Protein AF-0000000080783765 (afdb_homodimer)

Structure (mmCIF, N/CA/C/O backbone):
data_AF-0000000080783765-model_v1
#
loop_
_entity.id
_entity.type
_entity.pdbx_description
1 polymer 'DNA-directed RNA polymerase subunit'
#
loop_
_atom_site.group_PDB
_atom_site.id
_atom_site.type_symbol
_atom_site.label_atom_id
_atom_site.label_alt_id
_atom_site.label_comp_id
_atom_site.label_asym_id
_atom_site.label_entity_id
_atom_site.label_seq_id
_atom_site.pdbx_PDB_ins_code
_atom_site.Cartn_x
_atom_site.Cartn_y
_atom_site.Cartn_z
_atom_site.occupancy
_atom_site.B_iso_or_equiv
_atom_site.auth_seq_id
_atom_site.auth_comp_id
_atom_site.auth_asym_id
_atom_site.auth_atom_id
_atom_site.pdbx_PDB_model_num
ATOM 1 N N . MET A 1 1 ? 6.215 -6.309 -8.883 1 90.25 1 MET A N 1
ATOM 2 C CA . MET A 1 1 ? 4.875 -5.793 -8.617 1 90.25 1 MET A CA 1
ATOM 3 C C . MET A 1 1 ? 4.859 -4.27 -8.648 1 90.25 1 MET A C 1
ATOM 5 O O . MET A 1 1 ? 3.85 -3.662 -9.008 1 90.25 1 MET A O 1
ATOM 9 N N . PHE A 1 2 ? 6.07 -3.703 -8.445 1 91.88 2 PHE A N 1
ATOM 10 C CA . PHE A 1 2 ? 6.172 -2.252 -8.344 1 91.88 2 PHE A CA 1
ATOM 11 C C . PHE A 1 2 ? 7.234 -1.714 -9.289 1 91.88 2 PHE A C 1
ATOM 13 O O . PHE A 1 2 ? 8.258 -2.365 -9.523 1 91.88 2 PHE A O 1
ATOM 20 N N . ILE A 1 3 ? 6.953 -0.541 -9.773 1 92.56 3 ILE A N 1
ATOM 21 C CA . ILE A 1 3 ? 7.922 0.125 -10.641 1 92.56 3 ILE A CA 1
ATOM 22 C C . ILE A 1 3 ? 8.023 1.601 -10.258 1 92.56 3 ILE A C 1
ATOM 24 O O . ILE A 1 3 ? 7.109 2.156 -9.648 1 92.56 3 ILE A O 1
ATOM 28 N N . LEU A 1 4 ? 9.148 2.172 -10.594 1 93.38 4 LEU A N 1
ATOM 29 C CA . LEU A 1 4 ? 9.281 3.623 -10.516 1 93.38 4 LEU A CA 1
ATOM 30 C C . LEU A 1 4 ? 8.914 4.277 -11.844 1 93.38 4 LEU A C 1
ATOM 32 O O . LEU A 1 4 ? 9.344 3.816 -12.906 1 93.38 4 LEU A O 1
ATOM 36 N N . THR A 1 5 ? 8.133 5.281 -11.812 1 96.19 5 THR A N 1
ATOM 37 C CA . THR A 1 5 ? 7.746 6.027 -13.008 1 96.19 5 THR A CA 1
ATOM 38 C C . THR A 1 5 ? 8.07 7.512 -12.844 1 96.19 5 THR A C 1
ATOM 40 O O . THR A 1 5 ? 7.797 8.102 -11.805 1 96.19 5 THR A O 1
ATOM 43 N N . THR A 1 6 ? 8.648 8.031 -13.867 1 97.25 6 THR A N 1
ATOM 44 C CA . THR A 1 6 ? 8.977 9.453 -13.859 1 97.25 6 THR A CA 1
ATOM 45 C C . THR A 1 6 ? 7.828 10.281 -14.43 1 97.25 6 THR A C 1
ATOM 47 O O . THR A 1 6 ? 7.301 9.961 -15.5 1 97.25 6 THR A O 1
ATOM 50 N N . ILE A 1 7 ? 7.41 11.328 -13.727 1 96.75 7 ILE A N 1
ATOM 51 C CA . ILE A 1 7 ? 6.332 12.219 -14.148 1 96.75 7 ILE A CA 1
ATOM 52 C C . ILE A 1 7 ? 6.801 13.664 -14.078 1 96.75 7 ILE A C 1
ATOM 54 O O . ILE A 1 7 ? 7.527 14.047 -13.156 1 96.75 7 ILE A O 1
ATOM 58 N N . SER A 1 8 ? 6.543 14.383 -15.055 1 96.12 8 SER A N 1
ATOM 59 C CA . SER A 1 8 ? 6.699 15.836 -15.031 1 96.12 8 SER A CA 1
ATOM 60 C C . SER A 1 8 ? 5.352 16.531 -14.883 1 96.12 8 SER A C 1
ATOM 62 O O . SER A 1 8 ? 4.395 16.203 -15.578 1 96.12 8 SER A O 1
ATOM 64 N N . ASP A 1 9 ? 5.328 17.453 -13.953 1 94.62 9 ASP A N 1
ATOM 65 C CA . ASP A 1 9 ? 4.059 18.125 -13.711 1 94.62 9 ASP A CA 1
ATOM 66 C C . ASP A 1 9 ? 4.273 19.531 -13.156 1 94.62 9 ASP A C 1
ATOM 68 O O . ASP A 1 9 ? 5.387 19.875 -12.75 1 94.62 9 ASP A O 1
ATOM 72 N N . LEU A 1 10 ? 3.25 20.312 -13.266 1 90.94 10 LEU A N 1
ATOM 73 C CA . LEU A 1 10 ? 3.225 21.641 -12.656 1 90.94 10 LEU A CA 1
ATOM 74 C C . LEU A 1 10 ? 2.574 21.594 -11.281 1 90.94 10 LEU A C 1
ATOM 76 O O . LEU A 1 10 ? 1.428 21.172 -11.141 1 90.94 10 LEU A O 1
ATOM 80 N N . VAL A 1 11 ? 3.365 21.953 -10.258 1 87.62 11 VAL A N 1
ATOM 81 C CA . VAL A 1 11 ? 2.859 21.938 -8.891 1 87.62 11 VAL A CA 1
ATOM 82 C C . VAL A 1 11 ? 2.648 23.375 -8.406 1 87.62 11 VAL A C 1
ATOM 84 O O . VAL A 1 11 ? 3.467 24.25 -8.672 1 87.62 11 VAL A O 1
ATOM 87 N N . GLN A 1 12 ? 1.494 23.578 -7.742 1 82.62 12 GLN A N 1
ATOM 88 C CA . GLN A 1 12 ? 1.192 24.891 -7.168 1 82.62 12 GLN A CA 1
ATOM 89 C C . GLN A 1 12 ? 1.448 24.906 -5.664 1 82.62 12 GLN A C 1
ATOM 91 O O . GLN A 1 12 ? 0.917 24.062 -4.93 1 82.62 12 GLN A O 1
ATOM 96 N N . ILE A 1 13 ? 2.346 25.812 -5.297 1 77.56 13 ILE A N 1
ATOM 97 C CA . ILE A 1 13 ? 2.684 25.922 -3.879 1 77.56 13 ILE A CA 1
ATOM 98 C C . ILE A 1 13 ? 2.211 27.266 -3.332 1 77.56 13 ILE A C 1
ATOM 100 O O . ILE A 1 13 ? 2.414 28.297 -3.963 1 77.56 13 ILE A O 1
ATOM 104 N N . SER A 1 14 ? 1.521 27.25 -2.162 1 74.19 14 SER A N 1
ATOM 105 C CA . SER A 1 14 ? 1.124 28.5 -1.529 1 74.19 14 SER A CA 1
ATOM 106 C C . SER A 1 14 ? 2.328 29.234 -0.949 1 74.19 14 SER A C 1
ATOM 108 O O . SER A 1 14 ? 3.299 28.609 -0.524 1 74.19 14 SER A O 1
ATOM 110 N N . PRO A 1 15 ? 2.217 30.578 -0.954 1 65.88 15 PRO A N 1
ATOM 111 C CA . PRO A 1 15 ? 3.32 31.391 -0.441 1 65.88 15 PRO A CA 1
ATOM 112 C C . PRO A 1 15 ? 3.701 31.031 0.994 1 65.88 15 PRO A C 1
ATOM 114 O O . PRO A 1 15 ? 4.867 31.156 1.374 1 65.88 15 PRO A O 1
ATOM 117 N N . GLU A 1 16 ? 2.736 30.75 1.825 1 62.22 16 GLU A N 1
ATOM 118 C CA . GLU A 1 16 ? 3.008 30.406 3.221 1 62.22 16 GLU A CA 1
ATOM 119 C C . GLU A 1 16 ? 3.852 29.141 3.33 1 62.22 16 GLU A C 1
ATOM 121 O O . GLU A 1 16 ? 4.617 28.984 4.281 1 62.22 16 GLU A O 1
ATOM 126 N N . ASP A 1 17 ? 3.756 28.391 2.395 1 60.56 17 ASP A N 1
ATOM 127 C CA . ASP A 1 17 ? 4.449 27.094 2.402 1 60.56 17 ASP A CA 1
ATOM 128 C C . ASP A 1 17 ? 5.844 27.219 1.789 1 60.56 17 ASP A C 1
ATOM 130 O O . ASP A 1 17 ? 6.613 26.266 1.792 1 60.56 17 ASP A O 1
ATOM 134 N N . PHE A 1 18 ? 6.039 28.562 1.225 1 54.81 18 PHE A N 1
ATOM 135 C CA . PHE A 1 18 ? 7.332 28.766 0.58 1 54.81 18 PHE A CA 1
ATOM 136 C C . PHE A 1 18 ? 8.469 28.641 1.593 1 54.81 18 PHE A C 1
ATOM 138 O O . PHE A 1 18 ? 9.578 28.25 1.246 1 54.81 18 PHE A O 1
ATOM 145 N N . SER A 1 19 ? 8.172 29.344 2.744 1 51.62 19 SER A N 1
ATOM 146 C CA . SER A 1 19 ? 9.32 29.266 3.643 1 51.62 19 SER A CA 1
ATOM 147 C C . SER A 1 19 ? 9.711 27.812 3.916 1 51.62 19 SER A C 1
ATOM 149 O O . SER A 1 19 ? 10.781 27.547 4.461 1 51.62 19 SER A O 1
ATOM 151 N N . LYS A 1 20 ? 8.797 27.125 4.406 1 52.56 20 LYS A N 1
ATOM 152 C CA . LYS A 1 20 ? 9.148 25.75 4.758 1 52.56 20 LYS A CA 1
ATOM 153 C C . LYS A 1 20 ? 9.828 25.047 3.588 1 52.56 20 LYS A C 1
ATOM 155 O O . LYS A 1 20 ? 9.797 25.531 2.457 1 52.56 20 LYS A O 1
ATOM 160 N N . LEU A 1 21 ? 10.602 23.922 3.83 1 57.84 21 LEU A N 1
ATOM 161 C CA . LEU A 1 21 ? 11.445 23.125 2.939 1 57.84 21 LEU A CA 1
ATOM 162 C C . LEU A 1 21 ? 10.664 22.688 1.704 1 57.84 21 LEU A C 1
ATOM 164 O O . LEU A 1 21 ? 9.711 21.922 1.808 1 57.84 21 LEU A O 1
ATOM 168 N N . SER A 1 22 ? 10.625 23.594 0.687 1 63.41 22 SER A N 1
ATOM 169 C CA . SER A 1 22 ? 10.07 23.5 -0.658 1 63.41 22 SER A CA 1
ATOM 170 C C . SER A 1 22 ? 9.906 22.031 -1.075 1 63.41 22 SER A C 1
ATOM 172 O O . SER A 1 22 ? 8.867 21.656 -1.632 1 63.41 22 SER A O 1
ATOM 174 N N . ALA A 1 23 ? 10.867 21.312 -0.525 1 72.19 23 ALA A N 1
ATOM 175 C CA . ALA A 1 23 ? 10.828 19.922 -0.968 1 72.19 23 ALA A CA 1
ATOM 176 C C . ALA A 1 23 ? 9.68 19.172 -0.303 1 72.19 23 ALA A C 1
ATOM 178 O O . ALA A 1 23 ? 9.023 18.344 -0.938 1 72.19 23 ALA A O 1
ATOM 179 N N . VAL A 1 24 ? 9.406 19.594 0.864 1 75.88 24 VAL A N 1
ATOM 180 C CA . VAL A 1 24 ? 8.344 18.938 1.615 1 75.88 24 VAL A CA 1
ATOM 181 C C . VAL A 1 24 ? 6.984 19.359 1.062 1 75.88 24 VAL A C 1
ATOM 183 O O . VAL A 1 24 ? 6.09 18.531 0.895 1 75.88 24 VAL A O 1
ATOM 186 N N . ALA A 1 25 ? 6.867 20.609 0.814 1 78.56 25 ALA A N 1
ATOM 187 C CA . ALA A 1 25 ? 5.617 21.109 0.248 1 78.56 25 ALA A CA 1
ATOM 188 C C . ALA A 1 25 ? 5.344 20.484 -1.118 1 78.56 25 ALA A C 1
ATOM 190 O O . ALA A 1 25 ? 4.199 20.156 -1.438 1 78.56 25 ALA A O 1
ATOM 191 N N . ILE A 1 26 ? 6.406 20.328 -1.875 1 84.38 26 ILE A N 1
ATOM 192 C CA . ILE A 1 26 ? 6.277 19.734 -3.197 1 84.38 26 ILE A CA 1
ATOM 193 C C . ILE A 1 26 ? 5.82 18.281 -3.062 1 84.38 26 ILE A C 1
ATOM 195 O O . ILE A 1 26 ? 4.898 17.844 -3.756 1 84.38 26 ILE A O 1
ATOM 199 N N . GLU A 1 27 ? 6.48 17.609 -2.205 1 85.5 27 GLU A N 1
ATOM 200 C CA . GLU A 1 27 ? 6.113 16.219 -1.96 1 85.5 27 GLU A CA 1
ATOM 201 C C . GLU A 1 27 ? 4.656 16.094 -1.52 1 85.5 27 GLU A C 1
ATOM 203 O O . GLU A 1 27 ? 3.93 15.227 -1.996 1 85.5 27 GLU A O 1
ATOM 208 N N . ASP A 1 28 ? 4.285 16.953 -0.664 1 81.19 28 ASP A N 1
ATOM 209 C CA . ASP A 1 28 ? 2.912 16.938 -0.167 1 81.19 28 ASP A CA 1
ATOM 210 C C . ASP A 1 28 ? 1.915 17.141 -1.307 1 81.19 28 ASP A C 1
ATOM 212 O O . ASP A 1 28 ? 0.901 16.438 -1.379 1 81.19 28 ASP A O 1
ATOM 216 N N . ASN A 1 29 ? 2.199 18.094 -2.105 1 83.88 29 ASN A N 1
ATOM 217 C CA . ASN A 1 29 ? 1.332 18.391 -3.242 1 83.88 29 ASN A CA 1
ATOM 218 C C . ASN A 1 29 ? 1.254 17.203 -4.207 1 83.88 29 ASN A C 1
ATOM 220 O O . ASN A 1 29 ? 0.172 16.859 -4.688 1 83.88 29 ASN A O 1
ATOM 224 N N . ILE A 1 30 ? 2.395 16.625 -4.434 1 89.94 30 ILE A N 1
ATOM 225 C CA . ILE A 1 30 ? 2.453 15.492 -5.348 1 89.94 30 ILE A CA 1
ATOM 226 C C . ILE A 1 30 ? 1.645 14.328 -4.781 1 89.94 30 ILE A C 1
ATOM 228 O O . ILE A 1 30 ? 0.862 13.703 -5.5 1 89.94 30 ILE A O 1
ATOM 232 N N . ASN A 1 31 ? 1.802 14.055 -3.537 1 88.31 31 ASN A N 1
ATOM 233 C CA . ASN A 1 31 ? 1.07 12.953 -2.918 1 88.31 31 ASN A CA 1
ATOM 234 C C . ASN A 1 31 ? -0.433 13.219 -2.91 1 88.31 31 ASN A C 1
ATOM 236 O O . ASN A 1 31 ? -1.229 12.297 -3.104 1 88.31 31 ASN A O 1
ATOM 240 N N . GLU A 1 32 ? -0.769 14.367 -2.65 1 85.56 32 GLU A N 1
ATOM 241 C CA . GLU A 1 32 ? -2.186 14.719 -2.684 1 85.56 32 GLU A CA 1
ATOM 242 C C . GLU A 1 32 ? -2.789 14.453 -4.059 1 85.56 32 GLU A C 1
ATOM 244 O O . GLU A 1 32 ? -3.924 13.977 -4.164 1 85.56 32 GLU A O 1
ATOM 249 N N . LYS A 1 33 ? -2.064 14.711 -5.016 1 90.5 33 LYS A N 1
ATOM 250 C CA . LYS A 1 33 ? -2.561 14.625 -6.387 1 90.5 33 LYS A CA 1
ATOM 251 C C . LYS A 1 33 ? -2.51 13.188 -6.895 1 90.5 33 LYS A C 1
ATOM 253 O O . LYS A 1 33 ? -3.402 12.742 -7.621 1 90.5 33 LYS A O 1
ATOM 258 N N . TYR A 1 34 ? -1.527 12.375 -6.504 1 93.88 34 TYR A N 1
ATOM 259 C CA . TYR A 1 34 ? -1.271 11.133 -7.215 1 93.88 34 TYR A CA 1
ATOM 260 C C . TYR A 1 34 ? -1.437 9.93 -6.293 1 93.88 34 TYR A C 1
ATOM 262 O O . TYR A 1 34 ? -1.751 8.828 -6.746 1 93.88 34 TYR A O 1
ATOM 270 N N . ALA A 1 35 ? -1.202 10.047 -5.055 1 91.62 35 ALA A N 1
ATOM 271 C CA . ALA A 1 35 ? -1.141 8.891 -4.164 1 91.62 35 ALA A CA 1
ATOM 272 C C . ALA A 1 35 ? -2.484 8.172 -4.105 1 91.62 35 ALA A C 1
ATOM 274 O O . ALA A 1 35 ? -3.531 8.812 -3.967 1 91.62 35 ALA A O 1
ATOM 275 N N . ASN A 1 36 ? -2.418 6.898 -4.246 1 90.62 36 ASN A N 1
ATOM 276 C CA . ASN A 1 36 ? -3.557 5.992 -4.16 1 90.62 36 ASN A CA 1
ATOM 277 C C . ASN A 1 36 ? -4.535 6.211 -5.309 1 90.62 36 ASN A C 1
ATOM 279 O O . ASN A 1 36 ? -5.73 5.938 -5.176 1 90.62 36 ASN A O 1
ATOM 283 N N . LYS A 1 37 ? -4.09 6.824 -6.285 1 93.12 37 LYS A N 1
ATOM 284 C CA . LYS A 1 37 ? -4.898 7.02 -7.484 1 93.12 37 LYS A CA 1
ATOM 285 C C . LYS A 1 37 ? -4.324 6.246 -8.664 1 93.12 37 LYS A C 1
ATOM 287 O O . LYS A 1 37 ? -3.109 6.055 -8.758 1 93.12 37 LYS A O 1
ATOM 292 N N . VAL A 1 38 ? -5.25 5.801 -9.508 1 95.69 38 VAL A N 1
ATOM 293 C CA . VAL A 1 38 ? -4.844 5.113 -10.727 1 95.69 38 VAL A CA 1
ATOM 294 C C . VAL A 1 38 ? -4.445 6.137 -11.789 1 95.69 38 VAL A C 1
ATOM 296 O O . VAL A 1 38 ? -5.188 7.086 -12.055 1 95.69 38 VAL A O 1
ATOM 299 N N . ILE A 1 39 ? -3.244 6.031 -12.195 1 95 39 ILE A N 1
ATOM 300 C CA . ILE A 1 39 ? -2.805 6.777 -13.375 1 95 39 ILE A CA 1
ATOM 301 C C . ILE A 1 39 ? -2.998 5.926 -14.625 1 95 39 ILE A C 1
ATOM 303 O O . ILE A 1 39 ? -2.418 4.844 -14.742 1 95 39 ILE A O 1
ATOM 307 N N . GLN A 1 40 ? -3.781 6.43 -15.5 1 94.56 40 GLN A N 1
ATOM 308 C CA . GLN A 1 40 ? -4.156 5.664 -16.688 1 94.56 40 GLN A CA 1
ATOM 309 C C . GLN A 1 40 ? -2.924 5.164 -17.438 1 94.56 40 GLN A C 1
ATOM 311 O O . GLN A 1 40 ? -2 5.934 -17.703 1 94.56 40 GLN A O 1
ATOM 316 N N . ASN A 1 41 ? -2.973 3.885 -17.703 1 94.31 41 ASN A N 1
ATOM 317 C CA . ASN A 1 41 ? -1.95 3.172 -18.469 1 94.31 41 ASN A CA 1
ATOM 318 C C . ASN A 1 41 ? -0.602 3.201 -17.75 1 94.31 41 ASN A C 1
ATOM 320 O O . ASN A 1 41 ? 0.437 2.957 -18.375 1 94.31 41 ASN A O 1
ATOM 324 N N . VAL A 1 42 ? -0.551 3.639 -16.562 1 95.62 42 VAL A N 1
ATOM 325 C CA . VAL A 1 42 ? 0.671 3.635 -15.766 1 95.62 42 VAL A CA 1
ATOM 326 C C . VAL A 1 42 ? 0.519 2.672 -14.586 1 95.62 42 VAL A C 1
ATOM 328 O O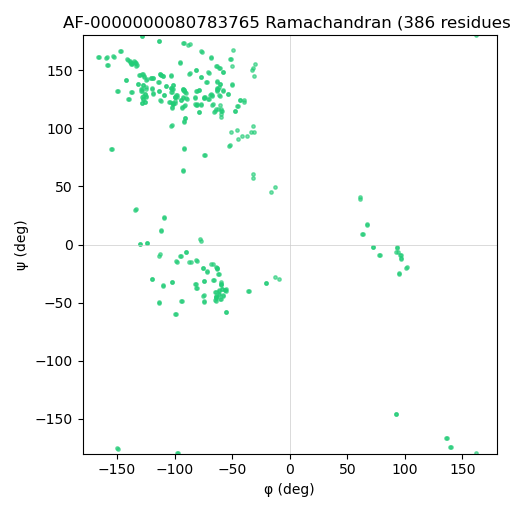 . VAL A 1 42 ? 1.364 1.8 -14.375 1 95.62 42 VAL A O 1
ATOM 331 N N . GLY A 1 43 ? -0.474 2.713 -13.82 1 97.31 43 GLY A N 1
ATOM 332 C CA . GLY A 1 43 ? -0.714 1.85 -12.672 1 97.31 43 GLY A CA 1
ATOM 333 C C . GLY A 1 43 ? -1.307 2.584 -11.484 1 97.31 43 GLY A C 1
ATOM 334 O O . GLY A 1 43 ? -1.772 3.719 -11.617 1 97.31 43 GLY A O 1
ATOM 335 N N . LEU A 1 44 ? -1.438 1.899 -10.391 1 96.56 44 LEU A N 1
ATOM 336 C CA . LEU A 1 44 ? -1.867 2.514 -9.141 1 96.56 44 LEU A CA 1
ATOM 337 C C . LEU A 1 44 ? -0.697 3.191 -8.438 1 96.56 44 LEU A C 1
ATOM 339 O O . LEU A 1 44 ? 0.289 2.537 -8.086 1 96.56 44 LEU A O 1
ATOM 343 N N . CYS A 1 45 ? -0.799 4.488 -8.219 1 96.56 45 CYS A N 1
ATOM 344 C CA . CYS A 1 45 ? 0.271 5.215 -7.543 1 96.56 45 CYS A CA 1
ATOM 345 C C . CYS A 1 45 ? 0.245 4.957 -6.043 1 96.56 45 CYS A C 1
ATOM 347 O O . CYS A 1 45 ? -0.758 5.227 -5.379 1 96.56 45 CYS A O 1
ATOM 349 N N . MET A 1 46 ? 1.354 4.418 -5.555 1 93.5 46 MET A N 1
ATOM 350 C CA . MET A 1 46 ? 1.466 4.199 -4.113 1 93.5 46 MET A CA 1
ATOM 351 C C . MET A 1 46 ? 1.861 5.484 -3.396 1 93.5 46 MET A C 1
ATOM 353 O O . MET A 1 46 ? 1.38 5.758 -2.295 1 93.5 46 MET A O 1
ATOM 357 N N . GLY A 1 47 ? 2.77 6.258 -4.098 1 93.31 47 GLY A N 1
ATOM 358 C CA . GLY A 1 47 ? 3.195 7.516 -3.504 1 93.31 47 GLY A CA 1
ATOM 359 C C . GLY A 1 47 ? 4.477 8.055 -4.105 1 93.31 47 GLY A C 1
ATOM 360 O O . GLY A 1 47 ? 5.07 7.43 -4.988 1 93.31 47 GLY A O 1
ATOM 361 N N . PHE A 1 48 ? 4.867 9.227 -3.549 1 93.88 48 PHE A N 1
ATOM 362 C CA . PHE A 1 48 ? 6.066 9.953 -3.955 1 93.88 48 PHE A CA 1
ATOM 363 C C . PHE A 1 48 ? 7.324 9.188 -3.557 1 93.88 48 PHE A C 1
ATOM 365 O O . PHE A 1 48 ? 7.41 8.664 -2.443 1 93.88 48 PHE A O 1
ATOM 372 N N . TYR A 1 49 ? 8.227 9.016 -4.57 1 92.62 49 TYR A N 1
ATOM 373 C CA . TYR A 1 49 ? 9.5 8.367 -4.262 1 92.62 49 TYR A CA 1
ATOM 374 C C . TYR A 1 49 ? 10.602 9.398 -4.078 1 92.62 49 TYR A C 1
ATOM 376 O O . TYR A 1 49 ? 11.109 9.586 -2.969 1 92.62 49 TYR A O 1
ATOM 384 N N . ASP A 1 50 ? 10.859 10.203 -5.168 1 92.12 50 ASP A N 1
ATOM 385 C CA . ASP A 1 50 ? 11.867 11.25 -5.02 1 92.12 50 ASP A CA 1
ATOM 386 C C . ASP A 1 50 ? 11.688 12.344 -6.07 1 92.12 50 ASP A C 1
ATOM 388 O O . ASP A 1 50 ? 10.93 12.172 -7.023 1 92.12 50 ASP A O 1
ATOM 392 N N . LEU A 1 51 ? 12.289 13.492 -5.738 1 91.12 51 LEU A N 1
ATOM 393 C CA . LEU A 1 51 ? 12.281 14.641 -6.637 1 91.12 51 LEU A CA 1
ATOM 394 C C . LEU A 1 51 ? 13.547 14.656 -7.5 1 91.12 51 LEU A C 1
ATOM 396 O O . LEU A 1 51 ? 14.656 14.617 -6.977 1 91.12 51 LEU A O 1
ATOM 400 N N . LEU A 1 52 ? 13.398 14.695 -8.828 1 93.44 52 LEU A N 1
ATOM 401 C CA . LEU A 1 52 ? 14.547 14.68 -9.727 1 93.44 52 LEU A CA 1
ATOM 402 C C . LEU A 1 52 ? 14.953 16.094 -10.109 1 93.44 52 LEU A C 1
ATOM 404 O O . LEU A 1 52 ? 16.141 16.422 -10.141 1 93.44 52 LEU A O 1
ATOM 408 N N . GLU A 1 53 ? 13.961 16.906 -10.523 1 91.56 53 GLU A N 1
ATOM 409 C CA . GLU A 1 53 ? 14.203 18.281 -10.969 1 91.56 53 GLU A CA 1
ATOM 410 C C . GLU A 1 53 ? 13.086 19.203 -10.508 1 91.56 53 GLU A C 1
ATOM 412 O O . GLU A 1 53 ? 11.93 18.797 -10.391 1 91.56 53 GLU A O 1
ATOM 417 N N . SER A 1 54 ? 13.445 20.391 -10.133 1 88.25 54 SER A N 1
ATOM 418 C CA . SER A 1 54 ? 12.477 21.438 -9.828 1 88.25 54 SER A CA 1
ATOM 419 C C . SER A 1 54 ? 12.914 22.766 -10.406 1 88.25 54 SER A C 1
ATOM 421 O O . SER A 1 54 ? 14.094 23.125 -10.344 1 88.25 54 SER A O 1
ATOM 423 N N . SER A 1 55 ? 11.961 23.359 -11.07 1 84.88 55 SER A N 1
ATOM 424 C CA . SER A 1 55 ? 12.258 24.688 -11.609 1 84.88 55 SER A CA 1
ATOM 425 C C . SER A 1 55 ? 12.219 25.75 -10.523 1 84.88 55 SER A C 1
ATOM 427 O O . SER A 1 55 ? 11.797 25.484 -9.398 1 84.88 55 SER A O 1
ATOM 429 N N . ASP A 1 56 ? 12.812 26.922 -10.992 1 78.12 56 ASP A N 1
ATOM 430 C CA . ASP A 1 56 ? 12.656 28.062 -10.094 1 78.12 56 ASP A CA 1
ATOM 431 C C . ASP A 1 56 ? 11.188 28.484 -10 1 78.12 56 ASP A C 1
ATOM 433 O O . ASP A 1 56 ? 10.461 28.453 -11 1 78.12 56 ASP A O 1
ATOM 437 N N . GLY A 1 57 ? 10.672 28.453 -8.844 1 70.25 57 GLY A N 1
ATOM 438 C CA . GLY A 1 57 ? 9.297 28.859 -8.625 1 70.25 57 GLY A CA 1
ATOM 439 C C . GLY A 1 57 ? 8.945 30.156 -9.328 1 70.25 57 GLY A C 1
ATOM 440 O O . GLY A 1 57 ? 9.758 31.078 -9.383 1 70.25 57 GLY A O 1
ATOM 441 N N . LEU A 1 58 ? 7.941 30.125 -10.281 1 66.38 58 LEU A N 1
ATOM 442 C CA . LEU A 1 58 ? 7.391 31.328 -10.898 1 66.38 58 LEU A CA 1
ATOM 443 C C . LEU A 1 58 ? 6.184 31.828 -10.125 1 66.38 58 LEU A C 1
ATOM 445 O O . LEU A 1 58 ? 5.262 31.062 -9.828 1 66.38 58 LEU A O 1
ATOM 449 N N . ILE A 1 59 ? 6.426 32.938 -9.406 1 63.22 59 ILE A N 1
ATOM 450 C CA . ILE A 1 59 ? 5.316 33.5 -8.648 1 63.22 59 ILE A CA 1
ATOM 451 C C . ILE A 1 59 ? 4.219 33.969 -9.602 1 63.22 59 ILE A C 1
ATOM 453 O O . ILE A 1 59 ? 4.492 34.656 -10.586 1 63.22 59 ILE A O 1
ATOM 457 N N . GLY A 1 60 ? 3.002 33.312 -9.477 1 60.97 60 GLY A N 1
ATOM 458 C CA . GLY A 1 60 ? 1.872 33.812 -10.242 1 60.97 60 GLY A CA 1
ATOM 459 C C . GLY A 1 60 ? 1.505 35.219 -9.898 1 60.97 60 GLY A C 1
ATOM 460 O O . GLY A 1 60 ? 1.637 35.656 -8.75 1 60.97 60 GLY A O 1
ATOM 461 N N . HIS A 1 61 ? 1.202 36.031 -10.883 1 61.47 61 HIS A N 1
ATOM 462 C CA . HIS A 1 61 ? 0.775 37.406 -10.719 1 61.47 61 HIS A CA 1
ATOM 463 C C . HIS A 1 61 ? -0.49 37.5 -9.875 1 61.47 61 HIS A C 1
ATOM 465 O O . HIS A 1 61 ? -1.53 36.969 -10.242 1 61.47 61 HIS A O 1
ATOM 471 N N . GLY A 1 62 ? -0.463 38.094 -8.695 1 61.81 62 GLY A N 1
ATOM 472 C CA . GLY A 1 62 ? -1.635 38.531 -7.941 1 61.81 62 GLY A CA 1
ATOM 473 C C . GLY A 1 62 ? -2.098 37.5 -6.93 1 61.81 62 GLY A C 1
ATOM 474 O O . GLY A 1 62 ? -2.91 37.812 -6.055 1 61.81 62 GLY A O 1
ATOM 475 N N . THR A 1 63 ? -1.788 36.219 -7.156 1 63.75 63 THR A N 1
ATOM 476 C CA . THR A 1 63 ? -2.398 35.219 -6.27 1 63.75 63 THR A CA 1
ATOM 477 C C . THR A 1 63 ? -1.421 34.812 -5.172 1 63.75 63 THR A C 1
ATOM 479 O O . THR A 1 63 ? -1.828 34.25 -4.145 1 63.75 63 THR A O 1
ATOM 482 N N . GLY A 1 64 ? -0.136 35.156 -5.344 1 69.44 64 GLY A N 1
ATOM 483 C CA . GLY A 1 64 ? 0.891 34.719 -4.41 1 69.44 64 GLY A CA 1
ATOM 484 C C . GLY A 1 64 ? 1.209 33.219 -4.523 1 69.44 64 GLY A C 1
ATOM 485 O O . GLY A 1 64 ? 2.113 32.719 -3.848 1 69.44 64 GLY A O 1
ATOM 486 N N . LEU A 1 65 ? 0.465 32.562 -5.43 1 74.31 65 LEU A N 1
ATOM 487 C CA . LEU A 1 65 ? 0.749 31.172 -5.668 1 74.31 65 LEU A CA 1
ATOM 488 C C . LEU A 1 65 ? 1.971 31 -6.566 1 74.31 65 LEU A C 1
ATOM 490 O O . LEU A 1 65 ? 2.174 31.781 -7.496 1 74.31 65 LEU A O 1
ATOM 494 N N . VAL A 1 66 ? 2.848 30.109 -6.152 1 77.94 66 VAL A N 1
ATOM 495 C CA . VAL A 1 66 ? 4.062 29.844 -6.914 1 77.94 66 VAL A CA 1
ATOM 496 C C . VAL A 1 66 ? 3.904 28.547 -7.703 1 77.94 66 VAL A C 1
ATOM 498 O O . VAL A 1 66 ? 3.553 27.516 -7.141 1 77.94 66 VAL A O 1
ATOM 501 N N . ASN A 1 67 ? 3.971 28.703 -8.984 1 83.62 67 ASN A N 1
ATOM 502 C CA . ASN A 1 67 ? 3.965 27.531 -9.844 1 83.62 67 ASN A CA 1
ATOM 503 C C . ASN A 1 67 ? 5.379 27.016 -10.094 1 83.62 67 ASN A C 1
ATOM 505 O O . ASN A 1 67 ? 6.262 27.781 -10.492 1 83.62 67 ASN A O 1
ATOM 509 N N . VAL A 1 68 ? 5.578 25.781 -9.812 1 86.81 68 VAL A N 1
ATOM 510 C CA . VAL A 1 68 ? 6.895 25.172 -9.969 1 86.81 68 VAL A CA 1
ATOM 511 C C . VAL A 1 68 ? 6.789 23.922 -10.852 1 86.81 68 VAL A C 1
ATOM 513 O O . VAL A 1 68 ? 5.984 23.031 -10.578 1 86.81 68 VAL A O 1
ATOM 516 N N . ASN A 1 69 ? 7.512 23.875 -11.945 1 90.94 69 ASN A N 1
ATOM 517 C CA . ASN A 1 69 ? 7.652 22.641 -12.711 1 90.94 69 ASN A CA 1
ATOM 518 C C . ASN A 1 69 ? 8.57 21.641 -12.016 1 90.94 69 ASN A C 1
ATOM 520 O O . ASN A 1 69 ? 9.695 21.984 -11.641 1 90.94 69 ASN A O 1
ATOM 524 N N . VAL A 1 70 ? 8.023 20.516 -11.875 1 93.81 70 VAL A N 1
ATOM 525 C CA . VAL A 1 70 ? 8.836 19.516 -11.164 1 93.81 70 VAL A CA 1
ATOM 526 C C . VAL A 1 70 ? 8.867 18.219 -11.961 1 93.81 70 VAL A C 1
ATOM 528 O O . VAL A 1 70 ? 7.914 17.891 -12.664 1 93.81 70 VAL A O 1
ATOM 531 N N . LYS A 1 71 ? 9.992 17.531 -11.906 1 95.81 71 LYS A N 1
ATOM 532 C CA . LYS A 1 71 ? 10.188 16.156 -12.344 1 95.81 71 LYS A CA 1
ATOM 533 C C . LYS A 1 71 ? 10.461 15.234 -11.156 1 95.81 71 LYS A C 1
ATOM 535 O O . LYS A 1 71 ? 11.359 15.492 -10.359 1 95.81 71 LYS A O 1
ATOM 540 N N . PHE A 1 72 ? 9.703 14.242 -11.023 1 95.69 72 PHE A N 1
ATOM 541 C CA . PHE A 1 72 ? 9.781 13.383 -9.844 1 95.69 72 PHE A CA 1
ATOM 542 C C . PHE A 1 72 ? 9.438 11.945 -10.203 1 95.69 72 PHE A C 1
ATOM 544 O O . PHE A 1 72 ? 8.945 11.672 -11.305 1 95.69 72 PHE A O 1
ATOM 551 N N . ARG A 1 73 ? 9.734 11.023 -9.305 1 95.94 73 ARG A N 1
ATOM 552 C CA . ARG A 1 73 ? 9.391 9.617 -9.5 1 95.94 73 ARG A CA 1
ATOM 553 C C . ARG A 1 73 ? 8.359 9.156 -8.477 1 95.94 73 ARG A C 1
ATOM 555 O O . ARG A 1 73 ? 8.414 9.555 -7.312 1 95.94 73 ARG A O 1
ATOM 562 N N . LEU A 1 74 ? 7.457 8.383 -8.961 1 96.62 74 LEU A N 1
ATOM 563 C CA . LEU A 1 74 ? 6.418 7.742 -8.156 1 96.62 74 LEU A CA 1
ATOM 564 C C . LEU A 1 74 ? 6.652 6.238 -8.055 1 96.62 74 LEU A C 1
ATOM 566 O O . LEU A 1 74 ? 7.152 5.621 -9 1 96.62 74 LEU A O 1
ATOM 570 N N . ILE A 1 75 ? 6.32 5.699 -6.902 1 95.12 75 ILE A N 1
ATOM 571 C CA . ILE A 1 75 ? 6.191 4.25 -6.797 1 95.12 75 ILE A CA 1
ATOM 572 C C . ILE A 1 75 ? 4.82 3.811 -7.301 1 95.12 75 ILE A C 1
ATOM 574 O O . ILE A 1 75 ? 3.793 4.305 -6.832 1 95.12 75 ILE A O 1
ATOM 578 N N . VAL A 1 76 ? 4.816 2.893 -8.219 1 96.69 76 VAL A N 1
ATOM 579 C CA . VAL A 1 76 ? 3.574 2.512 -8.883 1 96.69 76 VAL A CA 1
ATOM 580 C C . VAL A 1 76 ? 3.393 0.998 -8.812 1 96.69 76 VAL A C 1
ATOM 582 O O . VAL A 1 76 ? 4.332 0.241 -9.07 1 96.69 76 VAL A O 1
ATOM 585 N N . PHE A 1 77 ? 2.246 0.594 -8.344 1 96.12 77 PHE A N 1
ATOM 586 C CA . PHE A 1 77 ? 1.861 -0.81 -8.43 1 96.12 77 PHE A CA 1
ATOM 587 C C . PHE A 1 77 ? 1.363 -1.147 -9.828 1 96.12 77 PHE A C 1
ATOM 589 O O . PHE A 1 77 ? 0.319 -0.653 -10.258 1 96.12 77 PHE A O 1
ATOM 596 N N . ARG A 1 78 ? 2.08 -1.941 -10.469 1 95.56 78 ARG A N 1
ATOM 597 C CA . ARG A 1 78 ? 1.759 -2.432 -11.805 1 95.56 78 ARG A CA 1
ATOM 598 C C . ARG A 1 78 ? 2.422 -3.779 -12.07 1 95.56 78 ARG A C 1
ATOM 600 O O . ARG A 1 78 ? 3.443 -3.85 -12.758 1 95.56 78 ARG A O 1
ATOM 607 N N . PRO A 1 79 ? 1.775 -4.777 -11.594 1 93.31 79 PRO A N 1
ATOM 608 C CA . PRO A 1 79 ? 2.389 -6.094 -11.805 1 93.31 79 PRO A CA 1
ATOM 609 C C . PRO A 1 79 ? 2.484 -6.465 -13.281 1 93.31 79 PRO A C 1
ATOM 611 O O . PRO A 1 79 ? 1.68 -6 -14.094 1 93.31 79 PRO A O 1
ATOM 614 N N . PHE A 1 80 ? 3.43 -7.285 -13.609 1 89.5 80 PHE A N 1
ATOM 615 C CA . PHE A 1 80 ? 3.588 -7.699 -15 1 89.5 80 PHE A CA 1
ATOM 616 C C . PHE A 1 80 ? 2.875 -9.023 -15.258 1 89.5 80 PHE A C 1
ATOM 618 O O . PHE A 1 80 ? 2.631 -9.789 -14.328 1 89.5 80 PHE A O 1
ATOM 625 N N . LYS A 1 81 ? 2.57 -9.188 -16.484 1 91.56 81 LYS A N 1
ATOM 626 C CA . LYS A 1 81 ? 1.976 -10.461 -16.875 1 91.56 81 LYS A CA 1
ATOM 627 C C . LYS A 1 81 ? 2.889 -11.633 -16.516 1 91.56 81 LYS A C 1
ATOM 629 O O . LYS A 1 81 ? 4.094 -11.586 -16.781 1 91.56 81 LYS A O 1
ATOM 634 N N . GLY A 1 82 ? 2.332 -12.648 -15.898 1 87.19 82 GLY A N 1
ATOM 635 C CA . GLY A 1 82 ? 3.084 -13.836 -15.531 1 87.19 82 GLY A CA 1
ATOM 636 C C . GLY A 1 82 ? 3.57 -13.812 -14.094 1 87.19 82 GLY A C 1
ATOM 637 O O . GLY A 1 82 ? 4.074 -14.812 -13.586 1 87.19 82 GLY A O 1
ATOM 638 N N . GLU A 1 83 ? 3.426 -12.703 -13.469 1 87.25 83 GLU A N 1
ATOM 639 C CA . GLU A 1 83 ? 3.844 -12.594 -12.078 1 87.25 83 GLU A CA 1
ATOM 640 C C . GLU A 1 83 ? 2.895 -13.352 -11.156 1 87.25 83 GLU A C 1
ATOM 642 O O . GLU A 1 83 ? 1.677 -13.32 -11.344 1 87.25 83 GLU A O 1
ATOM 647 N N . VAL A 1 84 ? 3.457 -14.008 -10.188 1 87.56 84 VAL A N 1
ATOM 648 C CA . VAL A 1 84 ? 2.646 -14.672 -9.172 1 87.56 84 VAL A CA 1
ATOM 649 C C . VAL A 1 84 ? 2.543 -13.789 -7.93 1 87.56 84 VAL A C 1
ATOM 651 O O . VAL A 1 84 ? 3.555 -13.289 -7.43 1 87.56 84 VAL A O 1
ATOM 654 N N . ILE A 1 85 ? 1.33 -13.57 -7.477 1 90.5 85 ILE A N 1
ATOM 655 C CA . ILE A 1 85 ? 1.079 -12.664 -6.359 1 90.5 85 ILE A CA 1
ATOM 656 C C . ILE A 1 85 ? 0.261 -13.375 -5.289 1 90.5 85 ILE A C 1
ATOM 658 O O . ILE A 1 85 ? -0.588 -14.211 -5.602 1 90.5 85 ILE A O 1
ATOM 662 N N . LEU A 1 86 ? 0.569 -13.023 -4.066 1 89.81 86 LEU A N 1
ATOM 663 C CA . LEU A 1 86 ? -0.224 -13.492 -2.934 1 89.81 86 LEU A CA 1
ATOM 664 C C . LEU A 1 86 ? -1.326 -12.492 -2.594 1 89.81 86 LEU A C 1
ATOM 666 O O . LEU A 1 86 ? -1.086 -11.289 -2.559 1 89.81 86 LEU A O 1
ATOM 670 N N . GLY A 1 87 ? -2.516 -12.969 -2.408 1 92.88 87 GLY A N 1
ATOM 671 C CA . GLY A 1 87 ? -3.652 -12.164 -1.994 1 92.88 87 GLY A CA 1
ATOM 672 C C . GLY A 1 87 ? -4.672 -12.945 -1.187 1 92.88 87 GLY A C 1
ATOM 673 O O . GLY A 1 87 ? -4.422 -14.086 -0.794 1 92.88 87 GLY A O 1
ATOM 674 N N . LYS A 1 88 ? -5.762 -12.281 -0.878 1 95.12 88 LYS A N 1
ATOM 675 C CA . LYS A 1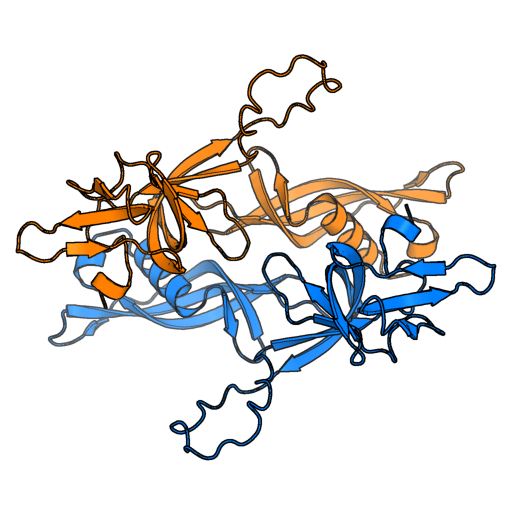 88 ? -6.832 -12.914 -0.113 1 95.12 88 LYS A CA 1
ATOM 676 C C . LYS A 1 88 ? -8.141 -12.906 -0.892 1 95.12 88 LYS A C 1
ATOM 678 O O . LYS A 1 88 ? -8.469 -11.922 -1.554 1 95.12 88 LYS A O 1
ATOM 683 N N . ILE A 1 89 ? -8.875 -13.977 -0.733 1 96.81 89 ILE A N 1
ATOM 684 C CA . ILE A 1 89 ? -10.188 -14.039 -1.358 1 96.81 89 ILE A CA 1
ATOM 685 C C . ILE A 1 89 ? -11.141 -13.07 -0.657 1 96.81 89 ILE A C 1
ATOM 687 O O . ILE A 1 89 ? -11.336 -13.156 0.558 1 96.81 89 ILE A O 1
ATOM 691 N N . THR A 1 90 ? -11.727 -12.203 -1.434 1 96.81 90 THR A N 1
ATOM 692 C CA . THR A 1 90 ? -12.664 -11.242 -0.853 1 96.81 90 THR A CA 1
ATOM 693 C C . THR A 1 90 ? -14.102 -11.664 -1.115 1 96.81 90 THR A C 1
ATOM 695 O O . THR A 1 90 ? -15 -11.367 -0.319 1 96.81 90 THR A O 1
ATOM 698 N N . SER A 1 91 ? -14.344 -12.312 -2.252 1 96.06 91 SER A N 1
ATOM 699 C CA . SER A 1 91 ? -15.68 -12.812 -2.549 1 96.06 91 SER A CA 1
ATOM 700 C C . SER A 1 91 ? -15.656 -13.797 -3.711 1 96.06 91 SER A C 1
ATOM 702 O O . SER A 1 91 ? -14.656 -13.898 -4.43 1 96.06 91 SER A O 1
ATOM 704 N N . GLY A 1 92 ? -16.719 -14.57 -3.783 1 94.75 92 GLY A N 1
ATOM 705 C CA . GLY A 1 92 ? -16.969 -15.461 -4.902 1 94.75 92 GLY A CA 1
ATOM 706 C C . GLY A 1 92 ? -18.344 -15.273 -5.523 1 94.75 92 GLY A C 1
ATOM 707 O O . GLY A 1 92 ? -19.344 -15.172 -4.809 1 94.75 92 GLY A O 1
ATOM 708 N N . THR A 1 93 ? -18.344 -15.047 -6.77 1 94.38 93 THR A N 1
ATOM 709 C CA . THR A 1 93 ? -19.578 -15.008 -7.535 1 94.38 93 THR A CA 1
ATOM 710 C C . THR A 1 93 ? -19.5 -15.922 -8.758 1 94.38 93 THR A C 1
ATOM 712 O O . THR A 1 93 ? -18.453 -16.531 -9 1 94.38 93 THR A O 1
ATOM 715 N N . GLU A 1 94 ? -20.547 -15.961 -9.484 1 94.5 94 GLU A N 1
ATOM 716 C CA . GLU A 1 94 ? -20.562 -16.781 -10.695 1 94.5 94 GLU A CA 1
ATOM 717 C C . GLU A 1 94 ? -19.531 -16.266 -11.703 1 94.5 94 GLU A C 1
ATOM 719 O O . GLU A 1 94 ? -19.094 -17.016 -12.586 1 94.5 94 GLU A O 1
ATOM 724 N N . GLN A 1 95 ? -19.156 -15.023 -11.523 1 95.62 95 GLN A N 1
ATOM 725 C CA . GLN A 1 95 ? -18.203 -14.422 -12.453 1 95.62 95 GLN A CA 1
ATOM 726 C C . GLN A 1 95 ? -16.781 -14.82 -12.109 1 95.62 95 GLN A C 1
ATOM 728 O O . GLN A 1 95 ? -15.867 -14.641 -12.914 1 95.62 95 GLN A O 1
ATOM 733 N N . GLY A 1 96 ? -16.594 -15.391 -10.906 1 97.38 96 GLY A N 1
ATOM 734 C CA . GLY A 1 96 ? -15.266 -15.828 -10.508 1 97.38 96 GLY A CA 1
ATOM 735 C C . GLY A 1 96 ? -14.914 -15.453 -9.078 1 97.38 96 GLY A C 1
ATOM 736 O O . GLY A 1 96 ? -15.805 -15.188 -8.266 1 97.38 96 GLY A O 1
ATOM 737 N N . ILE A 1 97 ? -13.688 -15.578 -8.812 1 97.5 97 ILE A N 1
ATOM 738 C CA . ILE A 1 97 ? -13.18 -15.281 -7.473 1 97.5 97 ILE A CA 1
ATOM 739 C C . ILE A 1 97 ? -12.555 -13.891 -7.453 1 97.5 97 ILE A C 1
ATOM 741 O O . ILE A 1 97 ? -11.719 -13.562 -8.305 1 97.5 97 ILE A O 1
ATOM 745 N N . LYS A 1 98 ? -12.984 -13.094 -6.547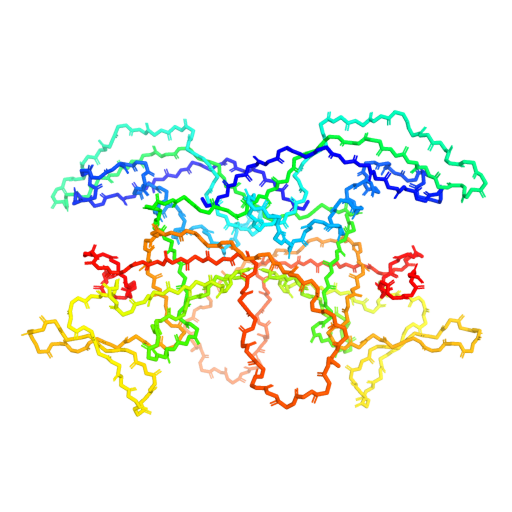 1 98 98 LYS A N 1
ATOM 746 C CA . LYS A 1 98 ? -12.367 -11.789 -6.344 1 98 98 LYS A CA 1
ATOM 747 C C . LYS A 1 98 ? -11.273 -11.852 -5.281 1 98 98 LYS A C 1
ATOM 749 O O . LYS A 1 98 ? -11.445 -12.492 -4.242 1 98 98 LYS A O 1
ATOM 754 N N . ILE A 1 99 ? -10.156 -11.25 -5.613 1 97.56 99 ILE A N 1
ATOM 755 C CA . ILE A 1 99 ? -8.992 -11.266 -4.73 1 97.56 99 ILE A CA 1
ATOM 756 C C . ILE A 1 99 ? -8.633 -9.836 -4.328 1 97.56 99 ILE A C 1
ATOM 758 O O . ILE A 1 99 ? -8.758 -8.906 -5.129 1 97.56 99 ILE A O 1
ATOM 762 N N . GLY A 1 100 ? -8.203 -9.711 -3.107 1 96.31 100 GLY A N 1
ATOM 763 C CA . GLY A 1 100 ? -7.734 -8.422 -2.627 1 96.31 100 GLY A CA 1
ATOM 764 C C . GLY A 1 100 ? -6.324 -8.469 -2.068 1 96.31 100 GLY A C 1
ATOM 765 O O . GLY A 1 100 ? -5.941 -9.453 -1.425 1 96.31 100 GLY A O 1
ATOM 766 N N . LEU A 1 101 ? -5.598 -7.414 -2.35 1 93.5 101 LEU A N 1
ATOM 767 C CA . LEU A 1 101 ? -4.387 -7.066 -1.613 1 93.5 101 LEU A CA 1
ATOM 768 C C . LEU A 1 101 ? -4.684 -6.027 -0.538 1 93.5 101 LEU A C 1
ATOM 770 O O . LEU A 1 101 ? -5.84 -5.641 -0.347 1 93.5 101 LEU A O 1
ATOM 774 N N . GLU A 1 102 ? -3.699 -5.645 0.153 1 89.06 102 GLU A N 1
ATOM 775 C CA . GLU A 1 102 ? -3.898 -4.66 1.212 1 89.06 102 GLU A CA 1
ATOM 776 C C . GLU A 1 102 ? -4.305 -3.307 0.636 1 89.06 102 GLU A C 1
ATOM 778 O O . GLU A 1 102 ? -5.066 -2.562 1.261 1 89.06 102 GLU A O 1
ATOM 783 N N . PHE A 1 103 ? -3.852 -3.016 -0.531 1 91.75 103 PHE A N 1
ATOM 784 C CA . PHE A 1 103 ? -4.027 -1.676 -1.076 1 91.75 103 PHE A CA 1
ATOM 785 C C . PHE A 1 103 ? -4.746 -1.729 -2.42 1 91.75 103 PHE A C 1
ATOM 787 O O . PHE A 1 103 ? -5.031 -0.689 -3.02 1 91.75 103 PHE A O 1
ATOM 794 N N . PHE A 1 104 ? -5.125 -2.875 -2.887 1 95.62 104 PHE A N 1
ATOM 795 C CA . PHE A 1 104 ? -5.703 -3.043 -4.215 1 95.62 104 PHE A CA 1
ATOM 796 C C . PHE A 1 104 ? -6.684 -4.211 -4.234 1 95.62 104 PHE A C 1
ATOM 798 O O . PHE A 1 104 ? -6.332 -5.328 -3.857 1 95.62 104 PHE A O 1
ATOM 805 N N . ASN A 1 105 ? -7.895 -3.994 -4.816 1 95.75 105 ASN A N 1
ATOM 806 C CA . ASN A 1 105 ? -8.914 -5.023 -4.66 1 95.75 105 ASN A CA 1
ATOM 807 C C . ASN A 1 105 ? -9.547 -5.395 -6 1 95.75 105 ASN A C 1
ATOM 809 O O . ASN A 1 105 ? -10.438 -6.246 -6.059 1 95.75 105 ASN A O 1
ATOM 813 N N . ASP A 1 106 ? -9.125 -4.809 -7.027 1 96.88 106 ASP A N 1
ATOM 814 C CA . ASP A 1 106 ? -9.758 -5.039 -8.32 1 96.88 106 ASP A CA 1
ATOM 815 C C . ASP A 1 106 ? -9.055 -6.16 -9.086 1 96.88 106 ASP A C 1
ATOM 817 O O . ASP A 1 106 ? -8.539 -5.941 -10.188 1 96.88 106 ASP A O 1
ATOM 821 N N . ILE A 1 107 ? -9.125 -7.363 -8.477 1 97.94 107 ILE A N 1
ATOM 822 C CA . ILE A 1 107 ? -8.508 -8.562 -9.039 1 97.94 107 ILE A CA 1
ATOM 823 C C . ILE A 1 107 ? -9.562 -9.664 -9.18 1 97.94 107 ILE A C 1
ATOM 825 O O . ILE A 1 107 ? -10.25 -10 -8.211 1 97.94 107 ILE A O 1
ATOM 829 N N . LEU A 1 108 ? -9.641 -10.195 -10.391 1 98.31 108 LEU A N 1
ATOM 830 C CA . LEU A 1 108 ? -10.633 -11.227 -10.664 1 98.31 108 LEU A CA 1
ATOM 831 C C . LEU A 1 108 ? -9.984 -12.453 -11.305 1 98.31 108 LEU A C 1
ATOM 833 O O . LEU A 1 108 ? -9.164 -12.32 -12.219 1 98.31 108 LEU A O 1
ATOM 837 N N . ILE A 1 109 ? -10.312 -13.602 -10.789 1 98.19 109 ILE A N 1
ATOM 838 C CA . ILE A 1 109 ? -10.031 -14.867 -11.453 1 98.19 109 ILE A CA 1
ATOM 839 C C . ILE A 1 109 ? -11.305 -15.414 -12.094 1 98.19 109 ILE A C 1
ATOM 841 O O . ILE A 1 109 ? -12.156 -15.977 -11.398 1 98.19 109 ILE A O 1
ATOM 845 N N . PRO A 1 110 ? -11.445 -15.273 -13.32 1 97.81 110 PRO A N 1
ATOM 846 C CA . PRO A 1 110 ? -12.672 -15.781 -13.953 1 97.81 110 PRO A CA 1
ATOM 847 C C . PRO A 1 110 ? -12.742 -17.312 -13.945 1 97.81 110 PRO A C 1
ATOM 849 O O . PRO A 1 110 ? -11.719 -17.984 -13.82 1 97.81 110 PRO A O 1
ATOM 852 N N . PRO A 1 111 ? -13.906 -17.844 -14.109 1 96.31 111 PRO A N 1
ATOM 853 C CA . PRO A 1 111 ? -14.102 -19.297 -14.047 1 96.31 111 PRO A CA 1
ATOM 854 C C . PRO A 1 111 ? -13.203 -20.062 -15.016 1 96.31 111 PRO A C 1
ATOM 856 O O . PRO A 1 111 ? -12.68 -21.109 -14.664 1 96.31 111 PRO A O 1
ATOM 859 N N . SER A 1 112 ? -12.992 -19.531 -16.203 1 95.94 112 SER A N 1
ATOM 860 C CA . SER A 1 112 ? -12.219 -20.203 -17.25 1 95.94 112 SER A CA 1
ATOM 861 C C . SER A 1 112 ? -10.742 -20.297 -16.859 1 95.94 112 SER A C 1
ATOM 863 O O . SER A 1 112 ? -9.977 -21.047 -17.469 1 95.94 112 SER A O 1
ATOM 865 N N . LEU A 1 113 ? -10.328 -19.484 -15.867 1 96.31 113 LEU A N 1
ATOM 866 C CA . LEU A 1 113 ? -8.922 -19.469 -15.484 1 96.31 113 LEU A CA 1
ATOM 867 C C . LEU A 1 113 ? -8.727 -20.047 -14.094 1 96.31 113 LEU A C 1
ATOM 869 O O . LEU A 1 113 ? -7.676 -19.859 -13.477 1 96.31 113 LEU A O 1
ATOM 873 N N . LEU A 1 114 ? -9.75 -20.656 -13.641 1 94.06 114 LEU A N 1
ATOM 874 C CA . LEU A 1 114 ? -9.648 -21.469 -12.43 1 94.06 114 LEU A CA 1
ATOM 875 C C . LEU A 1 114 ? -9.242 -22.906 -12.766 1 94.06 114 LEU A C 1
ATOM 877 O O . LEU A 1 114 ? -9.07 -23.25 -13.938 1 94.06 114 LEU A O 1
ATOM 881 N N . LEU A 1 115 ? -8.969 -23.656 -11.711 1 88.69 115 LEU A N 1
ATOM 882 C CA . LEU A 1 115 ? -8.609 -25.062 -11.922 1 88.69 115 LEU A CA 1
ATOM 883 C C . LEU A 1 115 ? -9.711 -25.797 -12.672 1 88.69 115 LEU A C 1
ATOM 885 O O . LEU A 1 115 ? -10.891 -25.484 -12.508 1 88.69 115 LEU A O 1
ATOM 889 N N . ASP A 1 116 ? -9.273 -26.703 -13.391 1 86.69 116 ASP A N 1
ATOM 890 C CA . ASP A 1 116 ? -10.234 -27.484 -14.164 1 86.69 116 ASP A CA 1
ATOM 891 C C . ASP A 1 116 ? -11.219 -28.203 -13.25 1 86.69 116 ASP A C 1
ATOM 893 O O . ASP A 1 116 ? -10.82 -28.891 -12.312 1 86.69 116 ASP A O 1
ATOM 897 N N . GLY A 1 117 ? -12.492 -27.984 -13.562 1 87.25 117 GLY A N 1
ATOM 898 C CA . GLY A 1 117 ? -13.523 -28.672 -12.797 1 87.25 117 GLY A CA 1
ATOM 899 C C . GLY A 1 117 ? -14.047 -27.859 -11.625 1 87.25 117 GLY A C 1
ATOM 900 O O . GLY A 1 117 ? -14.922 -28.328 -10.891 1 87.25 117 GLY A O 1
ATOM 901 N N . ALA A 1 118 ? -13.484 -26.719 -11.453 1 92 118 ALA A N 1
ATOM 902 C CA . ALA A 1 118 ? -13.984 -25.859 -10.375 1 92 118 ALA A CA 1
ATOM 903 C C . ALA A 1 118 ? -15.438 -25.453 -10.625 1 92 118 ALA A C 1
ATOM 905 O O . ALA A 1 118 ? -15.828 -25.203 -11.766 1 92 118 ALA A O 1
ATOM 906 N N . LYS A 1 119 ? -16.234 -25.453 -9.523 1 94.12 119 LYS A N 1
ATOM 907 C CA . LYS A 1 119 ? -17.656 -25.094 -9.609 1 94.12 119 LYS A CA 1
ATOM 908 C C . LYS A 1 119 ? -18.031 -24.109 -8.516 1 94.12 119 LYS A C 1
ATOM 910 O O . LYS A 1 119 ? -17.453 -24.109 -7.434 1 94.12 119 LYS A O 1
ATOM 915 N N . PHE A 1 120 ? -19.031 -23.391 -8.844 1 95.75 120 PHE A N 1
ATOM 916 C CA . PHE A 1 120 ? -19.531 -22.438 -7.871 1 95.75 120 PHE A CA 1
ATOM 917 C C . PHE A 1 120 ? -20.641 -23.047 -7.027 1 95.75 120 PHE A C 1
ATOM 919 O O . PHE A 1 120 ? -21.609 -23.594 -7.566 1 95.75 120 PHE A O 1
ATOM 926 N N . ASP A 1 121 ? -20.453 -22.953 -5.758 1 94.75 121 ASP A N 1
ATOM 927 C CA . ASP A 1 121 ? -21.484 -23.391 -4.82 1 94.75 121 ASP A CA 1
ATOM 928 C C . ASP A 1 121 ? -22.422 -22.25 -4.453 1 94.75 121 ASP A C 1
ATOM 930 O O . ASP A 1 121 ? -22.062 -21.375 -3.658 1 94.75 121 ASP A O 1
ATOM 934 N N . TYR A 1 122 ? -23.641 -22.266 -4.914 1 93 122 TYR A N 1
ATOM 935 C CA . TYR A 1 122 ? -24.594 -21.172 -4.754 1 93 122 TYR A CA 1
ATOM 936 C C . TYR A 1 122 ? -25.078 -21.078 -3.307 1 93 122 TYR A C 1
ATOM 938 O O . TYR A 1 122 ? -25.484 -20.016 -2.852 1 93 122 TYR A O 1
ATOM 946 N N . THR A 1 123 ? -24.984 -22.094 -2.639 1 91.94 123 THR A N 1
ATOM 947 C CA . THR A 1 123 ? -25.453 -22.109 -1.259 1 91.94 123 THR A CA 1
ATOM 948 C C . THR A 1 123 ? -24.5 -21.359 -0.349 1 91.94 123 THR A C 1
ATOM 950 O O . THR A 1 123 ? -24.906 -20.438 0.361 1 91.94 123 THR A O 1
ATOM 953 N N . ASP A 1 124 ? -23.25 -21.719 -0.517 1 90.69 124 ASP A N 1
ATOM 954 C CA . ASP A 1 124 ? -22.234 -21.141 0.366 1 90.69 124 ASP A CA 1
ATOM 955 C C . ASP A 1 124 ? -21.578 -19.922 -0.28 1 90.69 124 ASP A C 1
ATOM 957 O O . ASP A 1 124 ? -20.812 -19.219 0.364 1 90.69 124 ASP A O 1
ATOM 961 N N . GLN A 1 125 ? -21.844 -19.703 -1.552 1 92.5 125 GLN A N 1
ATOM 962 C CA . GLN A 1 125 ? -21.297 -18.578 -2.303 1 92.5 125 GLN A CA 1
ATOM 963 C C . GLN A 1 125 ? -19.781 -18.625 -2.35 1 92.5 125 GLN A C 1
ATOM 965 O O . GLN A 1 125 ? -19.109 -17.609 -2.094 1 92.5 125 GLN A O 1
ATOM 970 N N . VAL A 1 126 ? -19.297 -19.812 -2.504 1 94.81 126 VAL A N 1
ATOM 971 C CA . VAL A 1 126 ? -17.859 -20.016 -2.672 1 94.81 126 VAL A CA 1
ATOM 972 C C . VAL A 1 126 ? -17.609 -20.984 -3.818 1 94.81 126 VAL A C 1
ATOM 974 O O . VAL A 1 126 ? -18.5 -21.766 -4.191 1 94.81 126 VAL A O 1
ATOM 977 N N . TRP A 1 127 ? -16.406 -20.891 -4.367 1 95.19 127 TRP A N 1
ATOM 978 C CA . TRP A 1 127 ? -15.992 -21.844 -5.387 1 95.19 127 TRP A CA 1
ATOM 979 C C . TRP A 1 127 ? -15.383 -23.078 -4.754 1 95.19 127 TRP A C 1
ATOM 981 O O . TRP A 1 127 ? -14.75 -23 -3.695 1 95.19 127 TRP A O 1
ATOM 991 N N . VAL A 1 128 ? -15.625 -24.172 -5.457 1 93.81 128 VAL A N 1
ATOM 992 C CA . VAL A 1 128 ? -15.172 -25.453 -4.957 1 93.81 128 VAL A CA 1
ATOM 993 C C . VAL A 1 128 ? -14.453 -26.219 -6.07 1 93.81 128 VAL A C 1
ATOM 995 O O . VAL A 1 128 ? -14.852 -26.156 -7.234 1 93.81 128 VAL A O 1
ATOM 998 N N . TRP A 1 129 ? -13.383 -26.812 -5.621 1 90.38 129 TRP A N 1
ATOM 999 C CA . TRP A 1 129 ? -12.641 -27.656 -6.562 1 90.38 129 TRP A CA 1
ATOM 1000 C C . TRP A 1 129 ? -12.445 -29.062 -6.008 1 90.38 129 TRP A C 1
ATOM 1002 O O . TRP A 1 129 ? -12.047 -29.234 -4.852 1 90.38 129 TRP A O 1
ATOM 1012 N N . ASP A 1 130 ? -12.805 -29.969 -6.871 1 85.56 130 ASP A N 1
ATOM 1013 C CA . ASP A 1 130 ? -12.609 -31.391 -6.551 1 85.56 130 ASP A CA 1
ATOM 1014 C C . ASP A 1 130 ? -11.414 -31.953 -7.316 1 85.56 130 ASP A C 1
ATOM 1016 O O . ASP A 1 130 ? -11.359 -31.875 -8.547 1 85.56 130 ASP A O 1
ATOM 1020 N N . ASN A 1 131 ? -10.383 -32.531 -6.551 1 79.19 131 ASN A N 1
ATOM 1021 C CA . ASN A 1 131 ? -9.172 -33.031 -7.203 1 79.19 131 ASN A CA 1
ATOM 1022 C C . ASN A 1 131 ? -9.398 -34.375 -7.867 1 79.19 131 ASN A C 1
ATOM 1024 O O . ASN A 1 131 ? -8.461 -34.969 -8.414 1 79.19 131 ASN A O 1
ATOM 1028 N N . GLY A 1 132 ? -10.57 -34.875 -7.875 1 78.81 132 GLY A N 1
ATOM 1029 C CA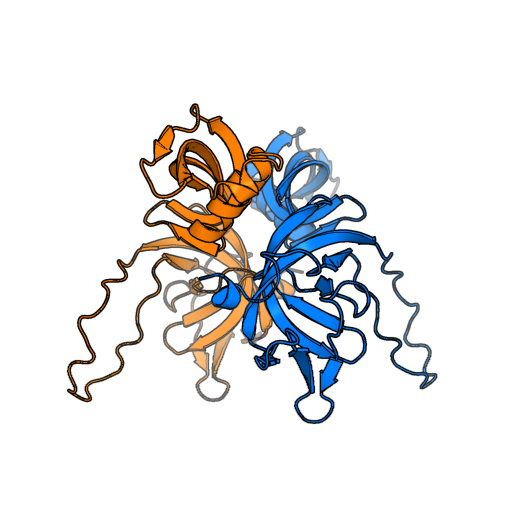 . GLY A 1 132 ? -10.914 -36.156 -8.484 1 78.81 132 GLY A CA 1
ATOM 1030 C C . GLY A 1 132 ? -10.508 -37.344 -7.645 1 78.81 132 GLY A C 1
ATOM 1031 O O . GLY A 1 132 ? -10.805 -38.469 -8 1 78.81 132 GLY A O 1
ATOM 1032 N N . GLU A 1 133 ? -9.758 -37.125 -6.586 1 81.5 133 GLU A N 1
ATOM 1033 C CA . GLU A 1 133 ? -9.281 -38.188 -5.723 1 81.5 133 GLU A CA 1
ATOM 1034 C C . GLU A 1 133 ? -9.984 -38.156 -4.367 1 81.5 133 GLU A C 1
ATOM 1036 O O . GLU A 1 133 ? -9.43 -38.625 -3.365 1 81.5 133 GLU A O 1
ATOM 1041 N N . GLY A 1 134 ? -11.156 -37.562 -4.363 1 78.81 134 GLY A N 1
ATOM 1042 C CA . GLY A 1 134 ? -11.969 -37.594 -3.156 1 78.81 134 GLY A CA 1
ATOM 1043 C C . GLY A 1 134 ? -11.75 -36.406 -2.256 1 78.81 134 GLY A C 1
ATOM 1044 O O . GLY A 1 134 ? -12.414 -36.25 -1.225 1 78.81 134 GLY A O 1
ATOM 1045 N N . ALA A 1 135 ? -10.781 -35.531 -2.555 1 82.06 135 ALA A N 1
ATOM 1046 C CA . ALA A 1 135 ? -10.578 -34.375 -1.721 1 82.06 135 ALA A CA 1
ATOM 1047 C C . ALA A 1 135 ? -11.234 -33.125 -2.344 1 82.06 135 ALA A C 1
ATOM 1049 O O . ALA A 1 135 ? -11.125 -32.906 -3.551 1 82.06 135 ALA A O 1
ATOM 1050 N N . THR A 1 136 ? -12.133 -32.531 -1.588 1 86.12 136 THR A N 1
ATOM 1051 C CA . THR A 1 136 ? -12.797 -31.297 -1.996 1 86.12 136 THR A CA 1
ATOM 1052 C C . THR A 1 136 ? -12.125 -30.078 -1.357 1 86.12 136 THR A C 1
ATOM 1054 O O . THR A 1 136 ? -11.891 -30.062 -0.148 1 86.12 136 THR A O 1
ATOM 1057 N N . PHE A 1 137 ? -11.789 -29.172 -2.256 1 86.62 137 PHE A N 1
ATOM 1058 C CA . PHE A 1 137 ? -11.125 -27.953 -1.793 1 86.62 137 PHE A CA 1
ATOM 1059 C C . PHE A 1 137 ? -12.055 -26.75 -1.922 1 86.62 137 PHE A C 1
ATOM 1061 O O . PHE A 1 137 ? -12.68 -26.547 -2.967 1 86.62 137 PHE A O 1
ATOM 1068 N N . TYR A 1 138 ? -12.188 -26.031 -0.854 1 91.06 138 TYR A N 1
ATOM 1069 C CA . TYR A 1 138 ? -13.055 -24.859 -0.829 1 91.06 138 TYR A CA 1
ATOM 1070 C C . TYR A 1 138 ? -12.242 -23.578 -0.907 1 91.06 138 TYR A C 1
ATOM 1072 O O . TYR A 1 138 ? -11.234 -23.422 -0.209 1 91.06 138 TYR A O 1
ATOM 1080 N N . PHE A 1 139 ? -12.68 -22.656 -1.751 1 93.81 139 PHE A N 1
ATOM 1081 C CA . PHE A 1 139 ? -12.109 -21.312 -1.798 1 93.81 139 PHE A CA 1
ATOM 1082 C C . PHE A 1 139 ? -12.867 -20.375 -0.876 1 93.81 139 PHE A C 1
ATOM 1084 O O . PHE A 1 139 ? -13.641 -19.531 -1.341 1 93.81 139 PHE A O 1
ATOM 1091 N N . ASP A 1 140 ? -12.531 -20.422 0.315 1 93.5 140 ASP A N 1
ATOM 1092 C CA . ASP A 1 140 ? -13.273 -19.672 1.327 1 93.5 140 ASP A CA 1
ATOM 1093 C C . ASP A 1 140 ? -12.836 -18.203 1.358 1 93.5 140 ASP A C 1
ATOM 1095 O O . ASP A 1 140 ? -11.664 -17.906 1.139 1 93.5 140 ASP A O 1
ATOM 1099 N N . ILE A 1 141 ? -13.812 -17.406 1.736 1 94.06 141 ILE A N 1
ATOM 1100 C CA . ILE A 1 141 ? -13.531 -15.984 1.897 1 94.06 141 ILE A CA 1
ATOM 1101 C C . ILE A 1 141 ? -12.5 -15.781 3.004 1 94.06 141 ILE A C 1
ATOM 1103 O O . ILE A 1 141 ? -12.57 -16.422 4.055 1 94.06 141 ILE A O 1
ATOM 1107 N N . GLY A 1 142 ? -11.523 -14.969 2.75 1 93.88 142 GLY A N 1
ATOM 1108 C CA . GLY A 1 142 ? -10.508 -14.648 3.744 1 93.88 142 GLY A CA 1
ATOM 1109 C C . GLY A 1 142 ? -9.25 -15.484 3.602 1 93.88 142 GLY A C 1
ATOM 1110 O O . GLY A 1 142 ? -8.219 -15.18 4.203 1 93.88 142 GLY A O 1
ATOM 1111 N N . GLU A 1 143 ? -9.297 -16.516 2.797 1 92.88 143 GLU A N 1
ATOM 1112 C CA . GLU A 1 143 ? -8.141 -17.391 2.629 1 92.88 143 GLU A CA 1
ATOM 1113 C C . GLU A 1 143 ? -7.086 -16.75 1.728 1 92.88 143 GLU A C 1
ATOM 1115 O O . GLU A 1 143 ? -7.422 -16.031 0.786 1 92.88 143 GLU A O 1
ATOM 1120 N N . THR A 1 144 ? -5.82 -17.047 2.107 1 91.81 144 THR A N 1
ATOM 1121 C CA . THR A 1 144 ? -4.703 -16.562 1.303 1 91.81 144 THR A CA 1
ATOM 1122 C C . THR A 1 144 ? -4.473 -17.469 0.096 1 91.81 144 THR A C 1
ATOM 1124 O O . THR A 1 144 ? -4.434 -18.688 0.23 1 91.81 144 THR A O 1
ATOM 1127 N N . VAL A 1 145 ? -4.332 -16.844 -1.082 1 92.94 145 VAL A N 1
ATOM 1128 C CA . VAL A 1 145 ? -4.156 -17.625 -2.307 1 92.94 145 VAL A CA 1
ATOM 1129 C C . VAL A 1 145 ? -3.02 -17.031 -3.135 1 92.94 145 VAL A C 1
ATOM 1131 O O . VAL A 1 145 ? -2.686 -15.852 -2.99 1 92.94 145 VAL A O 1
ATOM 1134 N N . ARG A 1 146 ? -2.449 -17.906 -3.969 1 91 146 ARG A N 1
ATOM 1135 C CA . ARG A 1 146 ? -1.529 -17.484 -5.02 1 91 146 ARG A CA 1
ATOM 1136 C C . ARG A 1 146 ? -2.223 -17.469 -6.379 1 91 146 ARG A C 1
ATOM 1138 O O . ARG A 1 146 ? -2.986 -18.375 -6.703 1 91 146 ARG A O 1
ATOM 1145 N N . PHE A 1 147 ? -2.004 -16.406 -7.082 1 93.62 147 PHE A N 1
ATOM 1146 C CA . PHE A 1 147 ? -2.516 -16.344 -8.445 1 93.62 147 PHE A CA 1
ATOM 1147 C C . PHE A 1 147 ? -1.478 -15.75 -9.391 1 93.62 147 PHE A C 1
ATOM 1149 O O . PHE A 1 147 ? -0.565 -15.047 -8.953 1 93.62 147 PHE A O 1
ATOM 1156 N N . ARG A 1 148 ? -1.583 -16.062 -10.594 1 91.56 148 ARG A N 1
ATOM 1157 C CA . ARG A 1 148 ? -0.708 -15.523 -11.625 1 91.56 148 ARG A CA 1
ATOM 1158 C C . ARG A 1 148 ? -1.407 -14.414 -12.406 1 91.56 148 ARG A C 1
ATOM 1160 O O . ARG A 1 148 ? -2.584 -14.539 -12.75 1 91.56 148 ARG A O 1
ATOM 1167 N N . VAL A 1 149 ? -0.706 -13.344 -12.68 1 94.44 149 VAL A N 1
ATOM 1168 C CA . VAL A 1 149 ? -1.264 -12.242 -13.445 1 94.44 149 VAL A CA 1
ATOM 1169 C C . VAL A 1 149 ? -1.356 -12.633 -14.922 1 94.44 149 VAL A C 1
ATOM 1171 O O . VAL A 1 149 ? -0.358 -13.023 -15.531 1 94.44 149 VAL A O 1
ATOM 1174 N N . GLU A 1 150 ? -2.561 -12.484 -15.469 1 96.5 150 GLU A N 1
ATOM 1175 C CA . GLU A 1 150 ? -2.764 -12.859 -16.875 1 96.5 150 GLU A CA 1
ATOM 1176 C C . GLU A 1 150 ? -2.99 -11.625 -17.734 1 96.5 150 GLU A C 1
ATOM 1178 O O . GLU A 1 150 ? -2.613 -11.617 -18.906 1 96.5 150 GLU A O 1
ATOM 1183 N N . ALA A 1 151 ? -3.658 -10.688 -17.156 1 97.56 151 ALA A N 1
ATOM 1184 C CA . ALA A 1 151 ? -3.969 -9.492 -17.953 1 97.56 151 ALA A CA 1
ATOM 1185 C C . ALA A 1 151 ? -4.258 -8.297 -17.047 1 97.56 151 ALA A C 1
ATOM 1187 O O . ALA A 1 151 ? -4.586 -8.469 -15.867 1 97.56 151 ALA A O 1
ATOM 1188 N N . GLU A 1 152 ? -4.023 -7.168 -17.609 1 96.88 152 GLU A N 1
ATOM 1189 C CA . GLU A 1 152 ? -4.465 -5.914 -17 1 96.88 152 GLU A CA 1
ATOM 1190 C C . GLU A 1 152 ? -5.566 -5.262 -17.844 1 96.88 152 GLU A C 1
ATOM 1192 O O . GLU A 1 152 ? -5.574 -5.375 -19.062 1 96.88 152 GLU A O 1
ATOM 1197 N N . GLU A 1 153 ? -6.5 -4.59 -17.141 1 96.62 153 GLU A N 1
ATOM 1198 C CA . GLU A 1 153 ? -7.578 -3.891 -17.828 1 96.62 153 GLU A CA 1
ATOM 1199 C C . GLU A 1 153 ? -7.672 -2.436 -17.375 1 96.62 153 GLU A C 1
ATOM 1201 O O . GLU A 1 153 ? -7.555 -2.143 -16.188 1 96.62 153 GLU A O 1
ATOM 1206 N N . TRP A 1 154 ? -7.871 -1.577 -18.406 1 95.69 154 TRP A N 1
ATOM 1207 C CA . TRP A 1 154 ? -8.016 -0.144 -18.172 1 95.69 154 TRP A CA 1
ATOM 1208 C C . TRP A 1 154 ? -9.383 0.347 -18.641 1 95.69 154 TRP A C 1
ATOM 1210 O O . TRP A 1 154 ? -9.836 -0.014 -19.719 1 95.69 154 TRP A O 1
ATOM 1220 N N . HIS A 1 155 ? -10.031 1.066 -17.766 1 92.12 155 HIS A N 1
ATOM 1221 C CA . HIS A 1 155 ? -11.312 1.654 -18.156 1 92.12 155 HIS A CA 1
ATOM 1222 C C . HIS A 1 155 ? -11.344 3.148 -17.859 1 92.12 155 HIS A C 1
ATOM 1224 O O . HIS A 1 155 ? -11.039 3.566 -16.734 1 92.12 155 HIS A O 1
ATOM 1230 N N . ASP A 1 156 ? -11.578 4.004 -18.891 1 81.5 156 ASP A N 1
ATOM 1231 C CA . ASP A 1 156 ? -11.672 5.453 -18.734 1 81.5 156 ASP A CA 1
ATOM 1232 C C . ASP A 1 156 ? -12.875 5.84 -17.875 1 81.5 156 ASP A C 1
ATOM 1234 O O . ASP A 1 156 ? -13.984 5.34 -18.094 1 81.5 156 ASP A O 1
ATOM 1238 N N . GLN A 1 157 ? -12.578 6.391 -16.766 1 71.88 157 GLN A N 1
ATOM 1239 C CA . GLN A 1 157 ? -13.688 6.828 -15.93 1 71.88 157 GLN A CA 1
ATOM 1240 C C . GLN A 1 157 ? -14.336 8.094 -16.484 1 71.88 157 GLN A C 1
ATOM 1242 O O . GLN A 1 157 ? -13.648 9.102 -16.703 1 71.88 157 GLN A O 1
ATOM 1247 N N . ILE A 1 158 ? -15.164 8.016 -17.547 1 59.88 158 ILE A N 1
ATOM 1248 C CA . ILE A 1 158 ? -15.867 9.18 -18.078 1 59.88 158 ILE A CA 1
ATOM 1249 C C . ILE A 1 158 ? -16.766 9.773 -16.984 1 59.88 158 ILE A C 1
ATOM 1251 O O . ILE A 1 158 ? -17.547 9.062 -16.359 1 59.88 158 ILE A O 1
ATOM 1255 N N . PRO A 1 159 ? -16.375 10.914 -16.531 1 52.69 159 PRO A N 1
ATOM 1256 C CA . PRO A 1 159 ? -17.344 11.555 -15.641 1 52.69 159 PRO A CA 1
ATOM 1257 C C . PRO A 1 159 ? -18.781 11.43 -16.141 1 52.69 159 PRO A C 1
ATOM 1259 O O . PRO A 1 159 ? -19.047 11.625 -17.328 1 52.69 159 PRO A O 1
ATOM 1262 N N . ASN A 1 160 ? -19.516 10.422 -15.711 1 47.12 160 ASN A N 1
ATOM 1263 C CA . ASN A 1 160 ? -20.891 10.453 -16.172 1 47.12 160 ASN A CA 1
ATOM 1264 C C . ASN A 1 160 ? -21.484 11.867 -16.078 1 47.12 160 ASN A C 1
ATOM 1266 O O . ASN A 1 160 ? -21.156 12.617 -15.164 1 47.12 160 ASN A O 1
ATOM 1270 N N . ALA A 1 161 ? -22.047 12.5 -17.234 1 46.19 161 ALA A N 1
ATOM 1271 C CA . ALA A 1 161 ? -23.016 13.594 -17.156 1 46.19 161 ALA A CA 1
ATOM 1272 C C . ALA A 1 161 ? -23.891 13.461 -15.914 1 46.19 161 ALA A C 1
ATOM 1274 O O . ALA A 1 161 ? -24.078 12.367 -15.383 1 46.19 161 ALA A O 1
ATOM 1275 N N . PRO A 1 162 ? -24.438 14.594 -15.328 1 44.72 162 PRO A N 1
ATOM 1276 C CA . PRO A 1 162 ? -25.406 14.539 -14.219 1 44.72 162 PRO A CA 1
ATOM 1277 C C . PRO A 1 162 ? -26.281 13.289 -14.266 1 44.72 162 PRO A C 1
ATOM 1279 O O . PRO A 1 162 ? -26.469 12.703 -15.336 1 44.72 162 PRO A O 1
ATOM 1282 N N . ASP A 1 163 ? -26.641 12.75 -13.109 1 43.03 163 ASP A N 1
ATOM 1283 C CA . ASP A 1 163 ? -27.641 11.695 -12.922 1 43.03 163 ASP A CA 1
ATOM 1284 C C . ASP A 1 163 ? -28.75 11.789 -13.961 1 43.03 163 ASP A C 1
ATOM 1286 O O . ASP A 1 163 ? -29.516 12.75 -13.969 1 43.03 163 ASP A O 1
ATOM 1290 N N . MET A 1 164 ? -28.625 11.695 -15.219 1 40.62 164 MET A N 1
ATOM 1291 C CA . MET A 1 164 ? -29.969 11.531 -15.758 1 40.62 164 MET A CA 1
ATOM 1292 C C . MET A 1 164 ? -30.797 10.625 -14.875 1 40.62 164 MET A C 1
ATOM 1294 O O . MET A 1 164 ? -30.297 9.648 -14.32 1 40.62 164 MET A O 1
ATOM 1298 N N . PRO A 1 165 ? -32.094 11.148 -14.359 1 39.31 165 PRO A N 1
ATOM 1299 C CA . PRO A 1 165 ? -33.094 10.461 -13.516 1 39.31 165 PRO A CA 1
ATOM 1300 C C . PRO A 1 165 ? -33.219 8.984 -13.867 1 39.31 165 PRO A C 1
ATOM 1302 O O . PRO A 1 165 ? -34.062 8.281 -13.273 1 39.31 165 PRO A O 1
ATOM 1305 N N . ASP A 1 166 ? -33.188 8.602 -15.219 1 40.03 166 ASP A N 1
ATOM 1306 C CA . ASP A 1 166 ? -33.875 7.332 -15.469 1 40.03 166 ASP A CA 1
ATOM 1307 C C . ASP A 1 166 ? -33.219 6.203 -14.672 1 40.03 166 ASP A C 1
ATOM 1309 O O . ASP A 1 166 ? -32 6.242 -14.406 1 40.03 166 ASP A O 1
ATOM 1313 N N . GLY A 1 167 ? -33.875 5.465 -13.758 1 39.88 167 GLY A N 1
ATOM 1314 C CA . GLY A 1 167 ? -33.906 4.234 -12.984 1 39.88 167 GLY A CA 1
ATOM 1315 C C . GLY A 1 167 ? -32.906 3.189 -13.469 1 39.88 167 GLY A C 1
ATOM 1316 O O . GLY A 1 167 ? -33.031 2.008 -13.133 1 39.88 167 GLY A O 1
ATOM 1317 N N . SER A 1 168 ? -32.625 3.266 -14.703 1 38.94 168 SER A N 1
ATOM 1318 C CA . SER A 1 168 ? -31.969 2.049 -15.156 1 38.94 168 SER A CA 1
ATOM 1319 C C . SER A 1 168 ? -30.812 1.682 -14.242 1 38.94 168 SER A C 1
ATOM 1321 O O . SER A 1 168 ? -30.281 2.535 -13.531 1 38.94 168 SER A O 1
ATOM 1323 N N . SER A 1 169 ? -30.5 0.326 -14.211 1 40.62 169 SER A N 1
ATOM 1324 C CA . SER A 1 169 ? -29.625 -0.504 -13.375 1 40.62 169 SER A CA 1
ATOM 1325 C C . SER A 1 169 ? -28.266 0.144 -13.188 1 40.62 169 SER A C 1
ATOM 1327 O O . SER A 1 169 ? -27.688 0.698 -14.125 1 40.62 169 SER A O 1
ATOM 1329 N N . ALA A 1 170 ? -27.953 0.845 -12.07 1 40.03 170 ALA A N 1
ATOM 1330 C CA . ALA A 1 170 ? -26.625 1.132 -11.555 1 40.03 170 ALA A CA 1
ATOM 1331 C C . ALA A 1 170 ? -25.578 0.279 -12.258 1 40.03 170 ALA A C 1
ATOM 1333 O O . ALA A 1 170 ? -25.438 -0.916 -11.977 1 40.03 170 ALA A O 1
ATOM 1334 N N . VAL A 1 171 ? -25.547 0.191 -13.672 1 47.22 171 VAL A N 1
ATOM 1335 C CA . VAL A 1 171 ? -24.453 -0.544 -14.312 1 47.22 171 VAL A CA 1
ATOM 1336 C C . VAL A 1 171 ? -23.188 -0.412 -13.477 1 47.22 171 VAL A C 1
ATOM 1338 O O . VAL A 1 171 ? -22.781 0.697 -13.109 1 47.22 171 VAL A O 1
ATOM 1341 N N . GLU A 1 172 ? -22.797 -1.386 -12.703 1 58.75 172 GLU A N 1
ATOM 1342 C CA . GLU A 1 172 ? -21.609 -1.495 -11.867 1 58.75 172 GLU A CA 1
ATOM 1343 C C . GLU A 1 172 ? -20.391 -0.86 -12.539 1 58.75 172 GLU A C 1
ATOM 1345 O O . GLU A 1 172 ? -20.016 -1.268 -13.641 1 58.75 172 GLU A O 1
ATOM 1350 N N . ARG A 1 173 ? -20.047 0.351 -12.328 1 70.81 173 ARG A N 1
ATOM 1351 C CA . ARG A 1 173 ? -18.906 1.074 -12.875 1 70.81 173 ARG A CA 1
ATOM 1352 C C . ARG A 1 173 ? -17.625 0.249 -12.75 1 70.81 173 ARG A C 1
ATOM 1354 O O . ARG A 1 173 ? -17.344 -0.312 -11.695 1 70.81 173 ARG A O 1
ATOM 1361 N N . LYS A 1 174 ? -17.125 -0.099 -14.023 1 86.62 174 LYS A N 1
ATOM 1362 C CA . LYS A 1 174 ? -15.852 -0.817 -14.078 1 86.62 174 LYS A CA 1
ATOM 1363 C C . LYS A 1 174 ? -14.719 0.019 -13.484 1 86.62 174 LYS A C 1
ATOM 1365 O O . LYS A 1 174 ? -14.656 1.23 -13.703 1 86.62 174 LYS A O 1
ATOM 1370 N N . PRO A 1 175 ? -13.898 -0.628 -12.664 1 92.56 175 PRO A N 1
ATOM 1371 C CA . PRO A 1 175 ? -12.773 0.117 -12.094 1 92.56 175 PRO A CA 1
ATOM 1372 C C . PRO A 1 175 ? -11.82 0.642 -13.156 1 92.56 175 PRO A C 1
ATOM 1374 O O . PRO A 1 175 ? -11.711 0.061 -14.242 1 92.56 175 PRO A O 1
ATOM 1377 N N . ALA A 1 176 ? -11.148 1.732 -12.875 1 94.19 176 ALA A N 1
ATOM 1378 C CA . ALA A 1 176 ? -10.195 2.357 -13.789 1 94.19 176 ALA A CA 1
ATOM 1379 C C . ALA A 1 176 ? -9.062 1.397 -14.133 1 94.19 176 ALA A C 1
ATOM 1381 O O . ALA A 1 176 ? -8.531 1.435 -15.25 1 94.19 176 ALA A O 1
ATOM 1382 N N . TYR A 1 177 ? -8.633 0.554 -13.242 1 97.19 177 TYR A N 1
ATOM 1383 C CA . TYR A 1 177 ? -7.559 -0.418 -13.391 1 97.19 177 TYR A CA 1
ATOM 1384 C C . TYR A 1 177 ? -7.914 -1.732 -12.703 1 97.19 177 TYR A C 1
ATOM 1386 O O . TYR A 1 177 ? -8.344 -1.741 -11.547 1 97.19 177 TYR A O 1
ATOM 1394 N N . SER A 1 178 ? -7.871 -2.809 -13.391 1 97.94 178 SER A N 1
ATOM 1395 C CA . SER A 1 178 ? -8.148 -4.121 -12.812 1 97.94 178 SER A CA 1
ATOM 1396 C C . SER A 1 178 ? -7.203 -5.18 -13.367 1 97.94 178 SER A C 1
ATOM 1398 O O . SER A 1 178 ? -6.574 -4.973 -14.406 1 97.94 178 SER A O 1
ATOM 1400 N N . ILE A 1 179 ? -7.094 -6.25 -12.602 1 97.88 179 ILE A N 1
ATOM 1401 C CA . ILE A 1 179 ? -6.195 -7.34 -12.961 1 97.88 179 ILE A CA 1
ATOM 1402 C C . ILE A 1 179 ? -6.992 -8.633 -13.133 1 97.88 179 ILE A C 1
ATOM 1404 O O . ILE A 1 179 ? -7.887 -8.922 -12.336 1 97.88 179 ILE A O 1
ATOM 1408 N N . ILE A 1 180 ? -6.719 -9.336 -14.18 1 98.44 180 ILE A N 1
ATOM 1409 C CA . ILE A 1 180 ? -7.234 -10.688 -14.375 1 98.44 180 ILE A CA 1
ATOM 1410 C C . ILE A 1 180 ? -6.148 -11.703 -14.039 1 98.44 180 ILE A C 1
ATOM 1412 O O . ILE A 1 180 ? -5.035 -11.633 -14.57 1 98.44 180 ILE A O 1
ATOM 1416 N N . GLY A 1 181 ? -6.465 -12.539 -13.117 1 97.38 181 GLY A N 1
ATOM 1417 C CA . GLY A 1 181 ? -5.508 -13.555 -12.711 1 97.38 181 GLY A CA 1
ATOM 1418 C C . GLY A 1 181 ? -5.949 -14.969 -13.062 1 97.38 181 GLY A C 1
ATOM 1419 O O . GLY A 1 181 ? -7.035 -15.164 -13.617 1 97.38 181 GLY A O 1
ATOM 1420 N N . SER A 1 182 ? -5.066 -15.93 -12.805 1 96.69 182 SER A N 1
ATOM 1421 C CA . SER A 1 182 ? -5.348 -17.344 -13.023 1 96.69 182 SER A CA 1
ATOM 1422 C C . SER A 1 182 ? -4.809 -18.203 -11.891 1 96.69 182 SER A C 1
ATOM 1424 O O . SER A 1 182 ? -3.918 -17.766 -11.148 1 96.69 182 SER A O 1
ATOM 1426 N N . MET A 1 183 ? -5.422 -19.391 -11.758 1 93.25 183 MET A N 1
ATOM 1427 C CA . MET A 1 183 ? -4.996 -20.391 -10.781 1 93.25 183 MET A CA 1
ATOM 1428 C C . MET A 1 183 ? -4.906 -21.781 -11.414 1 93.25 183 MET A C 1
ATOM 1430 O O . MET A 1 183 ? -5.09 -22.781 -10.734 1 93.25 183 MET A O 1
ATOM 1434 N N . GLN A 1 184 ? -4.613 -21.875 -12.594 1 87.12 184 GLN A N 1
ATOM 1435 C CA . GLN A 1 184 ? -4.766 -23.094 -13.359 1 87.12 184 GLN A CA 1
ATOM 1436 C C . GLN A 1 184 ? -3.531 -23.984 -13.234 1 87.12 184 GLN A C 1
ATOM 1438 O O . GLN A 1 184 ? -3.539 -25.141 -13.664 1 87.12 184 GLN A O 1
ATOM 1443 N N . ILE A 1 185 ? -2.5 -23.469 -12.781 1 77.5 185 ILE A N 1
ATOM 1444 C CA . ILE A 1 185 ? 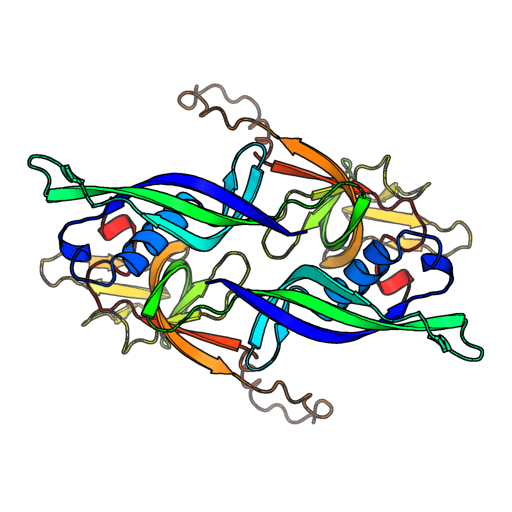-1.26 -24.234 -12.734 1 77.5 185 ILE A CA 1
ATOM 1445 C C . ILE A 1 185 ? -0.996 -24.703 -11.305 1 77.5 185 ILE A C 1
ATOM 1447 O O . ILE A 1 185 ? -1.43 -24.062 -10.344 1 77.5 185 ILE A O 1
ATOM 1451 N N . ALA A 1 186 ? -0.405 -25.906 -11.273 1 69.94 186 ALA A N 1
ATOM 1452 C CA . ALA A 1 186 ? -0.023 -26.438 -9.969 1 69.94 186 ALA A CA 1
ATOM 1453 C C . ALA A 1 186 ? 0.77 -25.406 -9.172 1 69.94 186 ALA A C 1
ATOM 1455 O O . ALA A 1 186 ? 1.604 -24.688 -9.727 1 69.94 186 ALA A O 1
ATOM 1456 N N . GLY A 1 187 ? 0.476 -25.297 -7.891 1 72.75 187 GLY A N 1
ATOM 1457 C CA . GLY A 1 187 ? 1.182 -24.359 -7.035 1 72.75 187 GLY A CA 1
ATOM 1458 C C . GLY A 1 187 ? 0.396 -23.094 -6.773 1 72.75 187 GLY A C 1
ATOM 1459 O O . GLY A 1 187 ? 0.708 -22.344 -5.844 1 72.75 187 GLY A O 1
ATOM 1460 N N . LEU A 1 188 ? -0.576 -22.844 -7.648 1 74.06 188 LEU A N 1
ATOM 1461 C CA . LEU A 1 188 ? -1.436 -21.688 -7.449 1 74.06 188 LEU A CA 1
ATOM 1462 C C . LEU A 1 188 ? -2.678 -22.062 -6.648 1 74.06 188 LEU A C 1
ATOM 1464 O O . LEU A 1 188 ? -2.852 -23.219 -6.27 1 74.06 188 LEU A O 1
ATOM 1468 N N . GLY A 1 189 ? -3.506 -21.062 -6.262 1 82.44 189 GLY A N 1
ATOM 1469 C CA . GLY A 1 189 ? -4.648 -21.297 -5.395 1 82.44 189 GLY A CA 1
ATOM 1470 C C . GLY A 1 189 ? -4.332 -21.109 -3.924 1 82.44 189 GLY A C 1
ATOM 1471 O O . GLY A 1 189 ? -3.531 -20.25 -3.561 1 82.44 189 GLY A O 1
ATOM 1472 N N . LEU A 1 190 ? -5.023 -21.953 -3.154 1 81.81 190 LEU A N 1
ATOM 1473 C CA . LEU A 1 190 ? -4.832 -21.781 -1.718 1 81.81 190 LEU A CA 1
ATOM 1474 C C . LEU A 1 190 ? -3.412 -22.156 -1.309 1 81.81 190 LEU A C 1
ATOM 1476 O O . LEU A 1 190 ? -2.928 -23.234 -1.667 1 81.81 190 LEU A O 1
ATOM 1480 N N . VAL A 1 191 ? -2.766 -21.297 -0.623 1 76.62 191 VAL A N 1
ATOM 1481 C CA . VAL A 1 191 ? -1.406 -21.531 -0.152 1 76.62 191 VAL A CA 1
ATOM 1482 C C . VAL A 1 191 ? -1.386 -22.766 0.744 1 76.62 191 VAL A C 1
ATOM 1484 O O . VAL A 1 191 ? -0.438 -23.562 0.702 1 76.62 191 VAL A O 1
ATOM 1487 N N . ALA A 1 192 ? -2.475 -22.953 1.473 1 72.12 192 ALA A N 1
ATOM 1488 C CA . ALA A 1 192 ? -2.58 -24.047 2.436 1 72.12 192 ALA A CA 1
ATOM 1489 C C . ALA A 1 192 ? -2.514 -25.406 1.737 1 72.12 192 ALA A C 1
ATOM 1491 O O . ALA A 1 192 ? -2.164 -26.422 2.355 1 72.12 192 ALA A O 1
ATOM 1492 N N . TRP A 1 193 ? -2.785 -25.422 0.443 1 69.12 193 TRP A N 1
ATOM 1493 C CA . TRP A 1 193 ? -2.787 -26.656 -0.323 1 69.12 193 TRP A CA 1
ATOM 1494 C C . TRP A 1 193 ? -1.363 -27.141 -0.59 1 69.12 193 TRP A C 1
ATOM 1496 O O . TRP A 1 193 ? -1.144 -28.312 -0.896 1 69.12 193 TRP A O 1
ATOM 1506 N N . TRP A 1 194 ? -0.461 -26.172 -0.466 1 65.75 194 TRP A N 1
ATOM 1507 C CA . TRP A 1 194 ? 0.904 -26.469 -0.879 1 65.75 194 TRP A CA 1
ATOM 1508 C C . TRP A 1 194 ? 1.849 -26.469 0.319 1 65.75 194 TRP A C 1
ATOM 1510 O O . TRP A 1 194 ? 3.051 -26.703 0.17 1 65.75 194 TRP A O 1
ATOM 1520 N N . SER A 1 195 ? 1.388 -26.031 1.467 1 58.62 195 SER A N 1
ATOM 1521 C CA . SER A 1 195 ? 2.189 -26.047 2.686 1 58.62 195 SER A CA 1
ATOM 1522 C C . SER A 1 195 ? 2.299 -27.453 3.266 1 58.62 195 SER A C 1
ATOM 1524 O O . SER A 1 195 ? 1.421 -28.281 3.047 1 58.62 195 SER A O 1
ATOM 1526 N N . MET B 1 1 ? 7.715 9.016 1.911 1 90.12 1 MET B N 1
ATOM 1527 C CA . MET B 1 1 ? 6.898 8.016 2.588 1 90.12 1 MET B CA 1
ATOM 1528 C C . MET B 1 1 ? 7.453 6.613 2.361 1 90.12 1 MET B C 1
ATOM 1530 O O . MET B 1 1 ? 7.344 5.746 3.23 1 90.12 1 MET B O 1
ATOM 1534 N N . PHE B 1 2 ? 8.203 6.488 1.246 1 91.81 2 PHE B N 1
ATOM 1535 C CA . PHE B 1 2 ? 8.711 5.176 0.859 1 91.81 2 PHE B CA 1
ATOM 1536 C C . PHE B 1 2 ? 10.219 5.223 0.625 1 91.81 2 PHE B C 1
ATOM 1538 O O . PHE B 1 2 ? 10.742 6.227 0.141 1 91.81 2 PHE B O 1
ATOM 1545 N N . ILE B 1 3 ? 10.828 4.129 0.945 1 92.5 3 ILE B N 1
ATOM 1546 C CA . ILE B 1 3 ? 12.258 4.008 0.705 1 92.5 3 ILE B CA 1
ATOM 1547 C C . ILE B 1 3 ? 12.57 2.625 0.136 1 92.5 3 ILE B C 1
ATOM 1549 O O . ILE B 1 3 ? 11.789 1.687 0.303 1 92.5 3 ILE B O 1
ATOM 1553 N N . LEU B 1 4 ? 13.672 2.561 -0.549 1 93.31 4 LEU B N 1
ATOM 1554 C CA . LEU B 1 4 ? 14.219 1.266 -0.942 1 93.31 4 LEU B CA 1
ATOM 1555 C C . LEU B 1 4 ? 15.211 0.754 0.096 1 93.31 4 LEU B C 1
ATOM 1557 O O . LEU B 1 4 ? 16.062 1.507 0.566 1 93.31 4 LEU B O 1
ATOM 1561 N N . THR B 1 5 ? 15.094 -0.458 0.474 1 96.12 5 THR B N 1
ATOM 1562 C CA . THR B 1 5 ? 16.016 -1.083 1.422 1 96.12 5 THR B CA 1
ATOM 1563 C C . THR B 1 5 ? 16.609 -2.354 0.831 1 96.12 5 THR B C 1
ATOM 1565 O O . THR B 1 5 ? 15.906 -3.168 0.239 1 96.12 5 THR B O 1
ATOM 1568 N N . THR B 1 6 ? 17.891 -2.457 1.019 1 97.19 6 THR B N 1
ATOM 1569 C CA . THR B 1 6 ? 18.578 -3.646 0.538 1 97.19 6 THR B CA 1
ATOM 1570 C C . THR B 1 6 ? 18.625 -4.719 1.622 1 97.19 6 THR B C 1
ATOM 1572 O O . THR B 1 6 ? 18.984 -4.434 2.77 1 97.19 6 THR B O 1
ATOM 1575 N N . ILE B 1 7 ? 18.25 -5.953 1.28 1 96.75 7 ILE B N 1
ATOM 1576 C CA . ILE B 1 7 ? 18.25 -7.082 2.201 1 96.75 7 ILE B CA 1
ATOM 1577 C C . ILE B 1 7 ? 19 -8.258 1.574 1 96.75 7 ILE B C 1
ATOM 1579 O O . ILE B 1 7 ? 18.875 -8.508 0.371 1 96.75 7 ILE B O 1
ATOM 1583 N N . SER B 1 8 ? 19.828 -8.844 2.293 1 96.12 8 SER B N 1
ATOM 1584 C CA . SER B 1 8 ? 20.422 -10.125 1.926 1 96.12 8 SER B CA 1
ATOM 1585 C C . SER B 1 8 ? 19.781 -11.273 2.699 1 96.12 8 SER B C 1
ATOM 1587 O O . SER B 1 8 ? 19.609 -11.188 3.918 1 96.12 8 SER B O 1
ATOM 1589 N N . ASP B 1 9 ? 19.422 -12.289 1.949 1 94.62 9 ASP B N 1
ATOM 1590 C CA . ASP B 1 9 ? 18.75 -13.398 2.613 1 94.62 9 ASP B CA 1
ATOM 1591 C C . ASP B 1 9 ? 18.969 -14.703 1.854 1 94.62 9 ASP B C 1
ATOM 1593 O O . ASP B 1 9 ? 19.438 -14.695 0.714 1 94.62 9 ASP B O 1
ATOM 1597 N N . LEU B 1 10 ? 18.734 -15.773 2.541 1 91 10 LEU B N 1
ATOM 1598 C CA . LEU B 1 10 ? 18.75 -17.109 1.944 1 91 10 LEU B CA 1
ATOM 1599 C C . LEU B 1 10 ? 17.359 -17.531 1.514 1 91 10 LEU B C 1
ATOM 1601 O O . LEU B 1 10 ? 16.438 -17.562 2.332 1 91 10 LEU B O 1
ATOM 1605 N N . VAL B 1 11 ? 17.203 -17.75 0.207 1 87.62 11 VAL B N 1
ATOM 1606 C CA . VAL B 1 11 ? 15.898 -18.141 -0.323 1 87.62 11 VAL B CA 1
ATOM 1607 C C . VAL B 1 11 ? 15.938 -19.609 -0.728 1 87.62 11 VAL B C 1
ATOM 1609 O O . VAL B 1 11 ? 16.922 -20.078 -1.302 1 87.62 11 VAL B O 1
ATOM 1612 N N . GLN B 1 12 ? 14.852 -20.328 -0.358 1 82.56 12 GLN B N 1
ATOM 1613 C CA . GLN B 1 12 ? 14.727 -21.734 -0.738 1 82.56 12 GLN B CA 1
ATOM 1614 C C . GLN B 1 12 ? 13.781 -21.906 -1.921 1 82.56 12 GLN B C 1
ATOM 1616 O O . GLN B 1 12 ? 12.633 -21.438 -1.874 1 82.56 12 GLN B O 1
ATOM 1621 N N . ILE B 1 13 ? 14.359 -22.484 -2.961 1 77.62 13 ILE B N 1
ATOM 1622 C CA . ILE B 1 13 ? 13.555 -22.688 -4.16 1 77.62 13 ILE B CA 1
ATOM 1623 C C . ILE B 1 13 ? 13.359 -24.188 -4.398 1 77.62 13 ILE B C 1
ATOM 1625 O O . ILE B 1 13 ? 14.312 -24.953 -4.305 1 77.62 13 ILE B O 1
ATOM 1629 N N . SER B 1 14 ? 12.086 -24.609 -4.656 1 74.12 14 SER B N 1
ATOM 1630 C CA . SER B 1 14 ? 11.836 -26.016 -4.992 1 74.12 14 SER B CA 1
ATOM 1631 C C . SER B 1 14 ? 12.383 -26.359 -6.375 1 74.12 14 SER B C 1
ATOM 1633 O O . SER B 1 14 ? 12.414 -25.5 -7.266 1 74.12 14 SER B O 1
ATOM 1635 N N . PRO B 1 15 ? 12.82 -27.625 -6.508 1 65.44 15 PRO B N 1
ATOM 1636 C CA . PRO B 1 15 ? 13.391 -28.062 -7.785 1 65.44 15 PRO B CA 1
ATOM 1637 C C . PRO B 1 15 ? 12.438 -27.844 -8.961 1 65.44 15 PRO B C 1
ATOM 1639 O O . PRO B 1 15 ? 12.883 -27.609 -10.086 1 65.44 15 PRO B O 1
ATOM 1642 N N . GLU B 1 16 ? 11.164 -28.078 -8.758 1 62 16 GLU B N 1
ATOM 1643 C CA . GLU B 1 16 ? 10.188 -27.922 -9.828 1 62 16 GLU B CA 1
ATOM 1644 C C . GLU B 1 16 ? 10.133 -26.469 -10.32 1 62 16 GLU B C 1
ATOM 1646 O O . GLU B 1 16 ? 9.82 -26.219 -11.484 1 62 16 GLU B O 1
ATOM 1651 N N . ASP B 1 17 ? 10.469 -25.641 -9.516 1 60.16 17 ASP B N 1
ATOM 1652 C CA . ASP B 1 17 ? 10.398 -24.219 -9.828 1 60.16 17 ASP B CA 1
ATOM 1653 C C . ASP B 1 17 ? 11.695 -23.719 -10.461 1 60.16 17 ASP B C 1
ATOM 1655 O O . ASP B 1 17 ? 11.797 -22.562 -10.875 1 60.16 17 ASP B O 1
ATOM 1659 N N . PHE B 1 18 ? 12.719 -24.781 -10.453 1 54.41 18 PHE B N 1
ATOM 1660 C CA . PHE B 1 18 ? 14.008 -24.391 -11.008 1 54.41 18 PHE B CA 1
ATOM 1661 C C . PHE B 1 18 ? 13.883 -24.047 -12.484 1 54.41 18 PHE B C 1
ATOM 1663 O O . PHE B 1 18 ? 14.633 -23.234 -13.008 1 54.41 18 PHE B O 1
ATOM 1670 N N . SER B 1 19 ? 13.109 -24.984 -13.141 1 51.41 19 SER B N 1
ATOM 1671 C CA . SER B 1 19 ? 13.078 -24.641 -14.555 1 51.41 19 SER B CA 1
ATOM 1672 C C . SER B 1 19 ? 12.586 -23.219 -14.781 1 51.41 19 SER B C 1
ATOM 1674 O O . SER B 1 19 ? 12.711 -22.688 -15.875 1 51.41 19 SER B O 1
ATOM 1676 N N . LYS B 1 20 ? 11.453 -23 -14.312 1 52.16 20 LYS B N 1
ATOM 1677 C CA . LYS B 1 20 ? 10.906 -21.672 -14.57 1 52.16 20 LYS B CA 1
ATOM 1678 C C . LYS B 1 20 ? 11.898 -20.594 -14.164 1 52.16 20 LYS B C 1
ATOM 1680 O O . LYS B 1 20 ? 12.883 -20.859 -13.477 1 52.16 20 LYS B O 1
ATOM 1685 N N . LEU B 1 21 ? 11.766 -19.328 -14.711 1 57.91 21 LEU B N 1
ATOM 1686 C CA . LEU B 1 21 ? 12.617 -18.141 -14.609 1 57.91 21 LEU B CA 1
ATOM 1687 C C . LEU B 1 21 ? 12.906 -17.812 -13.156 1 57.91 21 LEU B C 1
ATOM 1689 O O . LEU B 1 21 ? 12 -17.453 -12.398 1 57.91 21 LEU B O 1
ATOM 1693 N N . SER B 1 22 ? 13.961 -18.484 -12.617 1 63.41 22 SER B N 1
ATOM 1694 C CA . SER B 1 22 ? 14.586 -18.359 -11.305 1 63.41 22 SER B CA 1
ATOM 1695 C C . SER B 1 22 ? 14.273 -17.016 -10.664 1 63.41 22 SER B C 1
ATOM 1697 O O . SER B 1 22 ? 13.945 -16.953 -9.477 1 63.41 22 SER B O 1
ATOM 1699 N N . ALA B 1 23 ? 14.18 -16.094 -11.609 1 72.06 23 ALA B N 1
ATOM 1700 C CA . ALA B 1 23 ? 13.984 -14.758 -11.062 1 72.06 23 ALA B CA 1
ATOM 1701 C C . ALA B 1 23 ? 12.555 -14.586 -10.539 1 72.06 23 ALA B C 1
ATOM 1703 O O . ALA B 1 23 ? 12.344 -13.953 -9.5 1 72.06 23 ALA B O 1
ATOM 1704 N N . VAL B 1 24 ? 11.695 -15.266 -11.195 1 75.75 24 VAL B N 1
ATOM 1705 C CA . VAL B 1 24 ? 10.289 -15.164 -10.805 1 75.75 24 VAL B CA 1
ATOM 1706 C C . VAL B 1 24 ? 10.055 -15.945 -9.516 1 75.75 24 VAL B C 1
ATOM 1708 O O . VAL B 1 24 ? 9.359 -15.477 -8.617 1 75.75 24 VAL B O 1
ATOM 1711 N N . ALA B 1 25 ? 10.625 -17.094 -9.469 1 78.56 25 ALA B N 1
ATOM 1712 C CA . ALA B 1 25 ? 10.5 -17.906 -8.266 1 78.56 25 ALA B CA 1
ATOM 1713 C C . ALA B 1 25 ? 11.109 -17.203 -7.059 1 78.56 25 ALA B C 1
ATOM 1715 O O . ALA B 1 25 ? 10.555 -17.266 -5.953 1 78.56 25 ALA B O 1
ATOM 1716 N N . ILE B 1 26 ? 12.227 -16.562 -7.297 1 84.5 26 ILE B N 1
ATOM 1717 C CA . ILE B 1 26 ? 12.906 -15.828 -6.227 1 84.5 26 ILE B CA 1
ATOM 1718 C C . ILE B 1 26 ? 12.016 -14.688 -5.746 1 84.5 26 ILE B C 1
ATOM 1720 O O . ILE B 1 26 ? 11.836 -14.5 -4.539 1 84.5 26 ILE B O 1
ATOM 1724 N N . GLU B 1 27 ? 11.531 -13.977 -6.688 1 85.38 27 GLU B N 1
ATOM 1725 C CA . GLU B 1 27 ? 10.641 -12.875 -6.355 1 85.38 27 GLU B CA 1
ATOM 1726 C C . GLU B 1 27 ? 9.43 -13.359 -5.559 1 85.38 27 GLU B C 1
ATOM 1728 O O . GLU B 1 27 ? 9.047 -12.742 -4.566 1 85.38 27 GLU B O 1
ATOM 1733 N N . ASP B 1 28 ? 8.891 -14.422 -5.992 1 81.06 28 ASP B N 1
ATOM 1734 C CA . ASP B 1 28 ? 7.73 -14.992 -5.316 1 81.06 28 ASP B CA 1
ATOM 1735 C C . ASP B 1 28 ? 8.055 -15.336 -3.863 1 81.06 28 ASP B C 1
ATOM 1737 O O . ASP B 1 28 ? 7.27 -15.047 -2.959 1 81.06 28 ASP B O 1
ATOM 1741 N N . ASN B 1 29 ? 9.141 -15.969 -3.703 1 83.88 29 ASN B N 1
ATOM 1742 C CA . ASN B 1 29 ? 9.578 -16.359 -2.367 1 83.88 29 ASN B CA 1
ATOM 1743 C C . ASN B 1 29 ? 9.812 -15.148 -1.477 1 83.88 29 ASN B C 1
ATOM 1745 O O . ASN B 1 29 ? 9.414 -15.141 -0.311 1 83.88 29 ASN B O 1
ATOM 1749 N N . ILE B 1 30 ? 10.438 -14.18 -2.062 1 90 30 ILE B N 1
ATOM 1750 C CA . ILE B 1 30 ? 10.734 -12.961 -1.312 1 90 30 ILE B CA 1
ATOM 1751 C C . ILE B 1 30 ? 9.43 -12.273 -0.903 1 90 30 ILE B C 1
ATOM 1753 O O . ILE B 1 30 ? 9.273 -11.859 0.247 1 90 30 ILE B O 1
ATOM 1757 N N . ASN B 1 31 ? 8.516 -12.164 -1.806 1 88.38 31 ASN B N 1
ATOM 1758 C CA . ASN B 1 31 ? 7.238 -11.523 -1.498 1 88.38 31 ASN B CA 1
ATOM 1759 C C . ASN B 1 31 ? 6.457 -12.305 -0.446 1 88.38 31 ASN B C 1
ATOM 1761 O O . ASN B 1 31 ? 5.809 -11.711 0.417 1 88.38 31 ASN B O 1
ATOM 1765 N N . GLU B 1 32 ? 6.488 -13.523 -0.569 1 85.5 32 GLU B N 1
ATOM 1766 C CA . GLU B 1 32 ? 5.816 -14.344 0.43 1 85.5 32 GLU B CA 1
ATOM 1767 C C . GLU B 1 32 ? 6.371 -14.086 1.827 1 85.5 32 GLU B C 1
ATOM 1769 O O . GLU B 1 32 ? 5.621 -14.039 2.803 1 85.5 32 GLU B O 1
ATOM 1774 N N . LYS B 1 33 ? 7.59 -13.914 1.886 1 90.5 33 LYS B N 1
ATOM 1775 C CA . LYS B 1 33 ? 8.273 -13.781 3.17 1 90.5 33 LYS B CA 1
ATOM 1776 C C . LYS B 1 33 ? 8.156 -12.352 3.707 1 90.5 33 LYS B C 1
ATOM 1778 O O . LYS B 1 33 ? 8.008 -12.148 4.914 1 90.5 33 LYS B O 1
ATOM 1783 N N . TYR B 1 34 ? 8.148 -11.328 2.867 1 93.94 34 TYR B N 1
ATOM 1784 C CA . TYR B 1 34 ? 8.367 -9.977 3.359 1 93.94 34 TYR B CA 1
ATOM 1785 C C . TYR B 1 34 ? 7.168 -9.086 3.066 1 93.94 34 TYR B C 1
ATOM 1787 O O . TYR B 1 34 ? 6.922 -8.109 3.779 1 93.94 34 TYR B O 1
ATOM 1795 N N . ALA B 1 35 ? 6.438 -9.312 2.055 1 91.62 35 ALA B N 1
ATOM 1796 C CA . ALA B 1 35 ? 5.406 -8.375 1.612 1 91.62 35 ALA B CA 1
ATOM 1797 C C . ALA B 1 35 ? 4.328 -8.211 2.676 1 91.62 35 ALA B C 1
ATOM 1799 O O . ALA B 1 35 ? 3.852 -9.195 3.248 1 91.62 35 ALA B O 1
ATOM 1800 N N . ASN B 1 36 ? 4.008 -7 2.928 1 90.69 36 ASN B N 1
ATOM 1801 C CA . ASN B 1 36 ? 2.957 -6.594 3.854 1 90.69 36 ASN B CA 1
ATOM 1802 C C . ASN B 1 36 ? 3.312 -6.945 5.297 1 90.69 36 ASN B C 1
ATOM 1804 O O . ASN B 1 36 ? 2.426 -7.141 6.129 1 90.69 36 ASN B O 1
ATOM 1808 N N . LYS B 1 37 ? 4.504 -7.191 5.508 1 93.12 37 LYS B N 1
ATOM 1809 C CA . LYS B 1 37 ? 4.984 -7.461 6.859 1 93.12 37 LYS B CA 1
ATOM 1810 C C . LYS B 1 37 ? 5.902 -6.344 7.352 1 93.12 37 LYS B C 1
ATOM 1812 O O . LYS B 1 37 ? 6.609 -5.719 6.555 1 93.12 37 LYS B O 1
ATOM 1817 N N . VAL B 1 38 ? 5.824 -6.121 8.656 1 95.75 38 VAL B N 1
ATOM 1818 C CA . VAL B 1 38 ? 6.703 -5.141 9.281 1 95.75 38 VAL B CA 1
ATOM 1819 C C . VAL B 1 38 ? 8.078 -5.762 9.523 1 95.75 38 VAL B C 1
ATOM 1821 O O . VAL B 1 38 ? 8.18 -6.852 10.086 1 95.75 38 VAL B O 1
ATOM 1824 N N . ILE B 1 39 ? 9.039 -5.16 8.938 1 94.94 39 ILE B N 1
ATOM 1825 C CA . ILE B 1 39 ? 10.422 -5.492 9.273 1 94.94 39 ILE B CA 1
ATOM 1826 C C . ILE B 1 39 ? 10.914 -4.566 10.383 1 94.94 39 ILE B C 1
ATOM 1828 O O . ILE B 1 39 ? 10.945 -3.346 10.211 1 94.94 39 ILE B O 1
ATOM 1832 N N . GLN B 1 40 ? 11.273 -5.152 11.461 1 94.5 40 GLN B N 1
ATOM 1833 C CA . GLN B 1 40 ? 11.648 -4.383 12.641 1 94.5 40 GLN B CA 1
ATOM 1834 C C . GLN B 1 40 ? 12.727 -3.357 12.32 1 94.5 40 GLN B C 1
ATOM 1836 O O . GLN B 1 40 ? 13.734 -3.688 11.695 1 94.5 40 GLN B O 1
ATOM 1841 N N . ASN B 1 41 ? 12.438 -2.141 12.75 1 94.19 41 ASN B N 1
ATOM 1842 C CA . ASN B 1 41 ? 13.328 -0.994 12.617 1 94.19 41 ASN B CA 1
ATOM 1843 C C . ASN B 1 41 ? 13.602 -0.658 11.156 1 94.19 41 ASN B C 1
ATOM 1845 O O . ASN B 1 41 ? 14.57 0.045 10.844 1 94.19 41 ASN B O 1
ATOM 1849 N N . VAL B 1 42 ? 12.922 -1.25 10.258 1 95.62 42 VAL B N 1
ATOM 1850 C CA . VAL B 1 42 ? 13.055 -0.944 8.844 1 95.62 42 VAL B CA 1
ATOM 1851 C C . VAL B 1 42 ? 11.758 -0.313 8.328 1 95.62 42 VAL B C 1
ATOM 1853 O O . VAL B 1 42 ? 11.781 0.756 7.715 1 95.62 42 VAL B O 1
ATOM 1856 N N . GLY B 1 43 ? 10.633 -0.833 8.547 1 97.31 43 GLY B N 1
ATOM 1857 C CA . GLY B 1 43 ? 9.344 -0.32 8.102 1 97.31 43 GLY B CA 1
ATOM 1858 C C . GLY B 1 43 ? 8.398 -1.406 7.621 1 97.31 43 GLY B C 1
ATOM 1859 O O . GLY B 1 43 ? 8.633 -2.592 7.867 1 97.31 43 GLY B O 1
ATOM 1860 N N . LEU B 1 44 ? 7.285 -1.023 7.098 1 96.56 44 LEU B N 1
ATOM 1861 C CA . LEU B 1 44 ? 6.344 -1.951 6.48 1 96.56 44 LEU B CA 1
ATOM 1862 C C . LEU B 1 44 ? 6.758 -2.271 5.047 1 96.56 44 LEU B C 1
ATOM 1864 O O . LEU B 1 44 ? 6.84 -1.374 4.207 1 96.56 44 LEU B O 1
ATOM 1868 N N . CYS B 1 45 ? 6.996 -3.539 4.77 1 96.56 45 CYS B N 1
ATOM 1869 C CA . CYS B 1 45 ? 7.387 -3.936 3.422 1 96.56 45 CYS B CA 1
ATOM 1870 C C . CYS B 1 45 ? 6.184 -3.961 2.488 1 96.56 45 CYS B C 1
ATOM 1872 O O . CYS B 1 45 ? 5.211 -4.68 2.738 1 96.56 45 CYS B O 1
ATOM 1874 N N . MET B 1 46 ? 6.266 -3.15 1.443 1 93.5 46 MET B N 1
ATOM 1875 C CA . MET B 1 46 ? 5.203 -3.15 0.443 1 93.5 46 MET B CA 1
ATOM 1876 C C . MET B 1 46 ? 5.371 -4.309 -0.533 1 93.5 46 MET B C 1
ATOM 1878 O O . MET B 1 46 ? 4.391 -4.922 -0.953 1 93.5 46 MET B O 1
ATOM 1882 N N . GLY B 1 47 ? 6.691 -4.578 -0.86 1 93.38 47 GLY B N 1
ATOM 1883 C CA . GLY B 1 47 ? 6.957 -5.68 -1.771 1 93.38 47 GLY B CA 1
ATOM 1884 C C . GLY B 1 47 ? 8.336 -5.613 -2.398 1 93.38 47 GLY B C 1
ATOM 1885 O O . GLY B 1 47 ? 9.094 -4.676 -2.143 1 93.38 47 GLY B O 1
ATOM 1886 N N . PHE B 1 48 ? 8.578 -6.648 -3.262 1 93.81 48 PHE B N 1
ATOM 1887 C CA . PHE B 1 48 ? 9.828 -6.812 -3.986 1 93.81 48 PHE B CA 1
ATOM 1888 C C . PHE B 1 48 ? 9.992 -5.727 -5.043 1 93.81 48 PHE B C 1
ATOM 1890 O O . PHE B 1 48 ? 9.039 -5.406 -5.762 1 93.81 48 PHE B O 1
ATOM 1897 N N . TYR B 1 49 ? 11.188 -5.07 -4.992 1 92.62 49 TYR B N 1
ATOM 1898 C CA . TYR B 1 49 ? 11.469 -4.074 -6.016 1 92.62 49 TYR B CA 1
ATOM 1899 C C . TYR B 1 49 ? 12.352 -4.656 -7.117 1 92.62 49 TYR B C 1
ATOM 1901 O O . TYR B 1 49 ? 11.898 -4.816 -8.258 1 92.62 49 TYR B O 1
ATOM 1909 N N . ASP B 1 50 ? 13.578 -5.121 -6.73 1 92.12 50 ASP B N 1
ATOM 1910 C CA . ASP B 1 50 ? 14.43 -5.746 -7.734 1 92.12 50 ASP B CA 1
ATOM 1911 C C . ASP B 1 50 ? 15.484 -6.641 -7.082 1 92.12 50 ASP B C 1
ATOM 1913 O O . ASP B 1 50 ? 15.68 -6.598 -5.867 1 92.12 50 ASP B O 1
ATOM 1917 N N . LEU B 1 51 ? 16.016 -7.531 -7.922 1 91.19 51 LEU B N 1
ATOM 1918 C CA . LEU B 1 51 ? 17.094 -8.438 -7.516 1 91.19 51 LEU B CA 1
ATOM 1919 C C . LEU B 1 51 ? 18.453 -7.863 -7.871 1 91.19 51 LEU B C 1
ATOM 1921 O O . LEU B 1 51 ? 18.703 -7.527 -9.031 1 91.19 51 LEU B O 1
ATOM 1925 N N . LEU B 1 52 ? 19.344 -7.727 -6.879 1 93.44 52 LEU B N 1
ATOM 1926 C CA . LEU B 1 52 ? 20.672 -7.156 -7.129 1 93.44 52 LEU B CA 1
ATOM 1927 C C . LEU B 1 52 ? 21.688 -8.25 -7.406 1 93.44 52 LEU B C 1
ATOM 1929 O O . LEU B 1 52 ? 22.516 -8.117 -8.312 1 93.44 52 LEU B O 1
ATOM 1933 N N . GLU B 1 53 ? 21.703 -9.281 -6.539 1 91.56 53 GLU B N 1
ATOM 1934 C CA . GLU B 1 53 ? 22.656 -10.383 -6.648 1 91.56 53 GLU B CA 1
ATOM 1935 C C . GLU B 1 53 ? 22 -11.711 -6.285 1 91.56 53 GLU B C 1
ATOM 1937 O O . GLU B 1 53 ? 21.109 -11.758 -5.449 1 91.56 53 GLU B O 1
ATOM 1942 N N . SER B 1 54 ? 22.359 -12.727 -6.992 1 88.19 54 SER B N 1
ATOM 1943 C CA . SER B 1 54 ? 21.953 -14.086 -6.652 1 88.19 54 SER B CA 1
ATOM 1944 C C . SER B 1 54 ? 23.109 -15.062 -6.809 1 88.19 54 SER B C 1
ATOM 1946 O O . SER B 1 54 ? 23.875 -14.977 -7.777 1 88.19 54 SER B O 1
ATOM 1948 N N . SER B 1 55 ? 23.266 -15.844 -5.781 1 84.81 55 SER B N 1
ATOM 1949 C CA . SER B 1 55 ? 24.297 -16.859 -5.863 1 84.81 55 SER B CA 1
ATOM 1950 C C . SER B 1 55 ? 23.859 -18.031 -6.727 1 84.81 55 SER B C 1
ATOM 1952 O O . SER B 1 55 ? 22.703 -18.125 -7.117 1 84.81 55 SER B O 1
ATOM 1954 N N . ASP B 1 56 ? 24.984 -18.828 -7.031 1 78.19 56 ASP B N 1
ATOM 1955 C CA . ASP B 1 56 ? 24.641 -20.078 -7.695 1 78.19 56 ASP B CA 1
ATOM 1956 C C . ASP B 1 56 ? 23.875 -21.016 -6.754 1 78.19 56 ASP B C 1
ATOM 1958 O O . ASP B 1 56 ? 24.172 -21.078 -5.559 1 78.19 56 ASP B O 1
ATOM 1962 N N . GLY B 1 57 ? 22.703 -21.344 -7.137 1 70.25 57 GLY B N 1
ATOM 1963 C CA . GLY B 1 57 ? 21.906 -22.25 -6.344 1 70.25 57 GLY B CA 1
ATOM 1964 C C . GLY B 1 57 ? 22.672 -23.453 -5.844 1 70.25 57 GLY B C 1
ATOM 1965 O O . GLY B 1 57 ? 23.516 -24 -6.562 1 70.25 57 GLY B O 1
ATOM 1966 N N . LEU B 1 58 ? 22.781 -23.625 -4.465 1 66.44 58 LEU B N 1
ATOM 1967 C CA . LEU B 1 58 ? 23.359 -24.828 -3.861 1 66.44 58 LEU B CA 1
ATOM 1968 C C . LEU B 1 58 ? 22.266 -25.859 -3.572 1 66.44 58 LEU B C 1
ATOM 1970 O O . LEU B 1 58 ? 21.25 -25.531 -2.947 1 66.44 58 LEU B O 1
ATOM 1974 N N . ILE B 1 59 ? 22.266 -26.891 -4.426 1 63 59 ILE B N 1
ATOM 1975 C CA . ILE B 1 59 ? 21.266 -27.938 -4.223 1 63 59 ILE B CA 1
ATOM 1976 C C . ILE B 1 59 ? 21.484 -28.594 -2.865 1 63 59 ILE B C 1
ATOM 1978 O O . ILE B 1 59 ? 22.609 -28.984 -2.529 1 63 59 ILE B O 1
ATOM 1982 N N . GLY B 1 60 ? 20.453 -28.453 -1.949 1 60.88 60 GLY B N 1
ATOM 1983 C CA . GLY B 1 60 ? 20.531 -29.188 -0.7 1 60.88 60 GLY B CA 1
ATOM 1984 C C . GLY B 1 60 ? 20.578 -30.688 -0.899 1 60.88 60 GLY B C 1
ATOM 1985 O O . GLY B 1 60 ? 19.953 -31.219 -1.82 1 60.88 60 GLY B O 1
ATOM 1986 N N . HIS B 1 61 ? 21.406 -31.375 -0.17 1 60.88 61 HIS B N 1
ATOM 1987 C CA . HIS B 1 61 ? 21.531 -32.844 -0.203 1 60.88 61 HIS B CA 1
ATOM 1988 C C . HIS B 1 61 ? 20.219 -33.5 0.168 1 60.88 61 HIS B C 1
ATOM 1990 O O . HIS B 1 61 ? 19.719 -33.344 1.28 1 60.88 61 HIS B O 1
ATOM 1996 N N . GLY B 1 62 ? 19.562 -34.219 -0.732 1 61.34 62 GLY B N 1
ATOM 1997 C CA . GLY B 1 62 ? 18.484 -35.156 -0.426 1 61.34 62 GLY B CA 1
ATOM 1998 C C . GLY B 1 62 ? 17.109 -34.531 -0.564 1 61.34 62 GLY B C 1
ATOM 1999 O O . GLY B 1 62 ? 16.094 -35.25 -0.585 1 61.34 62 GLY B O 1
ATOM 2000 N N . THR B 1 63 ? 16.984 -33.219 -0.415 1 63.47 63 THR B N 1
ATOM 2001 C CA . THR B 1 63 ? 15.641 -32.656 -0.383 1 63.47 63 THR B CA 1
ATOM 2002 C C . THR B 1 63 ? 15.25 -32.094 -1.748 1 63.47 63 THR B C 1
ATOM 2004 O O . THR B 1 63 ? 14.062 -31.906 -2.031 1 63.47 63 THR B O 1
ATOM 2007 N N . GLY B 1 64 ? 16.25 -31.922 -2.625 1 68.75 64 GLY B N 1
ATOM 2008 C CA . GLY B 1 64 ? 16 -31.312 -3.922 1 68.75 64 GLY B CA 1
ATOM 2009 C C . GLY B 1 64 ? 15.742 -29.812 -3.836 1 68.75 64 GLY B C 1
ATOM 2010 O O . GLY B 1 64 ? 15.602 -29.156 -4.859 1 68.75 64 GLY B O 1
ATOM 2011 N N . LEU B 1 65 ? 15.75 -29.344 -2.598 1 73.94 65 LEU B N 1
ATOM 2012 C CA . LEU B 1 65 ? 15.586 -27.906 -2.414 1 73.94 65 LEU B CA 1
ATOM 2013 C C . LEU B 1 65 ? 16.891 -27.172 -2.686 1 73.94 65 LEU B C 1
ATOM 2015 O O . LEU B 1 65 ? 17.969 -27.672 -2.348 1 73.94 65 LEU B O 1
ATOM 2019 N N . VAL B 1 66 ? 16.797 -26.109 -3.453 1 77.69 66 VAL B N 1
ATOM 2020 C CA . VAL B 1 66 ? 17.969 -25.312 -3.793 1 77.69 66 VAL B CA 1
ATOM 2021 C C . VAL B 1 66 ? 17.984 -24.047 -2.938 1 77.69 66 VAL B C 1
ATOM 2023 O O . VAL B 1 66 ? 17 -23.297 -2.883 1 77.69 66 VAL B O 1
ATOM 2026 N N . ASN B 1 67 ? 19.016 -23.953 -2.172 1 83.44 67 ASN B N 1
ATOM 2027 C CA . ASN B 1 67 ? 19.219 -22.719 -1.404 1 83.44 67 ASN B CA 1
ATOM 2028 C C . ASN B 1 67 ? 20.047 -21.703 -2.188 1 83.44 67 ASN B C 1
ATOM 2030 O O . ASN B 1 67 ? 21.125 -22.031 -2.693 1 83.44 67 ASN B O 1
ATOM 2034 N N . VAL B 1 68 ? 19.516 -20.547 -2.316 1 86.81 68 VAL B N 1
ATOM 2035 C CA . VAL B 1 68 ? 20.172 -19.5 -3.08 1 86.81 68 VAL B CA 1
ATOM 2036 C C . VAL B 1 68 ? 20.312 -18.25 -2.219 1 86.81 68 VAL B C 1
ATOM 2038 O O . VAL B 1 68 ? 19.328 -17.75 -1.66 1 86.81 68 VAL B O 1
ATOM 2041 N N . ASN B 1 69 ? 21.516 -17.75 -2.021 1 90.94 69 ASN B N 1
ATOM 2042 C CA . ASN B 1 69 ? 21.719 -16.438 -1.41 1 90.94 69 ASN B CA 1
ATOM 2043 C C . ASN B 1 69 ? 21.375 -15.305 -2.381 1 90.94 69 ASN B C 1
ATOM 2045 O O . ASN B 1 69 ? 21.875 -15.281 -3.508 1 90.94 69 ASN B O 1
ATOM 2049 N N . VAL B 1 70 ? 20.547 -14.484 -1.897 1 93.88 70 VAL B N 1
ATOM 2050 C CA . VAL B 1 70 ? 20.156 -13.406 -2.797 1 93.88 70 VAL B CA 1
ATOM 2051 C C . VAL B 1 70 ? 20.281 -12.062 -2.082 1 93.88 70 VAL B C 1
ATOM 2053 O O . VAL B 1 70 ? 20.125 -11.984 -0.862 1 93.88 70 VAL B O 1
ATOM 2056 N N . LYS B 1 71 ? 20.656 -11.039 -2.832 1 95.81 71 LYS B N 1
ATOM 2057 C CA . LYS B 1 71 ? 20.594 -9.625 -2.455 1 95.81 71 LYS B CA 1
ATOM 2058 C C . LYS B 1 71 ? 19.547 -8.883 -3.285 1 95.81 71 LYS B C 1
ATOM 2060 O O . LYS B 1 71 ? 19.578 -8.93 -4.516 1 95.81 71 LYS B O 1
ATOM 2065 N N . PHE B 1 72 ? 18.641 -8.273 -2.658 1 95.62 72 PHE B N 1
ATOM 2066 C CA . PHE B 1 72 ? 17.516 -7.652 -3.355 1 95.62 72 PHE B CA 1
ATOM 2067 C C . PHE B 1 72 ? 17.062 -6.395 -2.627 1 95.62 72 PHE B C 1
ATOM 2069 O O . PHE B 1 72 ? 17.484 -6.133 -1.499 1 95.62 72 PHE B O 1
ATOM 2076 N N . ARG B 1 73 ? 16.25 -5.582 -3.281 1 96 73 ARG B N 1
ATOM 2077 C CA . ARG B 1 73 ? 15.695 -4.379 -2.672 1 96 73 ARG B CA 1
ATOM 2078 C C . ARG B 1 73 ? 14.18 -4.5 -2.516 1 96 73 ARG B C 1
ATOM 2080 O O . ARG B 1 73 ? 13.5 -5.039 -3.391 1 96 73 ARG B O 1
ATOM 2087 N N . LEU B 1 74 ? 13.727 -4.039 -1.425 1 96.69 74 LEU B N 1
ATOM 2088 C CA . LEU B 1 74 ? 12.305 -3.959 -1.095 1 96.69 74 LEU B CA 1
ATOM 2089 C C . LEU B 1 74 ? 11.828 -2.512 -1.081 1 96.69 74 LEU B C 1
ATOM 2091 O O . LEU B 1 74 ? 12.586 -1.608 -0.715 1 96.69 74 LEU B O 1
ATOM 2095 N N . ILE B 1 75 ? 10.594 -2.316 -1.503 1 95.12 75 ILE B N 1
ATOM 2096 C CA . ILE B 1 75 ? 9.922 -1.049 -1.244 1 95.12 75 ILE B CA 1
ATOM 2097 C C . ILE B 1 75 ? 9.344 -1.054 0.169 1 95.12 75 ILE B C 1
ATOM 2099 O O . ILE B 1 75 ? 8.578 -1.953 0.529 1 95.12 75 ILE B O 1
ATOM 2103 N N . VAL B 1 76 ? 9.68 -0.058 0.924 1 96.62 76 VAL B N 1
ATOM 2104 C CA . VAL B 1 76 ? 9.312 -0.043 2.336 1 96.62 76 VAL B CA 1
ATOM 2105 C C . VAL B 1 76 ? 8.609 1.27 2.672 1 96.62 76 VAL B C 1
ATOM 2107 O O . VAL B 1 76 ? 9.07 2.346 2.277 1 96.62 76 VAL B O 1
ATOM 2110 N N . PHE B 1 77 ? 7.457 1.151 3.258 1 96.12 77 PHE B N 1
ATOM 2111 C CA . PHE B 1 77 ? 6.793 2.316 3.828 1 96.12 77 PHE B CA 1
ATOM 2112 C C . PHE B 1 77 ? 7.398 2.682 5.18 1 96.12 77 PHE B C 1
ATOM 2114 O O . PHE B 1 77 ? 7.277 1.924 6.145 1 96.12 77 PHE B O 1
ATOM 2121 N N . ARG B 1 78 ? 7.996 3.781 5.215 1 95.5 78 ARG B N 1
ATOM 2122 C CA . ARG B 1 78 ? 8.609 4.336 6.422 1 95.5 78 ARG B CA 1
ATOM 2123 C C . ARG B 1 78 ? 8.695 5.855 6.336 1 95.5 78 ARG B C 1
ATOM 2125 O O . ARG B 1 78 ? 9.766 6.406 6.059 1 95.5 78 ARG B O 1
ATOM 2132 N N . PRO B 1 79 ? 7.609 6.473 6.645 1 93.31 79 PRO B N 1
ATOM 2133 C CA . PRO B 1 79 ? 7.648 7.934 6.551 1 93.31 79 PRO B CA 1
ATOM 2134 C C . PRO B 1 79 ? 8.648 8.562 7.52 1 93.31 79 PRO B C 1
ATOM 2136 O O . PRO B 1 79 ? 8.938 7.98 8.57 1 93.31 79 PRO B O 1
ATOM 2139 N N . PHE B 1 80 ? 9.141 9.695 7.18 1 89.31 80 PHE B N 1
ATOM 2140 C CA . PHE B 1 80 ? 10.102 10.367 8.047 1 89.31 80 PHE B CA 1
ATOM 2141 C C . PHE B 1 80 ? 9.398 11.375 8.953 1 89.31 80 PHE B C 1
ATOM 2143 O O . PHE B 1 80 ? 8.297 11.836 8.641 1 89.31 80 PHE B O 1
ATOM 2150 N N . LYS B 1 81 ? 10.055 11.641 10.016 1 91.31 81 LYS B N 1
ATOM 2151 C CA . LYS B 1 81 ? 9.539 12.664 10.922 1 91.31 81 LYS B CA 1
ATOM 2152 C C . LYS B 1 81 ? 9.383 14 10.203 1 91.31 81 LYS B C 1
ATOM 2154 O O . LYS B 1 81 ? 10.297 14.438 9.484 1 91.31 81 LYS B O 1
ATOM 2159 N N . GLY B 1 82 ? 8.258 14.641 10.367 1 87 82 GLY B N 1
ATOM 2160 C CA . GLY B 1 82 ? 7.996 15.938 9.758 1 87 82 GLY B CA 1
ATOM 2161 C C . GLY B 1 82 ? 7.234 15.844 8.445 1 87 82 GLY B C 1
ATOM 2162 O O . GLY B 1 82 ? 6.789 16.859 7.906 1 87 82 GLY B O 1
ATOM 2163 N N . GLU B 1 83 ? 7.09 14.656 7.957 1 87.12 83 GLU B N 1
ATOM 2164 C CA . GLU B 1 83 ? 6.352 14.469 6.715 1 87.12 83 GLU B CA 1
ATOM 2165 C C . GLU B 1 83 ? 4.855 14.672 6.926 1 87.12 83 GLU B C 1
ATOM 2167 O O . GLU B 1 83 ? 4.301 14.25 7.941 1 87.12 83 GLU B O 1
ATOM 2172 N N . VAL B 1 84 ? 4.23 15.305 5.98 1 87.56 84 VAL B N 1
ATOM 2173 C CA . VAL B 1 84 ? 2.781 15.453 6.012 1 87.56 84 VAL B CA 1
ATOM 2174 C C . VAL B 1 84 ? 2.135 14.398 5.121 1 87.56 84 VAL B C 1
ATOM 2176 O O . VAL B 1 84 ? 2.531 14.219 3.967 1 87.56 84 VAL B O 1
ATOM 2179 N N . ILE B 1 85 ? 1.187 13.688 5.672 1 90.56 85 ILE B N 1
ATOM 2180 C CA . ILE B 1 85 ? 0.555 12.57 4.969 1 90.56 85 ILE B CA 1
ATOM 2181 C C . ILE B 1 85 ? -0.961 12.758 4.977 1 90.56 85 ILE B C 1
ATOM 2183 O O . ILE B 1 85 ? -1.528 13.266 5.941 1 90.56 85 ILE B O 1
ATOM 2187 N N . LEU B 1 86 ? -1.559 12.344 3.883 1 89.75 86 LEU B N 1
ATOM 2188 C CA . LEU B 1 86 ? -3.014 12.297 3.789 1 89.75 86 LEU B CA 1
ATOM 2189 C C . LEU B 1 86 ? -3.543 10.93 4.207 1 89.75 86 LEU B C 1
ATOM 2191 O O . LEU B 1 86 ? -2.998 9.898 3.805 1 89.75 86 LEU B O 1
ATOM 2195 N N . GLY B 1 87 ? -4.523 10.914 5.035 1 92.94 87 GLY B N 1
ATOM 2196 C CA . GLY B 1 87 ? -5.195 9.703 5.465 1 92.94 87 GLY B CA 1
ATOM 2197 C C . GLY B 1 87 ? -6.66 9.914 5.801 1 92.94 87 GLY B C 1
ATOM 2198 O O . GLY B 1 87 ? -7.211 10.984 5.547 1 92.94 87 GLY B O 1
ATOM 2199 N N . LYS B 1 88 ? -7.277 8.859 6.281 1 95.19 88 LYS B N 1
ATOM 2200 C CA . LYS B 1 88 ? -8.688 8.93 6.66 1 95.19 88 LYS B CA 1
ATOM 2201 C C . LYS B 1 88 ? -8.875 8.586 8.133 1 95.19 88 LYS B C 1
ATOM 2203 O O . LYS B 1 88 ? -8.227 7.672 8.648 1 95.19 88 LYS B O 1
ATOM 2208 N N . ILE B 1 89 ? -9.805 9.289 8.734 1 96.88 89 ILE B N 1
ATOM 2209 C CA . ILE B 1 89 ? -10.125 8.984 10.125 1 96.88 89 ILE B CA 1
ATOM 2210 C C . ILE B 1 89 ? -10.852 7.637 10.203 1 96.88 89 ILE B C 1
ATOM 2212 O O . ILE B 1 89 ? -11.883 7.441 9.562 1 96.88 89 ILE B O 1
ATOM 2216 N N . THR B 1 90 ? -10.32 6.762 11 1 96.88 90 THR B N 1
ATOM 2217 C CA . THR B 1 90 ? -10.938 5.453 11.141 1 96.88 90 THR B CA 1
ATOM 2218 C C . THR B 1 90 ? -11.734 5.371 12.445 1 96.88 90 THR B C 1
ATOM 2220 O O . THR B 1 90 ? -12.734 4.652 12.523 1 96.88 90 THR B O 1
ATOM 2223 N N . SER B 1 91 ? -11.273 6.066 13.469 1 96 91 SER B N 1
ATOM 2224 C CA . SER B 1 91 ? -12.008 6.098 14.719 1 96 91 SER B CA 1
ATOM 2225 C C . SER B 1 91 ? -11.5 7.207 15.641 1 96 91 SER B C 1
ATOM 2227 O O . SER B 1 91 ? -10.43 7.77 15.398 1 96 91 SER B O 1
ATOM 2229 N N . GLY B 1 92 ? -12.352 7.539 16.594 1 94.75 92 GLY B N 1
ATOM 2230 C CA . GLY B 1 92 ? -11.992 8.461 17.672 1 94.75 92 GLY B CA 1
ATOM 2231 C C . GLY B 1 92 ? -12.273 7.898 19.047 1 94.75 92 GLY B C 1
ATOM 2232 O O . GLY B 1 92 ? -13.336 7.324 19.281 1 94.75 92 GLY B O 1
ATOM 2233 N N . THR B 1 93 ? -11.273 7.902 19.828 1 94.44 93 THR B N 1
ATOM 2234 C CA . THR B 1 93 ? -11.422 7.551 21.234 1 94.44 93 THR B CA 1
ATOM 2235 C C . THR B 1 93 ? -10.805 8.625 22.125 1 94.44 93 THR B C 1
ATOM 2237 O O . THR B 1 93 ? -10.242 9.602 21.641 1 94.44 93 THR B O 1
ATOM 2240 N N . GLU B 1 94 ? -10.898 8.406 23.391 1 94.56 94 GLU B N 1
ATOM 2241 C CA . GLU B 1 94 ? -10.305 9.352 24.344 1 94.56 94 GLU B CA 1
ATOM 2242 C C . GLU B 1 94 ? -8.789 9.414 24.172 1 94.56 94 GLU B C 1
ATOM 2244 O O . GLU B 1 94 ? -8.164 10.406 24.562 1 94.56 94 GLU B O 1
ATOM 2249 N N . GLN B 1 95 ? -8.266 8.383 23.578 1 95.69 95 GLN B N 1
ATOM 2250 C CA . GLN B 1 95 ? -6.82 8.328 23.391 1 95.69 95 GLN B CA 1
ATOM 2251 C C . GLN B 1 95 ? -6.387 9.148 22.188 1 95.69 95 GLN B C 1
ATOM 2253 O O . GLN B 1 95 ? -5.199 9.445 22.016 1 95.69 95 GLN B O 1
ATOM 2258 N N . GLY B 1 96 ? -7.375 9.531 21.344 1 97.44 96 GLY B N 1
ATOM 2259 C CA . GLY B 1 96 ? -7.051 10.344 20.188 1 97.44 96 GLY B CA 1
ATOM 2260 C C . GLY B 1 96 ? -7.762 9.891 18.922 1 97.44 96 GLY B C 1
ATOM 2261 O O . GLY B 1 96 ? -8.773 9.18 18.984 1 97.44 96 GLY B O 1
ATOM 2262 N N . ILE B 1 97 ? -7.281 10.406 17.859 1 97.5 97 ILE B N 1
ATOM 2263 C CA . ILE B 1 97 ? -7.855 10.094 16.562 1 97.5 97 ILE B CA 1
ATOM 2264 C C . ILE B 1 97 ? -7.004 9.031 15.867 1 97.5 97 ILE B C 1
ATOM 2266 O O . ILE B 1 97 ? -5.781 9.172 15.766 1 97.5 97 ILE B O 1
ATOM 2270 N N . LYS B 1 98 ? -7.637 7.98 15.453 1 98 98 LYS B N 1
ATOM 2271 C CA . LYS B 1 98 ? -6.957 6.965 14.656 1 98 98 LYS B CA 1
ATOM 2272 C C . LYS B 1 98 ? -7.121 7.238 13.164 1 98 98 LYS B C 1
ATOM 2274 O O . LYS B 1 98 ? -8.211 7.582 12.703 1 98 98 LYS B O 1
ATOM 2279 N N . ILE B 1 99 ? -6.004 7.137 12.461 1 97.62 99 ILE B N 1
ATOM 2280 C CA . ILE B 1 99 ? -5.984 7.418 11.031 1 97.62 99 ILE B CA 1
ATOM 2281 C C . ILE B 1 99 ? -5.555 6.168 10.266 1 97.62 99 ILE B C 1
ATOM 2283 O O . ILE B 1 99 ? -4.711 5.402 10.742 1 97.62 99 ILE B O 1
ATOM 2287 N N . GLY B 1 100 ? -6.156 5.996 9.125 1 96.31 100 GLY B N 1
ATOM 2288 C CA . GLY B 1 100 ? -5.77 4.902 8.25 1 96.31 100 GLY B CA 1
ATOM 2289 C C . GLY B 1 100 ? -5.375 5.359 6.855 1 96.31 100 GLY B C 1
ATOM 2290 O O . GLY B 1 100 ? -5.973 6.289 6.309 1 96.31 100 GLY B O 1
ATOM 2291 N N . LEU B 1 101 ? -4.367 4.691 6.34 1 93.5 101 LEU B N 1
ATOM 2292 C CA . LEU B 1 101 ? -4.074 4.688 4.914 1 93.5 101 LEU B CA 1
ATOM 2293 C C . LEU B 1 101 ? -4.652 3.445 4.242 1 93.5 101 LEU B C 1
ATOM 2295 O O . LEU B 1 101 ? -5.324 2.641 4.891 1 93.5 101 LEU B O 1
ATOM 2299 N N . GLU B 1 102 ? -4.449 3.336 2.998 1 88.88 102 GLU B N 1
ATOM 2300 C CA . GLU B 1 102 ? -4.977 2.182 2.277 1 88.88 102 GLU B CA 1
ATOM 2301 C C . GLU B 1 102 ? -4.301 0.891 2.732 1 88.88 102 GLU B C 1
ATOM 2303 O O . GLU B 1 102 ? -4.926 -0.172 2.748 1 88.88 102 GLU B O 1
ATOM 2308 N N . PHE B 1 103 ? -3.092 0.98 3.133 1 91.81 103 PHE B N 1
ATOM 2309 C CA . PHE B 1 103 ? -2.311 -0.221 3.402 1 91.81 103 PHE B CA 1
ATOM 2310 C C . PHE B 1 103 ? -1.767 -0.205 4.824 1 91.81 103 PHE B C 1
ATOM 2312 O O . PHE B 1 103 ? -1.116 -1.158 5.258 1 91.81 103 PHE B O 1
ATOM 2319 N N . PHE B 1 104 ? -2.045 0.787 5.602 1 95.56 104 PHE B N 1
ATOM 2320 C CA . PHE B 1 104 ? -1.472 0.957 6.93 1 95.56 104 PHE B CA 1
ATOM 2321 C C . PHE B 1 104 ? -2.447 1.679 7.852 1 95.56 104 PHE B C 1
ATOM 2323 O O . PHE B 1 104 ? -2.924 2.77 7.527 1 95.56 104 PHE B O 1
ATOM 2330 N N . ASN B 1 105 ? -2.658 1.147 9.094 1 95.75 105 ASN B N 1
ATOM 2331 C CA . ASN B 1 105 ? -3.736 1.7 9.906 1 95.75 105 ASN B CA 1
ATOM 2332 C C . ASN B 1 105 ? -3.258 2.041 11.312 1 95.75 105 ASN B C 1
ATOM 2334 O O . ASN B 1 105 ? -4.039 2.521 12.141 1 95.75 105 ASN B O 1
ATOM 2338 N N . ASP B 1 106 ? -2.045 1.821 11.586 1 96.81 106 ASP B N 1
ATOM 2339 C CA . ASP B 1 106 ? -1.555 2.027 12.945 1 96.81 106 ASP B CA 1
ATOM 2340 C C . ASP B 1 106 ? -0.997 3.439 13.117 1 96.81 106 ASP B C 1
ATOM 2342 O O . ASP B 1 106 ? 0.184 3.611 13.43 1 96.81 106 ASP B O 1
ATOM 2346 N N . ILE B 1 107 ? -1.915 4.41 12.969 1 97.94 107 ILE B N 1
ATOM 2347 C CA . ILE B 1 107 ? -1.579 5.824 13.086 1 97.94 107 ILE B CA 1
ATOM 2348 C C . ILE B 1 107 ? -2.482 6.484 14.133 1 97.94 107 ILE B C 1
ATOM 2350 O O . ILE B 1 107 ? -3.709 6.383 14.047 1 97.94 107 ILE B O 1
ATOM 2354 N N . LEU B 1 108 ? -1.847 7.164 15.07 1 98.31 108 LEU B N 1
ATOM 2355 C CA . LEU B 1 108 ? -2.596 7.801 16.141 1 98.31 108 LEU B CA 1
ATOM 2356 C C . LEU B 1 108 ? -2.191 9.266 16.297 1 98.31 108 LEU B C 1
ATOM 2358 O O . LEU B 1 108 ? -1.003 9.594 16.281 1 98.31 108 LEU B O 1
ATOM 2362 N N . ILE B 1 109 ? -3.16 10.125 16.375 1 98.19 109 ILE B N 1
ATOM 2363 C CA . ILE B 1 109 ? -2.965 11.5 16.812 1 98.19 109 ILE B CA 1
ATOM 2364 C C . ILE B 1 109 ? -3.438 11.648 18.266 1 98.19 109 ILE B C 1
ATOM 2366 O O . ILE B 1 109 ? -4.641 11.742 18.531 1 98.19 109 ILE B O 1
ATOM 2370 N N . PRO B 1 110 ? -2.57 11.688 19.172 1 97.81 110 PRO B N 1
ATOM 2371 C CA . PRO B 1 110 ? -3.002 11.828 20.562 1 97.81 110 PRO B CA 1
ATOM 2372 C C . PRO B 1 110 ? -3.602 13.195 20.859 1 97.81 110 PRO B C 1
ATOM 2374 O O . PRO B 1 110 ? -3.346 14.156 20.141 1 97.81 110 PRO B O 1
ATOM 2377 N N . PRO B 1 111 ? -4.336 13.297 21.906 1 96.31 111 PRO B N 1
ATOM 2378 C CA . PRO B 1 111 ? -5.023 14.547 22.25 1 96.31 111 PRO B CA 1
ATOM 2379 C C . PRO B 1 111 ? -4.066 15.734 22.344 1 96.31 111 PRO B C 1
ATOM 2381 O O . PRO B 1 111 ? -4.398 16.844 21.906 1 96.31 111 PRO B O 1
ATOM 2384 N N . SER B 1 112 ? -2.891 15.523 22.906 1 95.94 112 SER B N 1
ATOM 2385 C CA . SER B 1 112 ? -1.923 16.594 23.125 1 95.94 112 SER B CA 1
ATOM 2386 C C . SER B 1 112 ? -1.378 17.141 21.812 1 95.94 112 SER B C 1
ATOM 2388 O O . SER B 1 112 ? -0.76 18.203 21.781 1 95.94 112 SER B O 1
ATOM 2390 N N . LEU B 1 113 ? -1.566 16.375 20.734 1 96.31 113 LEU B N 1
ATOM 2391 C CA . LEU B 1 113 ? -1.019 16.797 19.438 1 96.31 113 LEU B CA 1
ATOM 2392 C C . LEU B 1 113 ? -2.133 17.172 18.469 1 96.31 113 LEU B C 1
ATOM 2394 O O . LEU B 1 113 ? -1.905 17.266 17.266 1 96.31 113 LEU B O 1
ATOM 2398 N N . LEU B 1 114 ? -3.279 17.281 19.016 1 94.12 114 LEU B N 1
ATOM 2399 C CA . LEU B 1 114 ? -4.398 17.859 18.281 1 94.12 114 LEU B CA 1
ATOM 2400 C C . LEU B 1 114 ? -4.43 19.375 18.422 1 94.12 114 LEU B C 1
ATOM 2402 O O . LEU B 1 114 ? -3.598 19.953 19.125 1 94.12 114 LEU B O 1
ATOM 2406 N N . LEU B 1 115 ? -5.32 19.984 17.656 1 88.81 115 LEU B N 1
ATOM 2407 C CA . LEU B 1 115 ? -5.461 21.438 17.75 1 88.81 115 LEU B CA 1
ATOM 2408 C C . LEU B 1 115 ? -5.816 21.844 19.172 1 88.81 115 LEU B C 1
ATOM 2410 O O . LEU B 1 115 ? -6.5 21.109 19.891 1 88.81 115 LEU B O 1
ATOM 2414 N N . ASP B 1 116 ? -5.363 22.969 19.484 1 86.81 116 ASP B N 1
ATOM 2415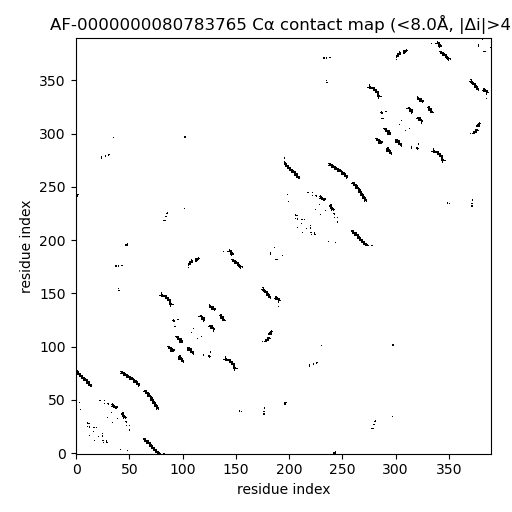 C CA . ASP B 1 116 ? -5.629 23.469 20.828 1 86.81 116 ASP B CA 1
ATOM 2416 C C . ASP B 1 116 ? -7.133 23.625 21.062 1 86.81 116 ASP B C 1
ATOM 2418 O O . ASP B 1 116 ? -7.832 24.25 20.266 1 86.81 116 ASP B O 1
ATOM 2422 N N . GLY B 1 117 ? -7.566 23.031 22.172 1 87.31 117 GLY B N 1
ATOM 2423 C CA . GLY B 1 117 ? -8.969 23.172 22.531 1 87.31 117 GLY B CA 1
ATOM 2424 C C . GLY B 1 117 ? -9.836 22.031 22.016 1 87.31 117 GLY B C 1
ATOM 2425 O O . GLY B 1 117 ? -11.047 22.016 22.234 1 87.31 117 GLY B O 1
ATOM 2426 N N . ALA B 1 118 ? -9.227 21.141 21.297 1 92.06 118 ALA B N 1
ATOM 2427 C CA . ALA B 1 118 ? -10 20 20.812 1 92.06 118 ALA B CA 1
ATOM 2428 C C . ALA B 1 118 ? -10.516 19.156 21.969 1 92.06 118 ALA B C 1
ATOM 2430 O O . ALA B 1 118 ? -9.812 18.953 22.969 1 92.06 118 ALA B O 1
ATOM 2431 N N . LYS B 1 119 ? -11.773 18.672 21.812 1 94.19 119 LYS B N 1
ATOM 2432 C CA . LYS B 1 119 ? -12.406 17.859 22.859 1 94.19 119 LYS B CA 1
ATOM 2433 C C . LYS B 1 119 ? -13.07 16.625 22.25 1 94.19 119 LYS B C 1
ATOM 2435 O O . LYS B 1 119 ? -13.523 16.656 21.109 1 94.19 119 LYS B O 1
ATOM 2440 N N . PHE B 1 120 ? -13.148 15.664 23.078 1 95.81 120 PHE B N 1
ATOM 2441 C CA . PHE B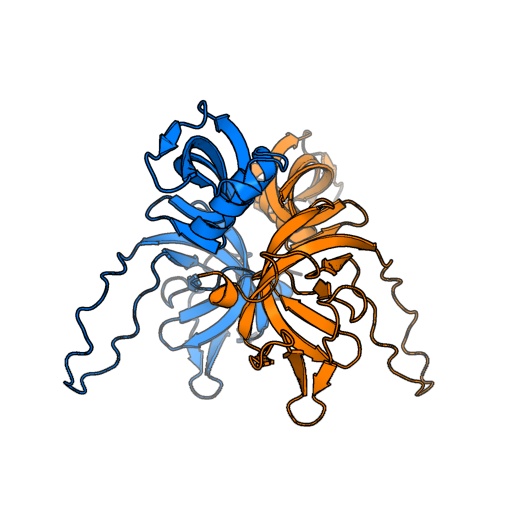 1 120 ? -13.805 14.438 22.641 1 95.81 120 PHE B CA 1
ATOM 2442 C C . PHE B 1 120 ? -15.281 14.461 23 1 95.81 120 PHE B C 1
ATOM 2444 O O . PHE B 1 120 ? -15.648 14.719 24.141 1 95.81 120 PHE B O 1
ATOM 2451 N N . ASP B 1 121 ? -16.062 14.242 22 1 94.81 121 ASP B N 1
ATOM 2452 C CA . ASP B 1 121 ? -17.5 14.125 22.203 1 94.81 121 ASP B CA 1
ATOM 2453 C C . ASP B 1 121 ? -17.906 12.672 22.453 1 94.81 121 ASP B C 1
ATOM 2455 O O . ASP B 1 121 ? -17.969 11.867 21.531 1 94.81 121 ASP B O 1
ATOM 2459 N N . TYR B 1 122 ? -18.297 12.32 23.656 1 93 122 TYR B N 1
ATOM 2460 C CA . TYR B 1 122 ? -18.578 10.961 24.078 1 93 122 TYR B CA 1
ATOM 2461 C C . TYR B 1 122 ? -19.875 10.453 23.453 1 93 122 TYR B C 1
ATOM 2463 O O . TYR B 1 122 ? -20.062 9.25 23.281 1 93 122 TYR B O 1
ATOM 2471 N N . THR B 1 123 ? -20.672 11.32 23.109 1 91.88 123 THR B N 1
ATOM 2472 C CA . THR B 1 123 ? -21.969 10.93 22.547 1 91.88 123 THR B CA 1
ATOM 2473 C C . THR B 1 123 ? -21.797 10.414 21.125 1 91.88 123 THR B C 1
ATOM 2475 O O . THR B 1 123 ? -22.219 9.305 20.797 1 91.88 123 THR B O 1
ATOM 2478 N N . ASP B 1 124 ? -21.078 11.227 20.375 1 90.69 124 ASP B N 1
ATOM 2479 C CA . ASP B 1 124 ? -20.922 10.898 18.969 1 90.69 124 ASP B CA 1
ATOM 2480 C C . ASP B 1 124 ? -19.641 10.125 18.719 1 90.69 124 ASP B C 1
ATOM 2482 O O . ASP B 1 124 ? -19.391 9.648 17.609 1 90.69 124 ASP B O 1
ATOM 2486 N N . GLN B 1 125 ? -18.797 10.047 19.703 1 92.62 125 GLN B N 1
ATOM 2487 C CA . GLN B 1 125 ? -17.531 9.328 19.625 1 92.62 125 GLN B CA 1
ATOM 2488 C C . GLN B 1 125 ? -16.625 9.922 18.547 1 92.62 125 GLN B C 1
ATOM 2490 O O . GLN B 1 125 ? -16.062 9.195 17.734 1 92.62 125 GLN B O 1
ATOM 2495 N N . VAL B 1 126 ? -16.641 11.219 18.5 1 94.81 126 VAL B N 1
ATOM 2496 C CA . VAL B 1 126 ? -15.766 11.945 17.594 1 94.81 126 VAL B CA 1
ATOM 2497 C C . VAL B 1 126 ? -15.125 13.125 18.328 1 94.81 126 VAL B C 1
ATOM 2499 O O . VAL B 1 126 ? -15.641 13.57 19.359 1 94.81 126 VAL B O 1
ATOM 2502 N N . TRP B 1 127 ? -14 13.555 17.781 1 95.19 127 TRP B N 1
ATOM 2503 C CA . TRP B 1 127 ? -13.352 14.75 18.312 1 95.19 127 TRP B CA 1
ATOM 2504 C C . TRP B 1 127 ? -13.906 16 17.641 1 95.19 127 TRP B C 1
ATOM 2506 O O . TRP B 1 127 ? -14.281 15.977 16.469 1 95.19 127 TRP B O 1
ATOM 2516 N N . VAL B 1 128 ? -13.93 17.031 18.469 1 93.88 128 VAL B N 1
ATOM 2517 C CA . VAL B 1 128 ? -14.492 18.297 18.016 1 93.88 128 VAL B CA 1
ATOM 2518 C C . VAL B 1 128 ? -13.539 19.438 18.359 1 93.88 128 VAL B C 1
ATOM 2520 O O . VAL B 1 128 ? -12.898 19.422 19.406 1 93.88 128 VAL B O 1
ATOM 2523 N N . TRP B 1 129 ? -13.453 20.297 17.375 1 90.56 129 TRP B N 1
ATOM 2524 C CA . TRP B 1 129 ? -12.633 21.484 17.594 1 90.56 129 TRP B CA 1
ATOM 2525 C C . TRP B 1 129 ? -13.43 22.75 17.312 1 90.56 129 TRP B C 1
ATOM 2527 O O . TRP B 1 129 ? -14.109 22.859 16.297 1 90.56 129 TRP B O 1
ATOM 2537 N N . ASP B 1 130 ? -13.336 23.625 18.312 1 85.56 130 ASP B N 1
ATOM 2538 C CA . ASP B 1 130 ? -13.961 24.938 18.188 1 85.56 130 ASP B CA 1
ATOM 2539 C C . ASP B 1 130 ? -12.914 26.016 17.922 1 85.56 130 ASP B C 1
ATOM 2541 O O . ASP B 1 130 ? -11.953 26.156 18.672 1 85.56 130 ASP B O 1
ATOM 2545 N N . ASN B 1 131 ? -13.086 26.781 16.75 1 79.31 131 ASN B N 1
ATOM 2546 C CA . ASN B 1 131 ? -12.086 27.781 16.375 1 79.31 131 ASN B CA 1
ATOM 2547 C C . ASN B 1 131 ? -12.211 29.047 17.219 1 79.31 131 ASN B C 1
ATOM 2549 O O . ASN B 1 131 ? -11.484 30.016 16.984 1 79.31 131 ASN B O 1
ATOM 2553 N N . GLY B 1 132 ? -13.07 29.094 18.156 1 78.81 132 GLY B N 1
ATOM 2554 C CA . GLY B 1 132 ? -13.281 30.234 19.016 1 78.81 132 GLY B CA 1
ATOM 2555 C C . GLY B 1 132 ? -14.094 31.344 18.375 1 78.81 132 GLY B C 1
ATOM 2556 O O . GLY B 1 132 ? -14.406 32.344 19.016 1 78.81 132 GLY B O 1
ATOM 2557 N N . GLU B 1 133 ? -14.344 31.219 17.078 1 81.62 133 GLU B N 1
ATOM 2558 C CA . GLU B 1 133 ? -15.078 32.25 16.328 1 81.62 133 GLU B CA 1
ATOM 2559 C C . GLU B 1 133 ? -16.469 31.75 15.953 1 81.62 133 GLU B C 1
ATOM 2561 O O . GLU B 1 133 ? -17.047 32.188 14.953 1 81.62 133 GLU B O 1
ATOM 2566 N N . GLY B 1 134 ? -16.953 30.766 16.703 1 78.94 134 GLY B N 1
ATOM 2567 C CA . GLY B 1 134 ? -18.312 30.312 16.516 1 78.94 134 GLY B CA 1
ATOM 2568 C C . GLY B 1 134 ? -18.422 29.125 15.562 1 78.94 134 GLY B C 1
ATOM 2569 O O . GLY B 1 134 ? -19.5 28.594 15.344 1 78.94 134 GLY B O 1
ATOM 2570 N N . ALA B 1 135 ? -17.312 28.734 14.922 1 82.19 135 ALA B N 1
ATOM 2571 C CA . ALA B 1 135 ? -17.391 27.594 14.031 1 82.19 135 ALA B CA 1
ATOM 2572 C C . ALA B 1 135 ? -16.875 26.328 14.719 1 82.19 135 ALA B C 1
ATOM 2574 O O . ALA B 1 135 ? -15.836 26.359 15.391 1 82.19 135 ALA B O 1
ATOM 2575 N N . THR B 1 136 ? -17.734 25.312 14.758 1 86.25 136 THR B N 1
ATOM 2576 C CA . THR B 1 136 ? -17.375 24.016 15.305 1 86.25 136 THR B CA 1
ATOM 2577 C C . THR B 1 136 ? -17.016 23.031 14.188 1 86.25 136 THR B C 1
ATOM 2579 O O . THR B 1 136 ? -17.75 22.906 13.211 1 86.25 136 THR B O 1
ATOM 2582 N N . PHE B 1 137 ? -15.828 22.469 14.383 1 86.62 137 PHE B N 1
ATOM 2583 C CA . PHE B 1 137 ? -15.352 21.5 13.391 1 86.62 137 PHE B CA 1
ATOM 2584 C C . PHE B 1 137 ? -15.359 20.094 13.953 1 86.62 137 PHE B C 1
ATOM 2586 O O . PHE B 1 137 ? -14.891 19.859 15.07 1 86.62 137 PHE B O 1
ATOM 2593 N N . TYR B 1 138 ? -15.961 19.203 13.234 1 91.12 138 TYR B N 1
ATOM 2594 C CA . TYR B 1 138 ? -16.062 17.812 13.656 1 91.12 138 TYR B CA 1
ATOM 2595 C C . TYR B 1 138 ? -15.07 16.938 12.898 1 91.12 138 TYR B C 1
ATOM 2597 O O . TYR B 1 138 ? -14.953 17.031 11.68 1 91.12 138 TYR B O 1
ATOM 2605 N N . PHE B 1 139 ? -14.383 16.078 13.625 1 93.81 139 PHE B N 1
ATOM 2606 C CA . PHE B 1 139 ? -13.531 15.062 13.016 1 93.81 139 PHE B CA 1
ATOM 2607 C C . PHE B 1 139 ? -14.312 13.766 12.812 1 93.81 139 PHE B C 1
ATOM 2609 O O . PHE B 1 139 ? -14.117 12.797 13.547 1 93.81 139 PHE B O 1
ATOM 2616 N N . ASP B 1 140 ? -15 13.727 11.781 1 93.56 140 ASP B N 1
ATOM 2617 C CA . ASP B 1 140 ? -15.898 12.602 11.531 1 93.56 140 ASP B CA 1
ATOM 2618 C C . ASP B 1 140 ? -15.148 11.414 10.945 1 93.56 140 ASP B C 1
ATOM 2620 O O . ASP B 1 140 ? -14.195 11.586 10.18 1 93.56 140 ASP B O 1
ATOM 2624 N N . ILE B 1 141 ? -15.703 10.258 11.273 1 94.12 141 ILE B N 1
ATOM 2625 C CA . ILE B 1 141 ? -15.148 9.023 10.727 1 94.12 141 ILE B CA 1
ATOM 2626 C C . ILE B 1 141 ? -15.289 9.023 9.211 1 94.12 141 ILE B C 1
ATOM 2628 O O . ILE B 1 141 ? -16.328 9.414 8.672 1 94.12 141 ILE B O 1
ATOM 2632 N N . GLY B 1 142 ? -14.234 8.656 8.531 1 94 142 GLY B N 1
ATOM 2633 C CA . GLY B 1 142 ? -14.266 8.562 7.078 1 94 142 GLY B CA 1
ATOM 2634 C C . GLY B 1 142 ? -13.727 9.805 6.391 1 94 142 GLY B C 1
ATOM 2635 O O . GLY B 1 142 ? -13.461 9.789 5.188 1 94 142 GLY B O 1
ATOM 2636 N N . GLU B 1 143 ? -13.539 10.875 7.113 1 92.88 143 GLU B N 1
ATOM 2637 C CA . GLU B 1 143 ? -13.062 12.125 6.527 1 92.88 143 GLU B CA 1
ATOM 2638 C C . GLU B 1 143 ? -11.562 12.07 6.254 1 92.88 143 GLU B C 1
ATOM 2640 O O . GLU B 1 143 ? -10.812 11.453 7.008 1 92.88 143 GLU B O 1
ATOM 2645 N N . THR B 1 144 ? -11.203 12.719 5.129 1 91.94 144 THR B N 1
ATOM 2646 C CA . THR B 1 144 ? -9.797 12.812 4.766 1 91.94 144 THR B CA 1
ATOM 2647 C C . THR B 1 144 ? -9.109 13.93 5.547 1 91.94 144 THR B C 1
ATOM 2649 O O . THR B 1 144 ? -9.625 15.047 5.629 1 91.94 144 THR B O 1
ATOM 2652 N N . VAL B 1 145 ? -7.949 13.609 6.125 1 93 145 VAL B N 1
ATOM 2653 C CA . VAL B 1 145 ? -7.234 14.594 6.934 1 93 145 VAL B CA 1
ATOM 2654 C C . VAL B 1 145 ? -5.754 14.594 6.555 1 93 145 VAL B C 1
ATOM 2656 O O . VAL B 1 145 ? -5.242 13.609 6.02 1 93 145 VAL B O 1
ATOM 2659 N N . ARG B 1 146 ? -5.125 15.742 6.828 1 91 146 ARG B N 1
ATOM 2660 C CA . ARG B 1 146 ? -3.672 15.867 6.785 1 91 146 ARG B CA 1
ATOM 2661 C C . ARG B 1 146 ? -3.074 15.828 8.188 1 91 146 ARG B C 1
ATOM 2663 O O . ARG B 1 146 ? -3.607 16.453 9.109 1 91 146 ARG B O 1
ATOM 2670 N N . PHE B 1 147 ? -2.049 15.055 8.305 1 93.62 147 PHE B N 1
ATOM 2671 C CA . PHE B 1 147 ? -1.327 15.039 9.57 1 93.62 147 PHE B CA 1
ATOM 2672 C C . PHE B 1 147 ? 0.178 15.023 9.336 1 93.62 147 PHE B C 1
ATOM 2674 O O . PHE B 1 147 ? 0.64 14.633 8.266 1 93.62 147 PHE B O 1
ATOM 2681 N N . ARG B 1 148 ? 0.877 15.477 10.273 1 91.5 148 ARG B N 1
ATOM 2682 C CA . ARG B 1 148 ? 2.336 15.469 10.227 1 91.5 148 ARG B CA 1
ATOM 2683 C C . ARG B 1 148 ? 2.898 14.328 11.078 1 91.5 148 ARG B C 1
ATOM 2685 O O . ARG B 1 148 ? 2.42 14.078 12.188 1 91.5 148 ARG B O 1
ATOM 2692 N N . VAL B 1 149 ? 3.891 13.641 10.562 1 94.38 149 VAL B N 1
ATOM 2693 C CA . VAL B 1 149 ? 4.527 12.555 11.305 1 94.38 149 VAL B CA 1
ATOM 2694 C C . VAL B 1 149 ? 5.41 13.125 12.406 1 94.38 149 VAL B C 1
ATOM 2696 O O . VAL B 1 149 ? 6.293 13.945 12.141 1 94.38 149 VAL B O 1
ATOM 2699 N N . GLU B 1 150 ? 5.156 12.656 13.641 1 96.44 150 GLU B N 1
ATOM 2700 C CA . GLU B 1 150 ? 5.926 13.164 14.766 1 96.44 150 GLU B CA 1
ATOM 2701 C C . GLU B 1 150 ? 6.871 12.102 15.312 1 96.44 150 GLU B C 1
ATOM 2703 O O . GLU B 1 150 ? 7.953 12.422 15.812 1 96.44 150 GLU B O 1
ATOM 2708 N N . ALA B 1 151 ? 6.402 10.898 15.258 1 97.5 151 ALA B N 1
ATOM 2709 C CA . ALA B 1 151 ? 7.223 9.828 15.82 1 97.5 151 ALA B CA 1
ATOM 2710 C C . ALA B 1 151 ? 6.828 8.477 15.234 1 97.5 151 ALA B C 1
ATOM 2712 O O . ALA B 1 151 ? 5.719 8.312 14.719 1 97.5 151 ALA B O 1
ATOM 2713 N N . GLU B 1 152 ? 7.773 7.602 15.258 1 96.88 152 GLU B N 1
ATOM 2714 C CA . GLU B 1 152 ? 7.531 6.191 14.977 1 96.88 152 GLU B CA 1
ATOM 2715 C C . GLU B 1 152 ? 7.73 5.34 16.234 1 96.88 152 GLU B C 1
ATOM 2717 O O . GLU B 1 152 ? 8.586 5.648 17.062 1 96.88 152 GLU B O 1
ATOM 2722 N N . GLU B 1 153 ? 6.926 4.277 16.344 1 96.56 153 GLU B N 1
ATOM 2723 C CA . GLU B 1 153 ? 7.055 3.363 17.469 1 96.56 153 GLU B CA 1
ATOM 2724 C C . GLU B 1 153 ? 7.195 1.918 17 1 96.56 153 GLU B C 1
ATOM 2726 O O . GLU B 1 153 ? 6.496 1.488 16.078 1 96.56 153 GLU B O 1
ATOM 2731 N N . TRP B 1 154 ? 8.133 1.229 17.688 1 95.69 154 TRP B N 1
ATOM 2732 C CA . TRP B 1 154 ? 8.398 -0.179 17.406 1 95.69 154 TRP B CA 1
ATOM 2733 C C . TRP B 1 154 ? 8.125 -1.04 18.625 1 95.69 154 TRP B C 1
ATOM 2735 O O . TRP B 1 154 ? 8.523 -0.689 19.75 1 95.69 154 TRP B O 1
ATOM 2745 N N . HIS B 1 155 ? 7.367 -2.082 18.422 1 91.94 155 HIS B N 1
ATOM 2746 C CA . HIS B 1 155 ? 7.125 -3.018 19.516 1 91.94 155 HIS B CA 1
ATOM 2747 C C . HIS B 1 155 ? 7.43 -4.449 19.094 1 91.94 155 HIS B C 1
ATOM 2749 O O . HIS B 1 155 ? 6.945 -4.914 18.062 1 91.94 155 HIS B O 1
ATOM 2755 N N . ASP B 1 156 ? 8.352 -5.145 19.797 1 81 156 ASP B N 1
ATOM 2756 C CA . ASP B 1 156 ? 8.711 -6.531 19.516 1 81 156 ASP B CA 1
ATOM 2757 C C . ASP B 1 156 ? 7.539 -7.469 19.781 1 81 156 ASP B C 1
ATOM 2759 O O . ASP B 1 156 ? 6.883 -7.375 20.828 1 81 156 ASP B O 1
ATOM 2763 N N . GLN B 1 157 ? 7.09 -8.031 18.75 1 71.38 157 GLN B N 1
ATOM 2764 C CA . GLN B 1 157 ? 6 -8.984 18.953 1 71.38 157 GLN B CA 1
ATOM 2765 C C . GLN B 1 157 ? 6.508 -10.281 19.578 1 71.38 157 GLN B C 1
ATOM 2767 O O . GLN B 1 157 ? 7.41 -10.922 19.031 1 71.38 157 GLN B O 1
ATOM 2772 N N . ILE B 1 158 ? 6.797 -10.312 20.891 1 59.59 158 ILE B N 1
ATOM 2773 C CA . ILE B 1 158 ? 7.195 -11.547 21.562 1 59.59 158 ILE B CA 1
ATOM 2774 C C . ILE B 1 158 ? 6.09 -12.586 21.422 1 59.59 158 ILE B C 1
ATOM 2776 O O . ILE B 1 158 ? 4.926 -12.312 21.719 1 59.59 158 ILE B O 1
ATOM 2780 N N . PRO B 1 159 ? 6.391 -13.594 20.688 1 52.25 159 PRO B N 1
ATOM 2781 C CA . PRO B 1 159 ? 5.406 -14.672 20.734 1 52.25 159 PRO B CA 1
ATOM 2782 C C . PRO B 1 159 ? 4.941 -14.984 22.156 1 52.25 159 PRO B C 1
ATOM 2784 O O . PRO B 1 159 ? 5.766 -15.094 23.062 1 52.25 159 PRO B O 1
ATOM 2787 N N . ASN B 1 160 ? 3.904 -14.359 22.609 1 46.44 160 ASN B N 1
ATOM 2788 C CA . ASN B 1 160 ? 3.502 -14.812 23.938 1 46.44 160 ASN B CA 1
ATOM 2789 C C . ASN B 1 160 ? 3.555 -16.328 24.047 1 46.44 160 ASN B C 1
ATOM 2791 O O . ASN B 1 160 ? 3.244 -17.047 23.078 1 46.44 160 ASN B O 1
ATOM 2795 N N . ALA B 1 161 ? 4.359 -16.984 25.094 1 45.66 161 ALA B N 1
ATOM 2796 C CA . ALA B 1 161 ? 4.133 -18.344 25.562 1 45.66 161 ALA B CA 1
ATOM 2797 C C . ALA B 1 161 ? 2.658 -18.734 25.453 1 45.66 161 ALA B C 1
ATOM 2799 O O . ALA B 1 161 ? 1.783 -17.859 25.469 1 45.66 161 ALA B O 1
ATOM 2800 N N . PRO B 1 162 ? 2.264 -20.047 25.344 1 44.62 162 PRO B N 1
ATOM 2801 C CA . PRO B 1 162 ? 0.876 -20.516 25.359 1 44.62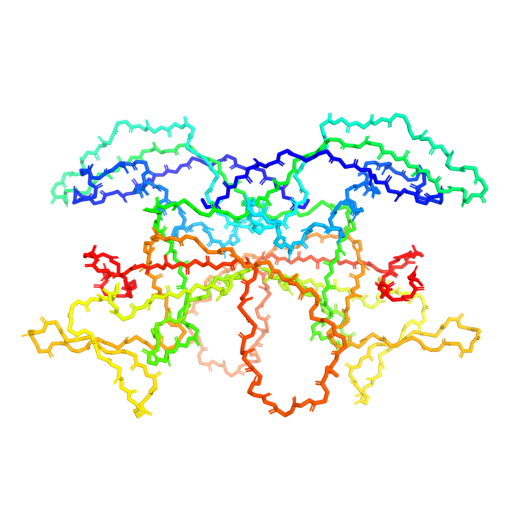 162 PRO B CA 1
ATOM 2802 C C . PRO B 1 162 ? -0.023 -19.656 26.25 1 44.62 162 PRO B C 1
ATOM 2804 O O . PRO B 1 162 ? 0.466 -18.969 27.156 1 44.62 162 PRO B O 1
ATOM 2807 N N . ASP B 1 163 ? -1.306 -19.562 25.922 1 42.69 163 ASP B N 1
ATOM 2808 C CA . ASP B 1 163 ? -2.395 -19 26.703 1 42.69 163 ASP B CA 1
ATOM 2809 C C . ASP B 1 163 ? -2.152 -19.219 28.203 1 42.69 163 ASP B C 1
ATOM 2811 O O . ASP B 1 163 ? -2.229 -20.344 28.688 1 42.69 163 ASP B O 1
ATOM 2815 N N . MET B 1 164 ? -1.147 -18.844 28.875 1 40.06 164 MET B N 1
ATOM 2816 C CA . MET B 1 164 ? -1.527 -19.047 30.281 1 40.06 164 MET B CA 1
ATOM 2817 C C . MET B 1 164 ? -2.984 -18.656 30.5 1 40.06 164 MET B C 1
ATOM 2819 O O . MET B 1 164 ? -3.467 -17.672 29.922 1 40.06 164 MET B O 1
ATOM 2823 N N . PRO B 1 165 ? -3.881 -19.656 31.031 1 39.44 165 PRO B N 1
ATOM 2824 C CA . PRO B 1 165 ? -5.305 -19.531 31.359 1 39.44 165 PRO B CA 1
ATOM 2825 C C . PRO B 1 165 ? -5.676 -18.156 31.906 1 39.44 165 PRO B C 1
ATOM 2827 O O . PRO B 1 165 ? -6.832 -17.922 32.25 1 39.44 165 PRO B O 1
ATOM 2830 N N . ASP B 1 166 ? -4.789 -17.516 32.812 1 40.12 166 ASP B N 1
ATOM 2831 C CA . ASP B 1 166 ? -5.453 -16.531 33.656 1 40.12 166 ASP B CA 1
ATOM 2832 C C . ASP B 1 166 ? -6.102 -15.43 32.812 1 40.12 166 ASP B C 1
ATOM 2834 O O . ASP B 1 166 ? -5.602 -15.07 31.75 1 40.12 166 ASP B O 1
ATOM 2838 N N . GLY B 1 167 ? -7.41 -15.172 32.75 1 39.69 167 GLY B N 1
ATOM 2839 C CA . GLY B 1 167 ? -8.484 -14.234 32.469 1 39.69 167 GLY B CA 1
ATOM 2840 C C . GLY B 1 167 ? -7.988 -12.82 32.25 1 39.69 167 GLY B C 1
ATOM 2841 O O . GLY B 1 167 ? -8.773 -11.867 32.281 1 39.69 167 GLY B O 1
ATOM 2842 N N . SER B 1 168 ? -6.895 -12.555 32.906 1 39.34 168 SER B N 1
ATOM 2843 C CA . SER B 1 168 ? -6.699 -11.109 32.938 1 39.34 168 SER B CA 1
ATOM 2844 C C . SER B 1 168 ? -6.832 -10.508 31.547 1 39.34 168 SER B C 1
ATOM 2846 O O . SER B 1 168 ? -6.742 -11.219 30.547 1 39.34 168 SER B O 1
ATOM 2848 N N . SER B 1 169 ? -6.938 -9.109 31.484 1 40.25 169 SER B N 1
ATOM 2849 C CA . SER B 1 169 ? -7.301 -8.102 30.484 1 40.25 169 SER B CA 1
ATOM 2850 C C . SER B 1 169 ? -6.52 -8.297 29.188 1 40.25 169 SER B C 1
ATOM 2852 O O . SER B 1 169 ? -5.316 -8.562 29.219 1 40.25 169 SER B O 1
ATOM 2854 N N . ALA B 1 170 ? -6.992 -8.922 28.203 1 41.62 170 ALA B N 1
ATOM 2855 C CA . ALA B 1 170 ? -6.586 -8.797 26.812 1 41.62 170 ALA B CA 1
ATOM 2856 C C . ALA B 1 170 ? -5.77 -7.527 26.578 1 41.62 170 ALA B C 1
ATOM 2858 O O . ALA B 1 170 ? -6.328 -6.438 26.469 1 41.62 170 ALA B O 1
ATOM 2859 N N . VAL B 1 171 ? -4.805 -7.18 27.406 1 47.12 171 VAL B N 1
ATOM 2860 C CA . VAL B 1 171 ? -3.992 -6.02 27.062 1 47.12 171 VAL B CA 1
ATOM 2861 C C . VAL B 1 171 ? -3.828 -5.941 25.547 1 47.12 171 VAL B C 1
ATOM 2863 O O . VAL B 1 171 ? -3.441 -6.926 24.906 1 47.12 171 VAL B O 1
ATOM 2866 N N . GLU B 1 172 ? -4.566 -5.195 24.828 1 58.16 172 GLU B N 1
ATOM 2867 C CA . GLU B 1 172 ? -4.531 -4.875 23.406 1 58.16 172 GLU B CA 1
ATOM 2868 C C . GLU B 1 172 ? -3.104 -4.895 22.875 1 58.16 172 GLU B C 1
ATOM 2870 O O . GLU B 1 172 ? -2.24 -4.164 23.359 1 58.16 172 GLU B O 1
ATOM 2875 N N . ARG B 1 173 ? -2.623 -5.906 22.297 1 70.38 173 ARG B N 1
ATOM 2876 C CA . ARG B 1 173 ? -1.303 -6.07 21.703 1 70.38 173 ARG B CA 1
ATOM 2877 C C . ARG B 1 173 ? -0.95 -4.879 20.812 1 70.38 173 ARG B C 1
ATOM 2879 O O . ARG B 1 173 ? -1.759 -4.453 19.984 1 70.38 173 ARG B O 1
ATOM 2886 N N . LYS B 1 174 ? 0.126 -4.164 21.312 1 86.25 174 LYS B N 1
ATOM 2887 C CA . LYS B 1 174 ? 0.642 -3.037 20.547 1 86.25 174 LYS B CA 1
ATOM 2888 C C . LYS B 1 174 ? 1.171 -3.5 19.188 1 86.25 174 LYS B C 1
ATOM 2890 O O . LYS B 1 174 ? 1.806 -4.551 19.094 1 86.25 174 LYS B O 1
ATOM 2895 N N . PRO B 1 175 ? 0.794 -2.76 18.141 1 92.44 175 PRO B N 1
ATOM 2896 C CA . PRO B 1 175 ? 1.298 -3.139 16.812 1 92.44 175 PRO B CA 1
ATOM 2897 C C . PRO B 1 175 ? 2.822 -3.098 16.734 1 92.44 175 PRO B C 1
ATOM 2899 O O . PRO B 1 175 ? 3.465 -2.34 17.469 1 92.44 175 PRO B O 1
ATOM 2902 N N . ALA B 1 176 ? 3.391 -3.906 15.883 1 94.06 176 ALA B N 1
ATOM 2903 C CA . ALA B 1 176 ? 4.836 -3.986 15.688 1 94.06 176 ALA B CA 1
ATOM 2904 C C . ALA B 1 176 ? 5.406 -2.641 15.25 1 94.06 176 ALA B C 1
ATOM 2906 O O . ALA B 1 176 ? 6.539 -2.295 15.586 1 94.06 176 ALA B O 1
ATOM 2907 N N . TYR B 1 177 ? 4.699 -1.879 14.477 1 97.12 177 TYR B N 1
ATOM 2908 C CA . TYR B 1 177 ? 5.082 -0.575 13.945 1 97.12 177 TYR B CA 1
ATOM 2909 C C . TYR B 1 177 ? 3.902 0.388 13.969 1 97.12 177 TYR B C 1
ATOM 2911 O O . TYR B 1 177 ? 2.807 0.046 13.516 1 97.12 177 TYR B O 1
ATOM 2919 N N . SER B 1 178 ? 4.043 1.511 14.562 1 97.94 178 SER B N 1
ATOM 2920 C CA . SER B 1 178 ? 2.984 2.518 14.586 1 97.94 178 SER B CA 1
ATOM 2921 C C . SER B 1 178 ? 3.557 3.924 14.445 1 97.94 178 SER B C 1
ATOM 2923 O O . SER B 1 178 ? 4.754 4.137 14.641 1 97.94 178 SER B O 1
ATOM 2925 N N . ILE B 1 179 ? 2.68 4.816 14.031 1 97.88 179 ILE B N 1
ATOM 2926 C CA . ILE B 1 179 ? 3.068 6.199 13.789 1 97.88 179 ILE B CA 1
ATOM 2927 C C . ILE B 1 179 ? 2.268 7.125 14.703 1 97.88 179 ILE B C 1
ATOM 2929 O O . ILE B 1 179 ? 1.061 6.941 14.875 1 97.88 179 ILE B O 1
ATOM 2933 N N . ILE B 1 180 ? 2.928 8.062 15.305 1 98.44 180 ILE B N 1
ATOM 2934 C CA . ILE B 1 180 ? 2.287 9.148 16.031 1 98.44 180 ILE B CA 1
ATOM 2935 C C . ILE B 1 180 ? 2.309 10.422 15.188 1 98.44 180 ILE B C 1
ATOM 2937 O O . ILE B 1 180 ? 3.369 10.844 14.727 1 98.44 180 ILE B O 1
ATOM 2941 N N . GLY B 1 181 ? 1.159 10.914 14.945 1 97.38 181 GLY B N 1
ATOM 2942 C CA . GLY B 1 181 ? 1.06 12.125 14.141 1 97.38 181 GLY B CA 1
ATOM 2943 C C . GLY B 1 181 ? 0.549 13.32 14.93 1 97.38 181 GLY B C 1
ATOM 2944 O O . GLY B 1 181 ? 0.249 13.203 16.125 1 97.38 181 GLY B O 1
ATOM 2945 N N . SER B 1 182 ? 0.527 14.484 14.266 1 96.69 182 SER B N 1
ATOM 2946 C CA . SER B 1 182 ? 0.016 15.719 14.852 1 96.69 182 SER B CA 1
ATOM 2947 C C . SER B 1 182 ? -0.813 16.5 13.844 1 96.69 182 SER B C 1
ATOM 2949 O O . SER B 1 182 ? -0.687 16.297 12.633 1 96.69 182 SER B O 1
ATOM 2951 N N . MET B 1 183 ? -1.688 17.375 14.398 1 93.31 183 MET B N 1
ATOM 2952 C CA . MET B 1 183 ? -2.516 18.266 13.602 1 93.31 183 MET B CA 1
ATOM 2953 C C . MET B 1 183 ? -2.492 19.688 14.172 1 93.31 183 MET B C 1
ATOM 2955 O O . MET B 1 183 ? -3.449 20.438 14.008 1 93.31 183 MET B O 1
ATOM 2959 N N . GLN B 1 184 ? -1.498 20.062 14.766 1 87.19 184 GLN B N 1
ATOM 2960 C CA . GLN B 1 184 ? -1.462 21.266 15.586 1 87.19 184 GLN B CA 1
ATOM 2961 C C . GLN B 1 184 ? -1.15 22.5 14.734 1 87.19 184 GLN B C 1
ATOM 2963 O O . GLN B 1 184 ? -1.237 23.625 15.219 1 87.19 184 GLN B O 1
ATOM 2968 N N . ILE B 1 185 ? -0.691 22.312 13.594 1 77.5 185 ILE B N 1
ATOM 2969 C CA . ILE B 1 185 ? -0.279 23.453 12.781 1 77.5 185 ILE B CA 1
ATOM 2970 C C . ILE B 1 185 ? -1.342 23.734 11.719 1 77.5 185 ILE B C 1
ATOM 2972 O O . ILE B 1 185 ? -2.068 22.828 11.305 1 77.5 185 ILE B O 1
ATOM 2976 N N . ALA B 1 186 ? -1.449 25.062 11.477 1 70.06 186 ALA B N 1
ATOM 2977 C CA . ALA B 1 186 ? -2.373 25.469 10.422 1 70.06 186 ALA B CA 1
ATOM 2978 C C . ALA B 1 186 ? -2.123 24.672 9.141 1 70.06 186 ALA B C 1
ATOM 2980 O O . ALA B 1 186 ? -0.974 24.406 8.773 1 70.06 186 ALA B O 1
ATOM 2981 N N . GLY B 1 187 ? -3.197 24.25 8.5 1 72.44 187 GLY B N 1
ATOM 2982 C CA . GLY B 1 187 ? -3.07 23.5 7.262 1 72.44 187 GLY B CA 1
ATOM 2983 C C . GLY B 1 187 ? -3.264 22 7.449 1 72.44 187 GLY B C 1
ATOM 2984 O O . GLY B 1 187 ? -3.488 21.266 6.484 1 72.44 187 GLY B O 1
ATOM 2985 N N . LEU B 1 188 ? -3.111 21.578 8.703 1 74.06 188 LEU B N 1
ATOM 2986 C CA . LEU B 1 188 ? -3.34 20.172 9.008 1 74.06 188 LEU B CA 1
ATOM 2987 C C . LEU B 1 188 ? -4.781 19.938 9.445 1 74.06 188 LEU B C 1
ATOM 2989 O O . LEU B 1 188 ? -5.578 20.875 9.508 1 74.06 188 LEU B O 1
ATOM 2993 N N . GLY B 1 189 ? -5.184 18.656 9.633 1 82.31 189 GLY B N 1
ATOM 2994 C CA . GLY B 1 189 ? -6.562 18.312 9.938 1 82.31 189 GLY B CA 1
ATOM 2995 C C . GLY B 1 189 ? -7.391 18 8.711 1 82.31 189 GLY B C 1
ATOM 2996 O O . GLY B 1 189 ? -6.879 17.438 7.742 1 82.31 189 GLY B O 1
ATOM 2997 N N . LEU B 1 190 ? -8.656 18.391 8.844 1 82.12 190 LEU B N 1
ATOM 2998 C CA . LEU B 1 190 ? -9.531 18.062 7.73 1 82.12 190 LEU B CA 1
ATOM 2999 C C . LEU B 1 190 ? -9.148 18.859 6.484 1 82.12 190 LEU B C 1
ATOM 3001 O O . LEU B 1 190 ? -8.992 20.078 6.543 1 82.12 190 LEU B O 1
ATOM 3005 N N . VAL B 1 191 ? -8.969 18.188 5.406 1 76.69 191 VAL B N 1
ATOM 3006 C CA . VAL B 1 191 ? -8.617 18.828 4.145 1 76.69 191 VAL B CA 1
ATOM 3007 C C . VAL B 1 191 ? -9.703 19.812 3.742 1 76.69 191 VAL B C 1
ATOM 3009 O O . VAL B 1 191 ? -9.398 20.891 3.211 1 76.69 191 VAL B O 1
ATOM 3012 N N . ALA B 1 192 ? -10.922 19.484 4.094 1 72.12 192 ALA B N 1
ATOM 3013 C CA . ALA B 1 192 ? -12.086 20.297 3.715 1 72.12 192 ALA B CA 1
ATOM 3014 C C . ALA B 1 192 ? -12.023 21.672 4.355 1 72.12 192 ALA B C 1
ATOM 3016 O O . ALA B 1 192 ? -12.633 22.625 3.859 1 72.12 192 ALA B O 1
ATOM 3017 N N . TRP B 1 193 ? -11.234 21.812 5.41 1 69.06 193 TRP B N 1
ATOM 3018 C CA . TRP B 1 193 ? -11.125 23.078 6.125 1 69.06 193 TRP B CA 1
ATOM 3019 C C . TRP B 1 193 ? -10.281 24.078 5.336 1 69.06 193 TRP B C 1
ATOM 3021 O O . TRP B 1 193 ? -10.359 25.281 5.566 1 69.06 193 TRP B O 1
ATOM 3031 N N . TRP B 1 194 ? -9.492 23.484 4.441 1 65.88 194 TRP B N 1
ATOM 3032 C CA . TRP B 1 194 ? -8.508 24.328 3.766 1 65.88 194 TRP B CA 1
ATOM 3033 C C . TRP B 1 194 ? -8.844 24.469 2.283 1 65.88 194 TRP B C 1
ATOM 3035 O O . TRP B 1 194 ? -8.117 25.141 1.54 1 65.88 194 TRP B O 1
ATOM 3045 N N . SER B 1 195 ? -9.805 23.719 1.799 1 58.78 195 SER B N 1
ATOM 3046 C CA . SER B 1 195 ? -10.234 23.812 0.408 1 58.78 195 SER B CA 1
ATOM 3047 C C . SER B 1 195 ? -11.086 25.062 0.178 1 58.78 195 SER B C 1
ATOM 3049 O O . SER B 1 195 ? -11.719 25.562 1.106 1 58.78 195 SER B O 1
#

Secondary structure (DSSP, 8-state):
-EEEEEEEEEEEE-GGGTSS-HHHHHHHHHHHHHTT-EETTTEEEEEEEEEEEE---EE-TTT-PEEEEEEEEEEEE-PPTT-EEEEEEEEEETTEEEEE-SS---EEE-GGGSPTT-EEETTTTEEEEE-SSS-EEEE-TT-EEEEEEEEEEE-------S--S----------SEEEEEE--STT-EEGGGT-/-EEEEEEEEEEEE-GGGTSS-HHHHHHHHHHHHHTT-EETTTEEEEEEEEEEEE---EE-TTT-PEEEEEEEEEEEE-PPTT-EEEEEEEEEETTEEEEE-SS---EEE-GGGSPTT-EEETTTTEEEEE-SSS-EEEE-TT-EEEEEEEEEEE-------S--S----------SEEEEEE--STT-EEGGGT-

Solvent-accessible surface area (backbone atoms only — not comparable to full-atom values): 21705 Å² total; per-residue (Å²): 81,45,44,80,44,80,48,75,47,81,44,78,41,53,54,83,48,53,78,45,65,54,65,55,52,48,48,39,52,49,32,70,73,37,38,75,32,75,42,87,100,66,28,36,22,69,28,53,55,48,80,77,44,70,49,76,64,42,69,42,87,91,72,53,34,23,42,24,47,34,30,30,31,31,36,23,46,48,63,52,74,69,40,63,46,78,33,26,29,70,43,41,54,93,70,22,39,31,32,26,50,72,73,49,60,53,30,37,29,36,60,91,31,37,40,82,74,52,43,75,36,79,85,79,45,28,39,34,35,55,76,82,77,83,50,74,44,73,55,50,71,68,40,54,27,30,31,29,32,66,43,78,45,79,35,84,79,65,78,73,70,76,80,66,82,74,78,68,74,80,70,77,79,73,59,53,61,34,37,36,31,29,32,62,48,91,89,35,31,52,49,76,78,74,104,80,45,45,79,44,81,49,75,48,80,44,78,41,53,54,82,48,55,76,47,63,53,64,56,51,48,48,40,51,49,30,70,74,40,37,77,32,76,42,87,99,66,29,37,22,69,28,52,55,48,79,76,45,70,50,78,64,42,70,40,88,91,71,52,33,23,44,24,47,34,30,30,31,32,35,23,46,50,64,53,74,69,40,63,45,76,32,25,30,68,45,41,53,92,72,22,40,30,32,26,49,70,72,50,59,53,30,38,28,36,63,91,31,35,42,81,75,51,43,75,37,80,86,77,45,27,39,34,36,54,76,81,77,83,49,75,44,73,56,48,71,68,41,52,28,30,29,29,31,67,42,78,46,80,36,84,80,65,77,74,72,75,81,66,82,75,78,69,77,79,69,77,77,73,59,51,59,34,38,35,32,30,31,62,49,92,88,36,31,53,49,75,78,73,104

pLDDT: mean 84.27, std 15.64, range [38.94, 98.44]

Sequence (390 aa):
MFILTTISDLVQISPEDFSKLSAVAIEDNINEKYANKVIQNVGLCMGFYDLLESSDGLIGHGTGLVNVNVKFRLIVFRPFKGEVILGKITSGTEQGIKIGLEFFNDILIPPSLLLDGAKFDYTDQVWVWDNGEGATFYFDIGETVRFRVEAEEWHDQIPNAPDMPDGSSAVERKPAYSIIGSMQIAGLGLVAWWSMFILTTISDLVQISPEDFSKLSAVAIEDNINEKYANKVIQNVGLCMGFYDLLESSDGLIGHGTGLVNVNVKFRLIVFRPFKGEVILGKITSGTEQGIKIGLEFFNDILIPPSLLLDGAKFDYTDQVWVWDNGEGATFYFDIGETVRFRVEAEEWHDQIPNAPDMPDGSSAVERKPAYSIIGSMQIAGLGLVAWWS

Nearest PDB structures (foldseek):
  2ckz-assembly1_B  TM=9.624E-01  e=2.051E-20  Saccharomyces cerevisiae
  3ayh-assembly1_B  TM=9.139E-01  e=1.328E-20  Schizosaccharomyces pombe 972h-
  7ae3-assembly1_G  TM=9.061E-01  e=1.023E-18  Homo sapiens
  1go3-assembly2_M  TM=8.333E-01  e=4.432E-13  Methanocaldococcus jannaschii
  8cro-assembly1_E  TM=8.115E-01  e=1.057E-12  Pyrococcus furiosus DSM 3638

InterPro domains:
  IPR005576 RNA polymerase Rpb7-like , N-terminal [PF03876] (8-64)
  IPR012340 Nucleic acid-binding, OB-fold [G3DSA:2.40.50.140] (81-195)
  IPR012340 Nucleic acid-binding, OB-fold [SSF50249] (79-190)
  IPR013238 RNA polymerase III, subunit Rpc25 [PF08292] (83-194)
  IPR036898 RNA polymerase Rpb7-like, N-terminal domain superfamily [G3DSA:3.30.1490.120] (1-80)
  IPR036898 RNA polymerase Rpb7-like, N-terminal domain superfamily [SSF88798] (1-78)
  IPR045113 RNA polymerase subunit Rpb7-like [PTHR12709] (1-182)

Organism: Coccidioides immitis (strain RS) (NCBI:txid246410)

Radius of gyration: 24.08 Å; Cα contacts (8 Å, |Δi|>4): 833; chains: 2; bounding box: 58×77×52 Å

Foldseek 3Di:
DKDKDKDKDKFKAALVCVVPPVQVRRQVRQCVVQDQDQDFPFAGFPGFDFWDDKDDFDQDPPRNITIIITMGMTMHDDDDAFDKDKFFFAFADQQATWTDDPSGTQEGAGPVQEAPPWDADPVQRWIWDDPVPPDIDTRDGGFMWMWGWHDKDADDPPPPDPPPPDPPDPPPDDDRIHTYIHQHDPPTTGVVVVD/DKDKDKDKDKFKAALVCVVPPVQVRRQVRQCVVQDQDQDFPFAGFPGFDFWDDKDDFDQDPPRNITIIITMGMTMGDDDDAFDKDKFFFAFADQQATWTDDPSGTQEGAGPVQEAPPWDADPVQRWIWDDPVPPDIDTRDGGFMWMWGWHDKDADDPPPPDPPPPDPPDPPPDDDRIHTYIHQHDPPTTGVVVVD